Protein AF-0000000084497937 (afdb_homodimer)

Solvent-accessible surface area (backbone atoms only — not comparable to full-atom values): 34304 Å² total; per-residue (Å²): 120,46,64,29,40,31,30,29,33,15,42,38,13,58,65,36,39,62,52,33,52,50,54,46,38,74,75,40,75,49,58,41,79,43,79,46,84,44,24,50,67,40,26,76,75,69,70,42,59,66,52,71,64,55,51,57,55,55,62,71,26,53,37,31,44,39,30,16,67,53,49,91,91,50,68,76,26,49,61,47,42,55,35,56,49,39,49,28,50,76,52,45,19,42,31,33,39,35,54,34,51,37,39,60,92,55,22,84,42,84,70,44,54,32,32,36,42,16,38,46,51,44,31,61,57,50,80,45,62,50,45,44,90,49,74,42,76,48,76,47,79,58,97,84,51,42,37,38,41,33,43,36,51,50,56,84,51,64,38,32,26,36,36,20,38,50,40,51,71,62,53,45,52,44,48,49,52,49,56,68,70,46,82,66,43,69,36,40,36,41,43,51,35,41,63,30,64,47,39,50,56,53,50,51,48,49,56,60,52,28,66,78,65,70,44,48,74,42,80,42,43,46,34,58,44,47,21,40,46,71,73,46,47,78,80,46,46,41,36,40,26,47,27,65,58,27,51,31,51,49,41,31,51,18,34,53,26,52,35,47,47,61,21,22,26,36,28,36,32,94,72,25,33,38,18,23,27,69,40,68,11,56,64,91,49,36,92,67,51,45,53,56,47,52,5,45,40,49,9,48,24,50,47,32,38,72,75,66,39,46,68,59,16,49,48,50,54,50,51,52,48,50,40,26,65,69,64,58,30,39,38,86,76,73,36,79,31,28,29,64,60,66,72,102,119,46,64,28,39,30,30,29,33,16,43,37,12,56,64,38,39,61,51,35,51,49,55,46,37,75,73,40,77,49,58,41,81,44,81,47,85,46,24,50,66,41,26,74,76,70,70,43,61,66,52,72,65,54,52,57,55,56,62,72,26,53,37,32,43,39,29,16,70,52,50,91,92,48,68,77,26,50,59,49,42,54,35,54,49,38,50,29,50,76,54,44,19,43,31,33,39,36,53,35,51,38,39,60,94,55,22,84,41,85,71,43,55,32,32,38,42,16,36,47,51,44,30,58,58,52,79,45,62,51,45,45,90,46,74,42,74,47,77,47,78,57,97,86,48,43,36,37,43,35,42,34,50,48,55,84,54,63,37,33,28,36,37,22,37,50,41,49,70,62,54,45,53,46,47,49,51,48,56,68,69,46,83,66,44,69,33,40,36,41,42,50,33,42,64,32,66,47,39,50,56,53,51,51,48,47,54,62,53,27,65,80,67,70,43,49,74,43,80,43,43,46,32,59,44,47,21,41,46,71,75,45,47,78,80,47,46,40,37,38,24,48,27,64,58,27,51,31,50,49,42,31,52,18,35,52,27,50,35,48,47,62,20,21,25,37,29,36,33,95,71,28,32,39,19,22,27,69,42,68,11,55,64,90,49,37,90,67,52,43,54,57,48,53,5,44,41,47,9,48,24,52,47,32,36,73,76,65,38,48,68,60,18,49,49,49,54,50,50,52,50,50,39,25,65,70,66,59,31,38,38,87,74,74,36,80,28,27,31,63,61,66,72,100

Secondary structure (DSSP, 8-state):
-EEEEEEEESTHHHHHHHHHHHHHHHH-TTEEEEE---SHHHHHHHS-S--HHHHHHHTT-SEEEEEE---TTS-TTHHIIIIIIHHHHHTT--EEEEEEE--TTT-SSSS-EEEEEEE-SSEEEEEEEEETTS-EEEEEE-SS-EEEEEEEEEESS-EEEEEEEEEHHHHHHHHHHHHHH--SSEEEEEE-TTT-THHHHHHHHHHHHHGGGT-EEEEEEHHHHHHHHHH-GGG-SEEEE-HHHHHHHHHHHHHHHS-GGG-EEEEE-SS-EEEEESS---GGGTTTT----HHHHHHHHHHHHHTT-HHHHHHHHHHHHHHHHTT--BGGGTS-B-HHHHH-/-EEEEEEEESTHHHHHHHHHHHHHHHH-TTEEEEE---SHHHHHHHS-S--HHHHHHHTT-SEEEEEE---TTS-TTHHIIIIIIHHHHHTT--EEEEEEE--TTT-SSSS-EEEEEEE-SSEEEEEEEEETTS-EEEEEE-SS-EEEEEEEEEESS-EEEEEEEEEHHHHHHHHHHHHHH--SSEEEEEE-TTT-THHHHHHHHHHHHHGGGT-EEEEEEHHHHHHHHHH-GGG-SEEEE-HHHHHHHHHHHHHHHS-GGG-EEEEE-SS-EEEEESS---GGGTTTT----HHHHHHHHHHHHHTT-HHHHHHHHHHHHHHHHTT--BGGGTS-B-HHHHH-

Organism: NCBI:txid312540

pLDDT: mean 97.0, std 2.28, range [83.06, 98.94]

Radius of gyration: 25.51 Å; Cα contacts (8 Å, |Δi|>4): 1614; chains: 2; bounding box: 60×77×58 Å

InterPro domains:
  IPR024084 Isopropylmalate dehydrogenase-like domain [PF00180] (4-341)
  IPR024084 Isopropylmalate dehydrogenase-like domain [SM01329] (3-343)
  IPR050501 Isocitrate and isopropylmalate dehydrogenases [PTHR43275] (3-342)

Sequence (688 aa):
MVDVAVIPGDGIGKEIIPEVCRVINNINDEINFIYYDISSERYLNKGITVTDNEISELKSYRAILFGAIGDFRIKPGIMEQEVILRLRKDLDLYMNIRPVMSMPNVSKYNNLNITIYRENKEDFYSLINGTLDNDMEFRHSDALNNYDIKISGTSNDKLNYNLGILTEKNITRFFRKAYELIEDDNIVITDKANAISMYLFWREIAKNESSKFNKNIKFEYADSLAYNIILHPEKYKHIIAPNLYGDILSDMTSALAGSLGYAASGNIGDKNAMFEPVHGSAPDIAGKGIANPIAGVLSGSMLLDYLGYKKDAQRIKNIINQMLQNKIIPVESGGNAGTHDIIKMVDVAVIPGDGIGKEIIPEVCRVINNINDEINFIYYDISSERYLNKGITVTDNEISELKSYRAILFGAIGDFRIKPGIMEQEVILRLRKDLDLYMNIRPVMSMPNVSKYNNLNITIYRENKEDFYSLINGTLDNDMEFRHSDALNNYDIKISGTSNDKLNYNLGILTEKNITRFFRKAYELIEDDNIVITDKANAISMYLFWREIAKNESSKFNKNIKFEYADSLAYNIILHPEKYKHIIAPNLYGDILSDMTSALAGSLGYAASGNIGDKNAMFEPVHGSAPDIAGKGIANPIAGVLSGSMLLDYLGYKKDAQRIKNIINQMLQNKIIPVESGGNAGTHDIIK

Nearest PDB structures (foldseek):
  4y1p-assembly1_A-2  TM=8.523E-01  e=5.237E-30  Sulfolobus acidocaldarius DSM 639
  4wuo-assembly1_B  TM=8.817E-01  e=3.934E-28  Thermus thermophilus HB8
  5hn3-assembly1_A  TM=8.756E-01  e=1.243E-28  Thermococcus kodakarensis KOD1
  1dr0-assembly1_B  TM=8.299E-01  e=3.312E-27  Thermus thermophilus HB8
  1osj-assembly1_B  TM=8.250E-01  e=6.611E-27  Thermus thermophilus HB8

Foldseek 3Di:
DAEEEEEQEFAQSVVQQVLLVVLLCVLPVPYDYDYDDAYPVCCVVPVDHADPVNLVVNLVHQEYEYEFYDDPVDDPPCNCLVHVLCSCASNVLQWKKKWAAAAPPFFPDHGFTAIEIEGRHFFQSPPPKDWQCDWDKDWDDDPFDTDIDIHHDDDPDTDIDTDTDDDLRSLLVSLLVLLVVDPDQEEEEEEACVVPVRCVVSVVSNVVNSVVSNHDYHYDYLVVCLVCCVVPVVVHNHYYYYNVSSLVSSQSNNVNNHHLLQMKMWRDDPRHIYIYRSDHSPNVCGPVQQRRSNNSSLSVLVVCVSVPNPVSSVVSVVVSNVCVVVVLDGVSSPGDQGSVNSSD/DAEEEEEQEFAQSVVQQVLLVVLLCVLPVPYDYDYDDAYPVCCVVPVDHADPVNLVVNLVHQEYEYEFYDDPVDDPPCNCLVHVLCSCASNVLQWKKKWAAAAPPFFPDHGFTAIEIEGRHFFQSPPPKDWQCDWDKDWDDDPFDTDIDTHHDDDPDTDIDTDTDDDLRSLLVSLLVLLVVDPDQEEEEEEACVVPVRCVVSVVSNVVNSVVSNHDYHYDYLVVCLVCCVVPVVVHNHYYYYNVSSLVSSQSNNVNNHHLLQMKMWRDDPRHIYIYRSDHSPNVCGPVQQRRSNNSSLSVLVRCVSVPNPVSSVVSVVVSNVCVVVVLDGVSSPGDQGSVNSSD

Structure (mmCIF, N/CA/C/O backbone):
data_AF-0000000084497937-model_v1
#
loop_
_entity.id
_entity.type
_entity.pdbx_description
1 polymer '3-isopropylmalate dehydrogenase'
#
loop_
_atom_site.group_PDB
_atom_site.id
_atom_site.type_symbol
_atom_site.label_atom_id
_atom_site.label_alt_id
_atom_site.label_comp_id
_atom_site.label_asym_id
_atom_site.label_entity_id
_atom_site.label_seq_id
_atom_site.pdbx_PDB_ins_code
_atom_site.Cartn_x
_atom_site.Cartn_y
_atom_site.Cartn_z
_atom_site.occupancy
_atom_site.B_iso_or_equiv
_atom_site.auth_seq_id
_atom_site.auth_comp_id
_atom_site.auth_asym_id
_atom_site.auth_atom_id
_atom_site.pdbx_PDB_model_num
ATOM 1 N N . MET A 1 1 ? 1.791 -39.375 -17.031 1 91.5 1 MET A N 1
ATOM 2 C CA . MET A 1 1 ? 1.581 -38.719 -15.742 1 91.5 1 MET A CA 1
ATOM 3 C C . MET A 1 1 ? 2.467 -37.5 -15.586 1 91.5 1 MET A C 1
ATOM 5 O O . MET A 1 1 ? 3.615 -37.5 -16.031 1 91.5 1 MET A O 1
ATOM 9 N N . VAL A 1 2 ? 1.899 -36.469 -15.125 1 96.62 2 VAL A N 1
ATOM 10 C CA . VAL A 1 2 ? 2.631 -35.219 -14.867 1 96.62 2 VAL A CA 1
ATOM 11 C C . VAL A 1 2 ? 2.881 -35.062 -13.367 1 96.62 2 VAL A C 1
ATOM 13 O O . VAL A 1 2 ? 1.945 -35.125 -12.57 1 96.62 2 VAL A O 1
ATOM 16 N N . ASP A 1 3 ? 4.145 -34.969 -12.984 1 98.38 3 ASP A N 1
ATOM 17 C CA . ASP A 1 3 ? 4.504 -34.781 -11.578 1 98.38 3 ASP A CA 1
ATOM 18 C C . ASP A 1 3 ? 4.301 -33.344 -11.148 1 98.38 3 ASP A C 1
ATOM 20 O O . ASP A 1 3 ? 4.73 -32.406 -11.836 1 98.38 3 ASP A O 1
ATOM 24 N N . VAL A 1 4 ? 3.625 -33.156 -10.07 1 98.81 4 VAL A N 1
ATOM 25 C CA . VAL A 1 4 ? 3.418 -31.844 -9.445 1 98.81 4 VAL A CA 1
ATOM 26 C C . VAL A 1 4 ? 3.885 -31.891 -7.992 1 98.81 4 VAL A C 1
ATOM 28 O O . VAL A 1 4 ? 3.484 -32.781 -7.23 1 98.81 4 VAL A O 1
ATOM 31 N N . ALA A 1 5 ? 4.793 -30.984 -7.641 1 98.88 5 ALA A N 1
ATOM 32 C CA . ALA A 1 5 ? 5.195 -30.891 -6.238 1 98.88 5 ALA A CA 1
ATOM 33 C C . ALA A 1 5 ? 4.102 -30.219 -5.398 1 98.88 5 ALA A C 1
ATOM 35 O O . ALA A 1 5 ? 3.404 -29.328 -5.875 1 98.88 5 ALA A O 1
ATOM 36 N N . VAL A 1 6 ? 3.973 -30.703 -4.156 1 98.88 6 VAL A N 1
ATOM 37 C CA . VAL A 1 6 ? 2.957 -30.172 -3.252 1 98.88 6 VAL A CA 1
ATOM 38 C C . VAL A 1 6 ? 3.602 -29.766 -1.926 1 98.88 6 VAL A C 1
ATOM 40 O O . VAL A 1 6 ? 4.328 -30.562 -1.319 1 98.88 6 VAL A O 1
ATOM 43 N N . ILE A 1 7 ? 3.369 -28.547 -1.53 1 98.81 7 ILE A N 1
ATOM 44 C CA . ILE A 1 7 ? 3.789 -28.031 -0.231 1 98.81 7 ILE A CA 1
ATOM 45 C C . ILE A 1 7 ? 2.57 -27.547 0.552 1 98.81 7 ILE A C 1
ATOM 47 O O . ILE A 1 7 ? 2.17 -26.391 0.432 1 98.81 7 ILE A O 1
ATOM 51 N N . PRO A 1 8 ? 2.057 -28.344 1.403 1 98.56 8 PRO A N 1
ATOM 52 C CA . PRO A 1 8 ? 0.855 -27.938 2.139 1 98.56 8 PRO A CA 1
ATOM 53 C C . PRO A 1 8 ? 1.107 -26.766 3.08 1 98.56 8 PRO A C 1
ATOM 55 O O . PRO A 1 8 ? 0.233 -25.906 3.258 1 98.56 8 PRO A O 1
ATOM 58 N N . GLY A 1 9 ? 2.289 -26.734 3.68 1 98.12 9 GLY A N 1
ATOM 59 C CA . GLY A 1 9 ? 2.67 -25.641 4.555 1 98.12 9 GLY A CA 1
ATOM 60 C C . GLY A 1 9 ? 2.066 -25.734 5.941 1 98.12 9 GLY A C 1
ATOM 61 O O . GLY A 1 9 ? 2.184 -26.781 6.598 1 98.12 9 GLY A O 1
ATOM 62 N N . ASP A 1 10 ? 1.394 -24.75 6.395 1 98.25 10 ASP A N 1
ATOM 63 C CA . ASP A 1 10 ? 1.001 -24.609 7.793 1 98.25 10 ASP A CA 1
ATOM 64 C C . ASP A 1 10 ? -0.498 -24.344 7.922 1 98.25 10 ASP A C 1
ATOM 66 O O . ASP A 1 10 ? -1.155 -23.984 6.941 1 98.25 10 ASP A O 1
ATOM 70 N N . GLY A 1 11 ? -1.038 -24.516 9.148 1 97.44 11 GLY A N 1
ATOM 71 C CA . GLY A 1 11 ? -2.408 -24.141 9.461 1 97.44 11 GLY A CA 1
ATOM 72 C C . GLY A 1 11 ? -3.432 -24.859 8.594 1 97.44 11 GLY A C 1
ATOM 73 O O . GLY A 1 11 ? -3.41 -26.094 8.492 1 97.44 11 GLY A O 1
ATOM 74 N N . ILE A 1 12 ? -4.273 -24.062 8 1 98 12 ILE A N 1
ATOM 75 C CA . ILE A 1 12 ? -5.363 -24.641 7.223 1 98 12 ILE A CA 1
ATOM 76 C C . ILE A 1 12 ? -4.805 -25.266 5.949 1 98 12 ILE A C 1
ATOM 78 O O . ILE A 1 12 ? -5.484 -26.062 5.293 1 98 12 ILE A O 1
ATOM 82 N N . GLY A 1 13 ? -3.594 -24.859 5.543 1 97.88 13 GLY A N 1
ATOM 83 C CA . GLY A 1 13 ? -2.969 -25.5 4.391 1 97.88 13 GLY A CA 1
ATOM 84 C C . GLY A 1 13 ? -2.84 -27 4.539 1 97.88 13 GLY A C 1
ATOM 85 O O . GLY A 1 13 ? -3.023 -27.75 3.57 1 97.88 13 GLY A O 1
ATOM 86 N N . LYS A 1 14 ? -2.619 -27.484 5.688 1 96.75 14 LYS A N 1
ATOM 87 C CA . LYS A 1 14 ? -2.422 -28.906 5.973 1 96.75 14 LYS A CA 1
ATOM 88 C C . LYS A 1 14 ? -3.709 -29.688 5.754 1 96.75 14 LYS A C 1
ATOM 90 O O . LYS A 1 14 ? -3.668 -30.875 5.391 1 96.75 14 LYS A O 1
ATOM 95 N N . GLU A 1 15 ? -4.742 -29.094 5.996 1 96.44 15 GLU A N 1
ATOM 96 C CA . GLU A 1 15 ? -6.008 -29.812 5.84 1 96.44 15 GLU A CA 1
ATOM 97 C C . GLU A 1 15 ? -6.605 -29.578 4.457 1 96.44 15 GLU A C 1
ATOM 99 O O . GLU A 1 15 ? -7.238 -30.469 3.889 1 96.44 15 GLU A O 1
ATOM 104 N N . ILE A 1 16 ? -6.379 -28.422 3.812 1 97.69 16 ILE A N 1
ATOM 105 C CA . ILE A 1 16 ? -7.051 -28.031 2.578 1 97.69 16 ILE A CA 1
ATOM 106 C C . ILE A 1 16 ? -6.312 -28.625 1.379 1 97.69 16 ILE A C 1
ATOM 108 O O . ILE A 1 16 ? -6.934 -29.156 0.459 1 97.69 16 ILE A O 1
ATOM 112 N N . ILE A 1 17 ? -5.012 -28.547 1.363 1 98.62 17 ILE A N 1
ATOM 113 C CA . ILE A 1 17 ? -4.227 -28.812 0.163 1 98.62 17 ILE A CA 1
ATOM 114 C C . ILE A 1 17 ? -4.359 -30.297 -0.218 1 98.62 17 ILE A C 1
ATOM 116 O O . ILE A 1 17 ? -4.559 -30.625 -1.389 1 98.62 17 ILE A O 1
ATOM 120 N N . PRO A 1 18 ? -4.312 -31.25 0.723 1 98.25 18 PRO A N 1
ATOM 121 C CA . PRO A 1 18 ? -4.555 -32.625 0.34 1 98.25 18 PRO A CA 1
ATOM 122 C C . PRO A 1 18 ? -5.938 -32.844 -0.279 1 98.25 18 PRO A C 1
ATOM 124 O O . PRO A 1 18 ? -6.082 -33.625 -1.216 1 98.25 18 PRO A O 1
ATOM 127 N N . GLU A 1 19 ? -6.922 -32.188 0.248 1 97.94 19 GLU A N 1
ATOM 128 C CA . GLU A 1 19 ? -8.273 -32.281 -0.308 1 97.94 19 GLU A CA 1
ATOM 129 C C . GLU A 1 19 ? -8.328 -31.688 -1.715 1 97.94 19 GLU A C 1
ATOM 131 O O . GLU A 1 19 ? -9.031 -32.219 -2.582 1 97.94 19 GLU A O 1
ATOM 136 N N . VAL A 1 20 ? -7.625 -30.594 -1.942 1 98.5 20 VAL A N 1
ATOM 137 C CA . VAL A 1 20 ? -7.535 -29.984 -3.268 1 98.5 20 VAL A CA 1
ATOM 138 C C . VAL A 1 20 ? -6.93 -30.984 -4.25 1 98.5 20 VAL A C 1
ATOM 140 O O . VAL A 1 20 ? -7.426 -31.141 -5.371 1 98.5 20 VAL A O 1
ATOM 143 N N . CYS A 1 21 ? -5.867 -31.672 -3.844 1 98.69 21 CYS A N 1
ATOM 144 C CA . CYS A 1 21 ? -5.234 -32.688 -4.684 1 98.69 21 CYS A CA 1
ATOM 145 C C . CYS A 1 21 ? -6.227 -33.781 -5.051 1 98.69 21 CYS A C 1
ATOM 147 O O . CYS A 1 21 ? -6.262 -34.219 -6.195 1 98.69 21 CYS A O 1
ATOM 149 N N . ARG A 1 22 ? -7.031 -34.156 -4.098 1 97.88 22 ARG A N 1
ATOM 150 C CA . ARG A 1 22 ? -8.031 -35.188 -4.348 1 97.88 22 ARG A CA 1
ATOM 151 C C . ARG A 1 22 ? -9.062 -34.719 -5.371 1 97.88 22 ARG A C 1
ATOM 153 O O . ARG A 1 22 ? -9.438 -35.469 -6.273 1 97.88 22 ARG A O 1
ATOM 160 N N . VAL A 1 23 ? -9.531 -33.531 -5.184 1 98.12 23 VAL A N 1
ATOM 161 C CA . VAL A 1 23 ? -10.5 -32.938 -6.113 1 98.12 23 VAL A CA 1
ATOM 162 C C . VAL A 1 23 ? -9.906 -32.938 -7.52 1 98.12 23 VAL A C 1
ATOM 164 O O . VAL A 1 23 ? -10.578 -33.312 -8.484 1 98.12 23 VAL A O 1
ATOM 167 N N . ILE A 1 24 ? -8.656 -32.5 -7.648 1 98.31 24 ILE A N 1
ATOM 168 C CA . ILE A 1 24 ? -7.98 -32.438 -8.938 1 98.31 24 ILE A CA 1
ATOM 169 C C . ILE A 1 24 ? -7.883 -33.844 -9.547 1 98.31 24 ILE A C 1
ATOM 171 O O . ILE A 1 24 ? -8.195 -34.031 -10.727 1 98.31 24 ILE A O 1
ATOM 175 N N . ASN A 1 25 ? -7.504 -34.812 -8.734 1 98.06 25 ASN A N 1
ATOM 176 C CA . ASN A 1 25 ? -7.312 -36.188 -9.227 1 98.06 25 ASN A CA 1
ATOM 177 C C . ASN A 1 25 ? -8.633 -36.812 -9.664 1 98.06 25 ASN A C 1
ATOM 179 O O . ASN A 1 25 ? -8.656 -37.625 -10.578 1 98.06 25 ASN A O 1
ATOM 183 N N . ASN A 1 26 ? -9.695 -36.375 -9.016 1 97.56 26 ASN A N 1
ATOM 184 C CA . ASN A 1 26 ? -11.016 -36.875 -9.414 1 97.56 26 ASN A CA 1
ATOM 185 C C . ASN A 1 26 ? -11.414 -36.344 -10.797 1 97.56 26 ASN A C 1
ATOM 187 O O . ASN A 1 26 ? -12.203 -36.969 -11.492 1 97.56 26 ASN A O 1
ATOM 191 N N . ILE A 1 27 ? -10.906 -35.25 -11.156 1 96.94 27 ILE A N 1
ATOM 192 C CA . ILE A 1 27 ? -11.227 -34.656 -12.438 1 96.94 27 ILE A CA 1
ATOM 193 C C . ILE A 1 27 ? -10.18 -35.031 -13.477 1 96.94 27 ILE A C 1
ATOM 195 O O . ILE A 1 27 ? -10.5 -35.219 -14.648 1 96.94 27 ILE A O 1
ATOM 199 N N . ASN A 1 28 ? -8.945 -35.094 -13.062 1 97.31 28 ASN A N 1
ATOM 200 C CA . ASN A 1 28 ? -7.797 -35.406 -13.898 1 97.31 28 ASN A CA 1
ATOM 201 C C . ASN A 1 28 ? -6.859 -36.406 -13.211 1 97.31 28 ASN A C 1
ATOM 203 O O . ASN A 1 28 ? -6.074 -36.031 -12.344 1 97.31 28 ASN A O 1
ATOM 207 N N . ASP A 1 29 ? -6.828 -37.625 -13.719 1 96.19 29 ASP A N 1
ATOM 208 C CA . ASP A 1 29 ? -6.051 -38.656 -13.039 1 96.19 29 ASP A CA 1
ATOM 209 C C . ASP A 1 29 ? -4.633 -38.719 -13.602 1 96.19 29 ASP A C 1
ATOM 211 O O . ASP A 1 29 ? -3.877 -39.625 -13.266 1 96.19 29 ASP A O 1
ATOM 215 N N . GLU A 1 30 ? -4.258 -37.812 -14.383 1 97.62 30 GLU A N 1
ATOM 216 C CA . GLU A 1 30 ? -2.93 -37.781 -14.992 1 97.62 30 GLU A CA 1
ATOM 217 C C . GLU A 1 30 ? -1.929 -37.031 -14.117 1 97.62 30 GLU A C 1
ATOM 219 O O . GLU A 1 30 ? -0.738 -37 -14.438 1 97.62 30 GLU A O 1
ATOM 224 N N . ILE A 1 31 ? -2.365 -36.469 -13.094 1 98.25 31 ILE A N 1
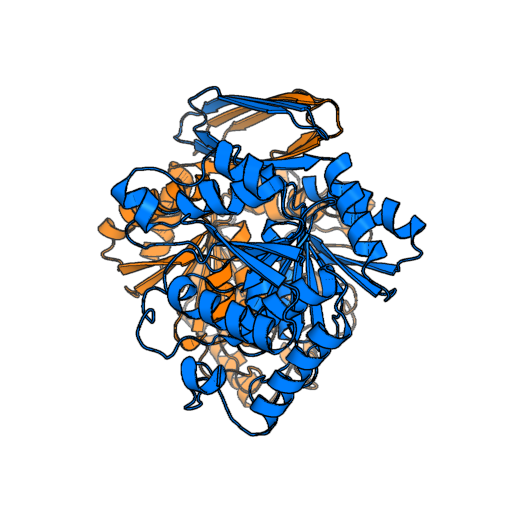ATOM 225 C CA . ILE A 1 31 ? -1.491 -35.688 -12.227 1 98.25 31 ILE A CA 1
ATOM 226 C C . ILE A 1 31 ? -1.01 -36.562 -11.062 1 98.25 31 ILE A C 1
ATOM 228 O O . ILE A 1 31 ? -1.816 -37.188 -10.375 1 98.25 31 ILE A O 1
ATOM 232 N N . ASN A 1 32 ? 0.229 -36.594 -10.891 1 98.44 32 ASN A N 1
ATOM 233 C CA . ASN A 1 32 ? 0.853 -37.25 -9.742 1 98.44 32 ASN A CA 1
ATOM 234 C C . ASN A 1 32 ? 1.428 -36.219 -8.766 1 98.44 32 ASN A C 1
ATOM 236 O O . ASN A 1 32 ? 2.367 -35.5 -9.094 1 98.44 32 ASN A O 1
ATOM 240 N N . PHE A 1 33 ? 0.927 -36.25 -7.543 1 98.69 33 PHE A N 1
ATOM 241 C CA . PHE A 1 33 ? 1.344 -35.25 -6.555 1 98.69 33 PHE A CA 1
ATOM 242 C C . PHE A 1 33 ? 2.467 -35.812 -5.684 1 98.69 33 PHE A C 1
ATOM 244 O O . PHE A 1 33 ? 2.369 -36.906 -5.16 1 98.69 33 PHE A O 1
ATOM 251 N N . ILE A 1 34 ? 3.525 -35.031 -5.551 1 98.69 34 ILE A N 1
ATOM 252 C CA . ILE A 1 34 ? 4.672 -35.375 -4.715 1 98.69 34 ILE A CA 1
ATOM 253 C C . ILE A 1 34 ? 4.797 -34.375 -3.568 1 98.69 34 ILE A C 1
ATOM 255 O O . ILE A 1 34 ? 5.094 -33.188 -3.793 1 98.69 34 ILE A O 1
ATOM 259 N N . TYR A 1 35 ? 4.73 -34.844 -2.336 1 98.62 35 TYR A N 1
ATOM 260 C CA . TYR A 1 35 ? 4.59 -33.969 -1.18 1 98.62 35 TYR A CA 1
ATOM 261 C C . TYR A 1 35 ? 5.953 -33.594 -0.603 1 98.62 35 TYR A C 1
ATOM 263 O O . TYR A 1 35 ? 6.848 -34.438 -0.521 1 98.62 35 TYR A O 1
ATOM 271 N N . TYR A 1 36 ? 6.109 -32.344 -0.214 1 98.56 36 TYR A N 1
ATOM 272 C CA . TYR A 1 36 ? 7.25 -31.828 0.523 1 98.56 36 TYR A CA 1
ATOM 273 C C . TYR A 1 36 ? 6.824 -31.312 1.894 1 98.56 36 TYR A C 1
ATOM 275 O O . TYR A 1 36 ? 5.758 -30.703 2.033 1 98.56 36 TYR A O 1
ATOM 283 N N . ASP A 1 37 ? 7.68 -31.516 2.893 1 96.56 37 ASP A N 1
ATOM 284 C CA . ASP A 1 37 ? 7.352 -31.156 4.266 1 96.56 37 ASP A CA 1
ATOM 285 C C . ASP A 1 37 ? 7.977 -29.812 4.645 1 96.56 37 ASP A C 1
ATOM 287 O O . ASP A 1 37 ? 8.664 -29.703 5.664 1 96.56 37 ASP A O 1
ATOM 291 N N . ILE A 1 38 ? 7.895 -28.844 3.893 1 98.31 38 ILE A N 1
ATOM 292 C CA . ILE A 1 38 ? 8.328 -27.484 4.207 1 98.31 38 ILE A CA 1
ATOM 293 C C . ILE A 1 38 ? 7.254 -26.781 5.031 1 98.31 38 ILE A C 1
ATOM 295 O O . ILE A 1 38 ? 6.148 -26.516 4.539 1 98.31 38 ILE A O 1
ATOM 299 N N . SER A 1 39 ? 7.582 -26.469 6.277 1 98.19 39 SER A N 1
ATOM 300 C CA . SER A 1 39 ? 6.574 -25.938 7.195 1 98.19 39 SER A CA 1
ATOM 301 C C . SER A 1 39 ? 7.215 -25.266 8.398 1 98.19 39 SER A C 1
ATOM 303 O O . SER A 1 39 ? 8.406 -25.438 8.656 1 98.19 39 SER A O 1
ATOM 305 N N . SER A 1 40 ? 6.406 -24.453 9.055 1 97.81 40 SER A N 1
ATOM 306 C CA . SER A 1 40 ? 6.848 -23.828 10.305 1 97.81 40 SER A CA 1
ATOM 307 C C . SER A 1 40 ? 7.168 -24.891 11.352 1 97.81 40 SER A C 1
ATOM 309 O O . SER A 1 40 ? 8.078 -24.703 12.164 1 97.81 40 SER A O 1
ATOM 311 N N . GLU A 1 41 ? 6.422 -25.953 11.375 1 96.56 41 GLU A N 1
ATOM 312 C CA . GLU A 1 41 ? 6.68 -27.031 12.32 1 96.56 41 GLU A CA 1
ATOM 313 C C . GLU A 1 41 ? 8.078 -27.609 12.117 1 96.56 41 GLU A C 1
ATOM 315 O O . GLU A 1 41 ? 8.781 -27.891 13.086 1 96.56 41 GLU A O 1
ATOM 320 N N . ARG A 1 42 ? 8.406 -27.844 10.875 1 97.81 42 ARG A N 1
ATOM 321 C CA . ARG A 1 42 ? 9.742 -28.328 10.57 1 97.81 42 ARG A CA 1
ATOM 322 C C . ARG A 1 42 ? 10.812 -27.359 11.062 1 97.81 42 ARG A C 1
ATOM 324 O O . ARG A 1 42 ? 11.836 -27.766 11.602 1 97.81 42 ARG A O 1
ATOM 331 N N . TYR A 1 43 ? 10.602 -26.062 10.844 1 98.12 43 TYR A N 1
ATOM 332 C CA . TYR A 1 43 ? 11.539 -25.047 11.305 1 98.12 43 TYR A CA 1
ATOM 333 C C . TYR A 1 43 ? 11.664 -25.062 12.82 1 98.12 43 TYR A C 1
ATOM 335 O O . TYR A 1 43 ? 12.766 -24.984 13.367 1 98.12 43 TYR A O 1
ATOM 343 N N . LEU A 1 44 ? 10.531 -25.125 13.492 1 97.88 44 LEU A N 1
ATOM 344 C CA . LEU A 1 44 ? 10.523 -25.109 14.953 1 97.88 44 LEU A CA 1
ATOM 345 C C . LEU A 1 44 ? 11.25 -26.328 15.508 1 97.88 44 LEU A C 1
ATOM 347 O O . LEU A 1 44 ? 11.961 -26.234 16.516 1 97.88 44 LEU A O 1
ATOM 351 N N . ASN A 1 45 ? 11.109 -27.469 14.883 1 97.94 45 ASN A N 1
ATOM 352 C CA . ASN A 1 45 ? 11.648 -28.734 15.383 1 97.94 45 ASN A CA 1
ATOM 353 C C . ASN A 1 45 ? 13.109 -28.922 14.977 1 97.94 45 ASN A C 1
ATOM 355 O O . ASN A 1 45 ? 13.906 -29.469 15.734 1 97.94 45 ASN A O 1
ATOM 359 N N . LYS A 1 46 ? 13.438 -28.5 13.742 1 97.88 46 LYS A N 1
ATOM 360 C CA . LYS A 1 46 ? 14.734 -28.875 13.188 1 97.88 46 LYS A CA 1
ATOM 361 C C . LYS A 1 46 ? 15.555 -27.641 12.812 1 97.88 46 LYS A C 1
ATOM 363 O O . LYS A 1 46 ? 16.719 -27.75 12.445 1 97.88 46 LYS A O 1
ATOM 368 N N . GLY A 1 47 ? 14.906 -26.484 12.758 1 97.06 47 GLY A N 1
ATOM 369 C CA . GLY A 1 47 ? 15.594 -25.266 12.367 1 97.06 47 GLY A CA 1
ATOM 370 C C . GLY A 1 47 ? 15.797 -25.141 10.867 1 97.06 47 GLY A C 1
ATOM 371 O O . GLY A 1 47 ? 16.688 -24.406 10.414 1 97.06 47 GLY A O 1
ATOM 372 N N . ILE A 1 48 ? 14.961 -25.938 10.117 1 97.31 48 ILE A N 1
ATOM 373 C CA . ILE A 1 48 ? 15.141 -25.984 8.672 1 97.31 48 ILE A CA 1
ATOM 374 C C . ILE A 1 48 ? 13.93 -25.359 7.984 1 97.31 48 ILE A C 1
ATOM 376 O O . ILE A 1 48 ? 12.789 -25.766 8.234 1 97.31 48 ILE A O 1
ATOM 380 N N . THR A 1 49 ? 14.141 -24.344 7.184 1 97.38 49 THR A N 1
ATOM 381 C CA . THR A 1 49 ? 13.078 -23.766 6.371 1 97.38 49 THR A CA 1
ATOM 382 C C . THR A 1 49 ? 12.977 -24.484 5.023 1 97.38 49 THR A C 1
ATOM 384 O O . THR A 1 49 ? 12.328 -25.516 4.914 1 97.38 49 THR A O 1
ATOM 387 N N . VAL A 1 50 ? 13.656 -24.109 4.02 1 98 50 VAL A N 1
ATOM 388 C CA . VAL A 1 50 ? 13.812 -24.812 2.744 1 98 50 VAL A CA 1
ATOM 389 C C . VAL A 1 50 ? 15.289 -24.984 2.424 1 98 50 VAL A C 1
ATOM 391 O O . VAL A 1 50 ? 16.094 -24.078 2.641 1 98 50 VAL A O 1
ATOM 394 N N . THR A 1 51 ? 15.695 -26.109 2.016 1 97.75 51 THR A N 1
ATOM 395 C CA . THR A 1 51 ? 17.109 -26.391 1.745 1 97.75 51 THR A CA 1
ATOM 396 C C . THR A 1 51 ? 17.422 -26.156 0.273 1 97.75 51 THR A C 1
ATOM 398 O O . THR A 1 51 ? 16.531 -26.141 -0.571 1 97.75 51 THR A O 1
ATOM 401 N N . ASP A 1 52 ? 18.703 -26.016 -0.006 1 97.38 52 ASP A N 1
ATOM 402 C CA . ASP A 1 52 ? 19.141 -25.875 -1.389 1 97.38 52 ASP A CA 1
ATOM 403 C C . ASP A 1 52 ? 18.781 -27.094 -2.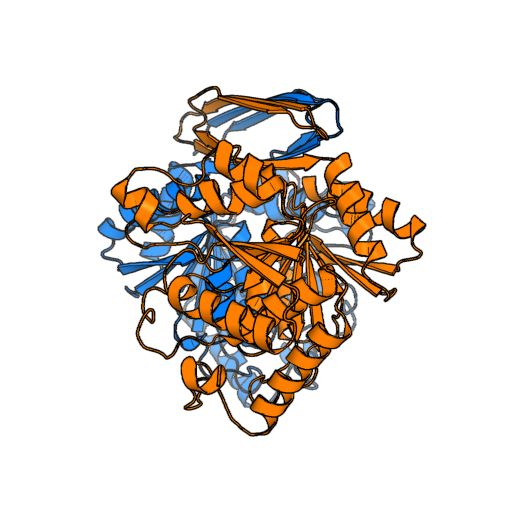217 1 97.38 52 ASP A C 1
ATOM 405 O O . ASP A 1 52 ? 18.453 -26.984 -3.4 1 97.38 52 ASP A O 1
ATOM 409 N N . ASN A 1 53 ? 18.891 -28.234 -1.548 1 97.88 53 ASN A N 1
ATOM 410 C CA . ASN A 1 53 ? 18.516 -29.453 -2.238 1 97.88 53 ASN A CA 1
ATOM 411 C C . ASN A 1 53 ? 17.031 -29.469 -2.609 1 97.88 53 ASN A C 1
ATOM 413 O O . ASN A 1 53 ? 16.672 -29.875 -3.719 1 97.88 53 ASN A O 1
ATOM 417 N N . GLU A 1 54 ? 16.25 -29.125 -1.693 1 98.31 54 GLU A N 1
ATOM 418 C CA . GLU A 1 54 ? 14.812 -29.062 -1.969 1 98.31 54 GLU A CA 1
ATOM 419 C C . GLU A 1 54 ? 14.516 -28.062 -3.086 1 98.31 54 GLU A C 1
ATOM 421 O O . GLU A 1 54 ? 13.672 -28.312 -3.949 1 98.31 54 GLU A O 1
ATOM 426 N N . ILE A 1 55 ? 15.18 -26.891 -3.057 1 98.06 55 ILE A N 1
ATOM 427 C CA . ILE A 1 55 ? 15.008 -25.891 -4.113 1 98.06 55 ILE A CA 1
ATOM 428 C C . ILE A 1 55 ? 15.383 -26.5 -5.461 1 98.06 55 ILE A C 1
ATOM 430 O O . ILE A 1 55 ? 14.672 -26.328 -6.449 1 98.06 55 ILE A O 1
ATOM 434 N N . SER A 1 56 ? 16.5 -27.188 -5.473 1 97.81 56 SER A N 1
ATOM 435 C CA . SER A 1 56 ? 16.953 -27.844 -6.695 1 97.81 56 SER A CA 1
ATOM 436 C C . SER A 1 56 ? 15.922 -28.859 -7.191 1 97.81 56 SER A C 1
ATOM 438 O O . SER A 1 56 ? 15.633 -28.922 -8.391 1 97.81 56 SER A O 1
ATOM 440 N N . GLU A 1 57 ? 15.383 -29.625 -6.297 1 98.31 57 GLU A N 1
ATOM 441 C CA . GLU A 1 57 ? 14.352 -30.578 -6.66 1 98.31 57 GLU A CA 1
ATOM 442 C C . GLU A 1 57 ? 13.102 -29.875 -7.184 1 98.31 57 GLU A C 1
ATOM 444 O O . GLU A 1 57 ? 12.539 -30.281 -8.203 1 98.31 57 GLU A O 1
ATOM 449 N N . LEU A 1 58 ? 12.703 -28.859 -6.473 1 98.62 58 LEU A N 1
ATOM 450 C CA . LEU A 1 58 ? 11.492 -28.141 -6.84 1 98.62 58 LEU A CA 1
ATOM 451 C C . LEU A 1 58 ? 11.633 -27.5 -8.219 1 98.62 58 LEU A C 1
ATOM 453 O O . LEU A 1 58 ? 10.648 -27.391 -8.961 1 98.62 58 LEU A O 1
ATOM 457 N N . LYS A 1 59 ? 12.852 -27.141 -8.633 1 97.94 59 LYS A N 1
ATOM 458 C CA . LYS A 1 59 ? 13.125 -26.562 -9.945 1 97.94 59 LYS A CA 1
ATOM 459 C C . LYS A 1 59 ? 12.812 -27.547 -11.062 1 97.94 59 LYS A C 1
ATOM 461 O O . LYS A 1 59 ? 12.609 -27.156 -12.211 1 97.94 59 LYS A O 1
ATOM 466 N N . SER A 1 60 ? 12.797 -28.781 -10.695 1 97.56 60 SER A N 1
ATOM 467 C CA . SER A 1 60 ? 12.602 -29.812 -11.711 1 97.56 60 SER A CA 1
ATOM 468 C C . SER A 1 60 ? 11.125 -30 -12.039 1 97.56 60 SER A C 1
ATOM 470 O O . SER A 1 60 ? 10.781 -30.641 -13.023 1 97.56 60 SER A O 1
ATOM 472 N N . TYR A 1 61 ? 10.25 -29.438 -11.25 1 98.44 61 TYR A N 1
ATOM 473 C CA . TYR A 1 61 ? 8.82 -29.547 -11.508 1 98.44 61 TYR A CA 1
ATOM 474 C C . TYR A 1 61 ? 8.336 -28.359 -12.344 1 98.44 61 TYR A C 1
ATOM 476 O O . TYR A 1 61 ? 8.781 -27.234 -12.156 1 98.44 61 TYR A O 1
ATOM 484 N N . ARG A 1 62 ? 7.457 -28.656 -13.234 1 98.25 62 ARG A N 1
ATOM 485 C CA . ARG A 1 62 ? 6.836 -27.594 -14.016 1 98.25 62 ARG A CA 1
ATOM 486 C C . ARG A 1 62 ? 5.84 -26.812 -13.164 1 98.25 62 ARG A C 1
ATOM 488 O O . ARG A 1 62 ? 5.648 -25.609 -13.375 1 98.25 62 ARG A O 1
ATOM 495 N N . ALA A 1 63 ? 5.215 -27.5 -12.273 1 98.75 63 ALA A N 1
ATOM 496 C CA . ALA A 1 63 ? 4.195 -26.859 -11.445 1 98.75 63 ALA A CA 1
ATOM 497 C C . ALA A 1 63 ? 4.309 -27.312 -9.992 1 98.75 63 ALA A C 1
ATOM 499 O O . ALA A 1 63 ? 4.66 -28.469 -9.719 1 98.75 63 ALA A O 1
ATOM 500 N N . ILE A 1 64 ? 3.994 -26.406 -9.117 1 98.94 64 ILE A N 1
ATOM 501 C CA . ILE A 1 64 ? 3.98 -26.641 -7.68 1 98.94 64 ILE A CA 1
ATOM 502 C C . ILE A 1 64 ? 2.662 -26.141 -7.09 1 98.94 64 ILE A C 1
ATOM 504 O O . ILE A 1 64 ? 2.174 -25.078 -7.461 1 98.94 64 ILE A O 1
ATOM 508 N N . LEU A 1 65 ? 2.045 -26.938 -6.266 1 98.94 65 LEU A N 1
ATOM 509 C CA . LEU A 1 65 ? 0.892 -26.516 -5.477 1 98.94 65 LEU A CA 1
ATOM 510 C C . LEU A 1 65 ? 1.303 -26.188 -4.043 1 98.94 65 LEU A C 1
ATOM 512 O O . LEU A 1 65 ? 1.881 -27.031 -3.355 1 98.94 65 LEU A O 1
ATOM 516 N N . PHE A 1 66 ? 1.044 -24.969 -3.666 1 98.81 66 PHE A N 1
ATOM 517 C CA . PHE A 1 66 ? 1.503 -24.438 -2.389 1 98.81 66 PHE A CA 1
ATOM 518 C C . PHE A 1 66 ? 0.321 -24.031 -1.518 1 98.81 66 PHE A C 1
ATOM 520 O O . PHE A 1 66 ? -0.635 -23.422 -2.004 1 98.81 66 PHE A O 1
ATOM 527 N N . GLY A 1 67 ? 0.273 -24.422 -0.23 1 98.06 67 GLY A N 1
ATOM 528 C CA . GLY A 1 67 ? -0.793 -24.078 0.697 1 98.06 67 GLY A CA 1
ATOM 529 C C . GLY A 1 67 ? -0.601 -22.734 1.35 1 98.06 67 GLY A C 1
ATOM 530 O O . GLY A 1 67 ? -0.941 -21.703 0.764 1 98.06 67 GLY A O 1
ATOM 531 N N . ALA A 1 68 ? -0.076 -22.688 2.498 1 96.44 68 ALA A N 1
ATOM 532 C CA . ALA A 1 68 ? 0.215 -21.469 3.25 1 96.44 68 ALA A CA 1
ATOM 533 C C . ALA A 1 68 ? 1.361 -21.688 4.23 1 96.44 68 ALA A C 1
ATOM 535 O O . ALA A 1 68 ? 1.574 -22.812 4.703 1 96.44 68 ALA A O 1
ATOM 536 N N . ILE A 1 69 ? 2.059 -20.656 4.473 1 96.12 69 ILE A N 1
ATOM 537 C CA . ILE A 1 69 ? 3.15 -20.719 5.438 1 96.12 69 ILE A CA 1
ATOM 538 C C . ILE A 1 69 ? 2.992 -19.625 6.477 1 96.12 69 ILE A C 1
ATOM 540 O O . ILE A 1 69 ? 2.75 -18.453 6.129 1 96.12 69 ILE A O 1
ATOM 544 N N . GLY A 1 70 ? 3.164 -19.938 7.723 1 94.12 70 GLY A N 1
ATOM 545 C CA . GLY A 1 70 ? 3.131 -18.969 8.812 1 94.12 70 GLY A CA 1
ATOM 546 C C . GLY A 1 70 ? 2.729 -19.578 10.141 1 94.12 70 GLY A C 1
ATOM 547 O O . GLY A 1 70 ? 1.861 -20.469 10.188 1 94.12 70 GLY A O 1
ATOM 548 N N . ASP A 1 71 ? 3.324 -19.203 11.164 1 94.38 71 ASP A N 1
ATOM 549 C CA . ASP A 1 71 ? 3.068 -19.656 12.531 1 94.38 71 ASP A CA 1
ATOM 550 C C . ASP A 1 71 ? 3.416 -18.578 13.547 1 94.38 71 ASP A C 1
ATOM 552 O O . ASP A 1 71 ? 4.516 -18.016 13.508 1 94.38 71 ASP A O 1
ATOM 556 N N . PHE A 1 72 ? 2.465 -18.281 14.414 1 90.19 72 PHE A N 1
ATOM 557 C CA . PHE A 1 72 ? 2.615 -17.188 15.359 1 90.19 72 PHE A CA 1
ATOM 558 C C . PHE A 1 72 ? 3.775 -17.453 16.312 1 90.19 72 PHE A C 1
ATOM 560 O O . PHE A 1 72 ? 4.281 -16.531 16.953 1 90.19 72 PHE A O 1
ATOM 567 N N . ARG A 1 73 ? 4.262 -18.766 16.453 1 93.81 73 ARG A N 1
ATOM 568 C CA . ARG A 1 73 ? 5.367 -19.109 17.344 1 93.81 73 ARG A CA 1
ATOM 569 C C . ARG A 1 73 ? 6.703 -18.656 16.766 1 93.81 73 ARG A C 1
ATOM 571 O O . ARG A 1 73 ? 7.715 -18.625 17.469 1 93.81 73 ARG A O 1
ATOM 578 N N . ILE A 1 74 ? 6.719 -18.188 15.539 1 95.75 74 ILE A N 1
ATOM 579 C CA . ILE A 1 74 ? 7.957 -17.828 14.859 1 95.75 74 ILE A CA 1
ATOM 580 C C . ILE A 1 74 ? 8.008 -16.328 14.641 1 95.75 74 ILE A C 1
ATOM 582 O O . ILE A 1 74 ? 7 -15.711 14.266 1 95.75 74 ILE A O 1
ATOM 586 N N . LYS A 1 75 ? 9.203 -15.773 14.844 1 92.81 75 LYS A N 1
ATOM 587 C CA . LYS A 1 75 ? 9.398 -14.352 14.617 1 92.81 75 LYS A CA 1
ATOM 588 C C . LYS A 1 75 ? 8.969 -13.953 13.203 1 92.81 75 LYS A C 1
ATOM 590 O O . LYS A 1 75 ? 9.258 -14.664 12.242 1 92.81 75 LYS A O 1
ATOM 595 N N . PRO A 1 76 ? 8.273 -12.781 13.125 1 91.44 76 PRO A N 1
ATOM 596 C CA . PRO A 1 76 ? 7.836 -12.336 11.797 1 91.44 76 PRO A CA 1
ATOM 597 C C . PRO A 1 76 ? 8.992 -12.227 10.805 1 91.44 76 PRO A C 1
ATOM 599 O O . PRO A 1 76 ? 10.07 -11.742 11.156 1 91.44 76 PRO A O 1
ATOM 602 N N . GLY A 1 77 ? 8.664 -12.727 9.602 1 93.31 77 GLY A N 1
ATOM 603 C CA . GLY A 1 77 ? 9.625 -12.523 8.531 1 93.31 77 GLY A CA 1
ATOM 604 C C . GLY A 1 77 ? 10.453 -13.75 8.227 1 93.31 77 GLY A C 1
ATOM 605 O O . GLY A 1 77 ? 10.922 -13.93 7.098 1 93.31 77 GLY A O 1
ATOM 606 N N . ILE A 1 78 ? 10.625 -14.594 9.242 1 95.56 78 ILE A N 1
ATOM 607 C CA . ILE A 1 78 ? 11.508 -15.734 9.039 1 95.56 78 ILE A CA 1
ATOM 608 C C . ILE A 1 78 ? 10.922 -16.656 7.965 1 95.56 78 ILE A C 1
ATOM 610 O O . ILE A 1 78 ? 11.539 -16.859 6.914 1 95.56 78 ILE A O 1
ATOM 614 N N . MET A 1 79 ? 9.727 -17.141 8.188 1 96.25 79 MET A N 1
ATOM 615 C CA . MET A 1 79 ? 9.148 -18.094 7.238 1 96.25 79 MET A CA 1
ATOM 616 C C . MET A 1 79 ? 8.773 -17.406 5.93 1 96.25 79 MET A C 1
ATOM 618 O O . MET A 1 79 ? 8.914 -17.984 4.852 1 96.25 79 MET A O 1
ATOM 622 N N . GLU A 1 80 ? 8.289 -16.141 5.98 1 94.94 80 GLU A N 1
ATOM 623 C CA . GLU A 1 80 ? 7.91 -15.398 4.785 1 94.94 80 GLU A CA 1
ATOM 624 C C . GLU A 1 80 ? 9.117 -15.148 3.887 1 94.94 80 GLU A C 1
ATOM 626 O O . GLU A 1 80 ? 9.039 -15.344 2.672 1 94.94 80 GLU A O 1
ATOM 631 N N . GLN A 1 81 ? 10.211 -14.797 4.469 1 95.12 81 GLN A N 1
ATOM 632 C CA . GLN A 1 81 ? 11.383 -14.422 3.68 1 95.12 81 GLN A CA 1
ATOM 633 C C . GLN A 1 81 ? 12.211 -15.648 3.314 1 95.12 81 GLN A C 1
ATOM 635 O O . GLN A 1 81 ? 12.703 -15.766 2.191 1 95.12 81 GLN A O 1
ATOM 640 N N . GLU A 1 82 ? 12.305 -16.609 4.234 1 96.31 82 GLU A N 1
ATOM 641 C CA . GLU A 1 82 ? 13.219 -17.719 4.035 1 96.31 82 GLU A CA 1
ATOM 642 C C . GLU A 1 82 ? 12.531 -18.875 3.305 1 96.31 82 GLU A C 1
ATOM 644 O O . GLU A 1 82 ? 13.18 -19.828 2.879 1 96.31 82 GLU A O 1
ATOM 649 N N . VAL A 1 83 ? 11.219 -18.797 3.186 1 97.5 83 VAL A N 1
ATOM 650 C CA . VAL A 1 83 ? 10.531 -19.828 2.42 1 97.5 83 VAL A CA 1
ATOM 651 C C . VAL A 1 83 ? 9.828 -19.188 1.22 1 97.5 83 VAL A C 1
ATOM 653 O O . VAL A 1 83 ? 10.242 -19.391 0.076 1 97.5 83 VAL A O 1
ATOM 656 N N . ILE A 1 84 ? 8.844 -18.328 1.451 1 97.19 84 ILE A N 1
ATOM 657 C CA . ILE A 1 84 ? 7.977 -17.812 0.392 1 97.19 84 ILE A CA 1
ATOM 658 C C . ILE A 1 84 ? 8.797 -16.969 -0.587 1 97.19 84 ILE A C 1
ATOM 660 O O . ILE A 1 84 ? 8.852 -17.281 -1.781 1 97.19 84 ILE A O 1
ATOM 664 N N . LEU A 1 85 ? 9.469 -15.938 -0.069 1 96.56 85 LEU A N 1
ATOM 665 C CA . LEU A 1 85 ? 10.242 -15.07 -0.949 1 96.56 85 LEU A CA 1
ATOM 666 C C . LEU A 1 85 ? 11.398 -15.836 -1.586 1 96.56 85 LEU A C 1
ATOM 668 O O . LEU A 1 85 ? 11.727 -15.609 -2.752 1 96.56 85 LEU A O 1
ATOM 672 N N . ARG A 1 86 ? 11.992 -16.703 -0.813 1 96.31 86 ARG A N 1
ATOM 673 C CA . ARG A 1 86 ? 13.094 -17.5 -1.342 1 96.31 86 ARG A CA 1
ATOM 674 C C . ARG A 1 86 ? 12.625 -18.391 -2.494 1 96.31 86 ARG A C 1
ATOM 676 O O . ARG A 1 86 ? 13.297 -18.469 -3.527 1 96.31 86 ARG A O 1
ATOM 683 N N . LEU A 1 87 ? 11.492 -19.062 -2.318 1 97.81 87 LEU A N 1
ATOM 684 C CA . LEU A 1 87 ? 10.953 -19.906 -3.389 1 97.81 87 LEU A CA 1
ATOM 685 C C . LEU A 1 87 ? 10.695 -19.078 -4.641 1 97.81 87 LEU A C 1
ATOM 687 O O . LEU A 1 87 ? 11.055 -19.484 -5.75 1 97.81 87 LEU A O 1
ATOM 691 N N . ARG A 1 88 ? 10.07 -17.922 -4.492 1 97.75 88 ARG A N 1
ATOM 692 C CA . ARG A 1 88 ? 9.75 -17.062 -5.625 1 97.75 88 ARG A CA 1
ATOM 693 C C . ARG A 1 88 ? 11.016 -16.625 -6.348 1 97.75 88 ARG A C 1
ATOM 695 O O . ARG A 1 88 ? 11.07 -16.609 -7.578 1 97.75 88 ARG A O 1
ATOM 702 N N . LYS A 1 89 ? 12.023 -16.25 -5.562 1 95.94 89 LYS A N 1
ATOM 703 C CA . LYS A 1 89 ? 13.281 -15.781 -6.129 1 95.94 89 LYS A CA 1
ATOM 704 C C . LYS A 1 89 ? 14.047 -16.922 -6.797 1 95.94 89 LYS A C 1
ATOM 706 O O . LYS A 1 89 ? 14.445 -16.812 -7.957 1 95.94 89 LYS A O 1
ATOM 711 N N . ASP A 1 90 ? 14.227 -18.016 -6.086 1 96.19 90 ASP A N 1
ATOM 712 C CA . ASP A 1 90 ? 15.094 -19.094 -6.551 1 96.19 90 ASP A CA 1
ATOM 713 C C . ASP A 1 90 ? 14.438 -19.875 -7.695 1 96.19 90 ASP A C 1
ATOM 715 O O . ASP A 1 90 ? 15.133 -20.391 -8.57 1 96.19 90 ASP A O 1
ATOM 719 N N . LEU A 1 91 ? 13.117 -19.969 -7.707 1 97.88 91 LEU A N 1
ATOM 720 C CA . LEU A 1 91 ? 12.414 -20.609 -8.812 1 97.88 91 LEU A CA 1
ATOM 721 C C . LEU A 1 91 ? 12.18 -19.625 -9.953 1 97.88 91 LEU A C 1
ATOM 723 O O . LEU A 1 91 ? 11.648 -19.984 -11 1 97.88 91 LEU A O 1
ATOM 727 N N . ASP A 1 92 ? 12.555 -18.406 -9.734 1 97.69 92 ASP A N 1
ATOM 728 C CA . ASP A 1 92 ? 12.453 -17.312 -10.695 1 97.69 92 ASP A CA 1
ATOM 729 C C . ASP A 1 92 ? 11.008 -17.094 -11.133 1 97.69 92 ASP A C 1
ATOM 731 O O . ASP A 1 92 ? 10.711 -17.062 -12.328 1 97.69 92 ASP A O 1
ATOM 735 N N . LEU A 1 93 ? 10.141 -17.062 -10.164 1 98.62 93 LEU A N 1
ATOM 736 C CA . LEU A 1 93 ? 8.719 -16.797 -10.383 1 98.62 93 LEU A CA 1
ATOM 737 C C . LEU A 1 93 ? 8.438 -15.297 -10.328 1 98.62 93 LEU A C 1
ATOM 739 O O . LEU A 1 93 ? 7.957 -14.789 -9.312 1 98.62 93 LEU A O 1
ATOM 743 N N . TYR A 1 94 ? 8.578 -14.594 -11.438 1 98.56 94 TYR A N 1
ATOM 744 C CA . TYR A 1 94 ? 8.695 -13.141 -11.422 1 98.56 94 TYR A CA 1
ATOM 745 C C . TYR A 1 94 ? 7.332 -12.477 -11.57 1 98.56 94 TYR A C 1
ATOM 747 O O . TYR A 1 94 ? 7.215 -11.25 -11.492 1 98.56 94 TYR A O 1
ATOM 755 N N . MET A 1 95 ? 6.273 -13.25 -11.742 1 98.88 95 MET A N 1
ATOM 756 C CA . MET A 1 95 ? 4.934 -12.68 -11.859 1 98.88 95 MET A CA 1
ATOM 757 C C . MET A 1 95 ? 3.939 -13.445 -10.992 1 98.88 95 MET A C 1
ATOM 759 O O . MET A 1 95 ? 3.898 -14.68 -11.023 1 98.88 95 MET A O 1
ATOM 763 N N . ASN A 1 96 ? 3.24 -12.773 -10.219 1 98.88 96 ASN A N 1
ATOM 764 C CA . ASN A 1 96 ? 2.111 -13.32 -9.477 1 98.88 96 ASN A CA 1
ATOM 765 C C . ASN A 1 96 ? 0.779 -12.867 -10.062 1 98.88 96 ASN A C 1
ATOM 767 O O . ASN A 1 96 ? 0.489 -11.672 -10.109 1 98.88 96 ASN A O 1
ATOM 771 N N . ILE A 1 97 ? 0.014 -13.773 -10.625 1 98.94 97 ILE A N 1
ATOM 772 C CA . ILE A 1 97 ? -1.293 -13.492 -11.203 1 98.94 97 ILE A CA 1
ATOM 773 C C . ILE A 1 97 ? -2.385 -13.742 -10.164 1 98.94 97 ILE A C 1
ATOM 775 O O . ILE A 1 97 ? -2.529 -14.852 -9.664 1 98.94 97 ILE A O 1
ATOM 779 N N . ARG A 1 98 ? -3.154 -12.703 -9.883 1 98.81 98 ARG A N 1
ATOM 780 C CA . ARG A 1 98 ? -4.195 -12.789 -8.859 1 98.81 98 ARG A CA 1
ATOM 781 C C . ARG A 1 98 ? -5.547 -12.344 -9.414 1 98.81 98 ARG A C 1
ATOM 783 O O . ARG A 1 98 ? -5.906 -11.172 -9.328 1 98.81 98 ARG A O 1
ATOM 790 N N . PRO A 1 99 ? -6.324 -13.273 -9.922 1 98.31 99 PRO A N 1
ATOM 791 C CA . PRO A 1 99 ? -7.676 -12.93 -10.375 1 98.31 99 PRO A CA 1
ATOM 792 C C . PRO A 1 99 ? -8.648 -12.703 -9.219 1 98.31 99 PRO A C 1
ATOM 794 O O . PRO A 1 99 ? -8.586 -13.406 -8.211 1 98.31 99 PRO A O 1
ATOM 797 N N . VAL A 1 100 ? -9.43 -11.727 -9.32 1 97.06 100 VAL A N 1
ATOM 798 C CA . VAL A 1 100 ? -10.508 -11.422 -8.383 1 97.06 100 VAL A CA 1
ATOM 799 C C . VAL A 1 100 ? -11.836 -11.352 -9.133 1 97.06 100 VAL A C 1
ATOM 801 O O . VAL A 1 100 ? -12.062 -10.445 -9.938 1 97.06 100 VAL A O 1
ATOM 804 N N . MET A 1 101 ? -12.68 -12.266 -8.852 1 95.12 101 MET A N 1
ATOM 805 C CA . MET A 1 101 ? -13.953 -12.344 -9.555 1 95.12 101 MET A CA 1
ATOM 806 C C . MET A 1 101 ? -15.117 -12.438 -8.578 1 95.12 101 MET A C 1
ATOM 808 O O . MET A 1 101 ? -14.977 -13.016 -7.496 1 95.12 101 MET A O 1
ATOM 812 N N . SER A 1 102 ? -16.219 -11.891 -8.969 1 94.5 102 SER A N 1
ATOM 813 C CA . SER A 1 102 ? -17.438 -12.039 -8.188 1 94.5 102 SER A CA 1
ATOM 814 C C . SER A 1 102 ? -17.891 -13.492 -8.125 1 94.5 102 SER A C 1
ATOM 816 O O . SER A 1 102 ? -17.781 -14.219 -9.117 1 94.5 102 SER A O 1
ATOM 818 N N . MET A 1 103 ? -18.344 -13.867 -7.004 1 93.62 103 MET A N 1
ATOM 819 C CA . MET A 1 103 ? -18.891 -15.188 -6.762 1 93.62 103 MET A CA 1
ATOM 820 C C . MET A 1 103 ? -20.391 -15.102 -6.461 1 93.62 103 MET A C 1
ATOM 822 O O . MET A 1 103 ? -20.828 -14.242 -5.695 1 93.62 103 MET A O 1
ATOM 826 N N . PRO A 1 104 ? -21.125 -15.969 -7.129 1 94 104 PRO A N 1
ATOM 827 C CA . PRO A 1 104 ? -22.578 -15.93 -6.895 1 94 104 PRO A CA 1
ATOM 828 C C . PRO A 1 104 ? -22.938 -16.109 -5.422 1 94 104 PRO A C 1
ATOM 830 O O . PRO A 1 104 ? -22.359 -16.953 -4.738 1 94 104 PRO A O 1
ATOM 833 N N . ASN A 1 105 ? -23.859 -15.281 -4.934 1 93.69 105 ASN A N 1
ATOM 834 C CA . ASN A 1 105 ? -24.453 -15.367 -3.602 1 93.69 105 ASN A CA 1
ATOM 835 C C . ASN A 1 105 ? -23.438 -15.008 -2.518 1 93.69 105 ASN A C 1
ATOM 837 O O . ASN A 1 105 ? -23.734 -15.141 -1.326 1 93.69 105 ASN A O 1
ATOM 841 N N . VAL A 1 106 ? -22.25 -14.625 -2.922 1 93 106 VAL A N 1
ATOM 842 C CA . VAL A 1 106 ? -21.219 -14.336 -1.938 1 93 106 VAL A CA 1
ATOM 843 C C . VAL A 1 106 ? -20.75 -12.891 -2.084 1 93 106 VAL A C 1
ATOM 845 O O . VAL A 1 106 ? -20.641 -12.164 -1.095 1 93 106 VAL A O 1
ATOM 848 N N . SER A 1 107 ? -20.484 -12.445 -3.266 1 91.19 107 SER A N 1
ATOM 849 C CA . SER A 1 107 ? -19.906 -11.133 -3.531 1 91.19 107 SER A CA 1
ATOM 850 C C . SER A 1 107 ? -20.984 -10.039 -3.467 1 91.19 107 SER A C 1
ATOM 852 O O . SER A 1 107 ? -22.109 -10.234 -3.922 1 91.19 107 SER A O 1
ATOM 854 N N . LYS A 1 108 ? -20.562 -8.938 -2.871 1 83.06 108 LYS A N 1
ATOM 855 C CA . LYS A 1 108 ? -21.438 -7.773 -2.838 1 83.06 108 LYS A CA 1
ATOM 856 C C . LYS A 1 108 ? -21.609 -7.172 -4.23 1 83.06 108 LYS A C 1
ATOM 858 O O . LYS A 1 108 ? -22.703 -6.707 -4.578 1 83.06 108 LYS A O 1
ATOM 863 N N . TYR A 1 109 ? -20.5 -7.258 -4.98 1 86.69 109 TYR A N 1
ATOM 864 C CA . TYR A 1 109 ? -20.531 -6.742 -6.344 1 86.69 109 TYR A CA 1
ATOM 865 C C . TYR A 1 109 ? -20.781 -7.863 -7.344 1 86.69 109 TYR A C 1
ATOM 867 O O . TYR A 1 109 ? -20.188 -8.938 -7.242 1 86.69 109 TYR A O 1
ATOM 875 N N . ASN A 1 110 ? -21.641 -7.711 -8.305 1 85.25 110 ASN A N 1
ATOM 876 C CA . ASN A 1 110 ? -22.062 -8.789 -9.188 1 85.25 110 ASN A CA 1
ATOM 877 C C . ASN A 1 110 ? -21.156 -8.875 -10.422 1 85.25 110 ASN A C 1
ATOM 879 O O . ASN A 1 110 ? -21.109 -9.914 -11.086 1 85.25 110 ASN A O 1
ATOM 883 N N . ASN A 1 111 ? -20.344 -7.957 -10.758 1 88.56 111 ASN A N 1
ATOM 884 C CA . ASN A 1 111 ? -19.625 -8.039 -12.031 1 88.56 111 ASN A CA 1
ATOM 885 C C . ASN A 1 111 ? -18.156 -7.664 -11.867 1 88.56 111 ASN A C 1
ATOM 887 O O . ASN A 1 111 ? -17.578 -7.008 -12.734 1 88.56 111 ASN A O 1
ATOM 891 N N . LEU A 1 112 ? -17.672 -8.148 -10.766 1 94.56 112 LEU A N 1
ATOM 892 C CA . LEU A 1 112 ? -16.234 -7.91 -10.586 1 94.56 112 LEU A CA 1
ATOM 893 C C . LEU A 1 112 ? -15.422 -8.898 -11.414 1 94.56 112 LEU A C 1
ATOM 895 O O . LEU A 1 112 ? -15.688 -10.102 -11.391 1 94.56 112 LEU A O 1
ATOM 899 N N . ASN A 1 113 ? -14.547 -8.539 -12.234 1 95.94 113 ASN A N 1
ATOM 900 C CA . ASN A 1 113 ? -13.57 -9.32 -12.992 1 95.94 113 ASN A CA 1
ATOM 901 C C . ASN A 1 113 ? -12.258 -8.555 -13.164 1 95.94 113 ASN A C 1
ATOM 903 O O . ASN A 1 113 ? -11.984 -8.023 -14.234 1 95.94 113 ASN A O 1
ATOM 907 N N . ILE A 1 114 ? -11.492 -8.539 -12.109 1 98.06 114 ILE A N 1
ATOM 908 C CA . ILE A 1 114 ? -10.242 -7.801 -12.078 1 98.06 114 ILE A CA 1
ATOM 909 C C . ILE A 1 114 ? -9.07 -8.773 -11.898 1 98.06 114 ILE A C 1
ATOM 911 O O . ILE A 1 114 ? -9.102 -9.633 -11.023 1 98.06 114 ILE A O 1
ATOM 915 N N . THR A 1 115 ? -8.102 -8.75 -12.695 1 98.69 115 THR A N 1
ATOM 916 C CA . THR A 1 115 ? -6.875 -9.516 -12.5 1 98.69 115 THR A CA 1
ATOM 917 C C . THR A 1 115 ? -5.691 -8.594 -12.234 1 98.69 115 THR A C 1
ATOM 919 O O . THR A 1 115 ? -5.445 -7.652 -13 1 98.69 115 THR A O 1
ATOM 922 N N . ILE A 1 116 ? -5.027 -8.828 -11.211 1 98.88 116 ILE A N 1
ATOM 923 C CA . ILE A 1 116 ? -3.824 -8.078 -10.867 1 98.88 116 ILE A CA 1
ATOM 924 C C . ILE A 1 116 ? -2.584 -8.906 -11.203 1 98.88 116 ILE A C 1
ATOM 926 O O . ILE A 1 116 ? -2.459 -10.047 -10.766 1 98.88 116 ILE A O 1
ATOM 930 N N . TYR A 1 117 ? -1.76 -8.367 -12.055 1 98.94 117 TYR A N 1
ATOM 931 C CA . TYR A 1 117 ? -0.457 -8.922 -12.406 1 98.94 117 TYR A CA 1
ATOM 932 C C . TYR A 1 117 ? 0.655 -8.234 -11.617 1 98.94 117 TYR A C 1
ATOM 934 O O . TYR A 1 117 ? 1.064 -7.117 -11.953 1 98.94 117 TYR A O 1
ATOM 942 N N . ARG A 1 118 ? 1.146 -8.906 -10.641 1 98.94 118 ARG A N 1
ATOM 943 C CA . ARG A 1 118 ? 2.074 -8.375 -9.648 1 98.94 118 ARG A CA 1
ATOM 944 C C . ARG A 1 118 ? 3.502 -8.82 -9.945 1 98.94 118 ARG A C 1
ATOM 946 O O . ARG A 1 118 ? 3.771 -10.016 -10.094 1 98.94 118 ARG A O 1
ATOM 953 N N . GLU A 1 119 ? 4.434 -7.836 -10.07 1 98.88 119 GLU A N 1
ATOM 954 C CA . GLU A 1 119 ? 5.848 -8.203 -10.055 1 98.88 119 GLU A CA 1
ATOM 955 C C . GLU A 1 119 ? 6.227 -8.898 -8.75 1 98.88 119 GLU A C 1
ATOM 957 O O . GLU A 1 119 ? 5.734 -8.531 -7.68 1 98.88 119 GLU A O 1
ATOM 962 N N . ASN A 1 120 ? 7.121 -9.859 -8.773 1 98.25 120 ASN A N 1
ATOM 963 C CA . ASN A 1 120 ? 7.125 -10.805 -7.66 1 98.25 120 ASN A CA 1
ATOM 964 C C . ASN A 1 120 ? 8.539 -11.055 -7.148 1 98.25 120 ASN A C 1
ATOM 966 O O . ASN A 1 120 ? 8.742 -11.883 -6.258 1 98.25 120 ASN A O 1
ATOM 970 N N . LYS A 1 121 ? 9.531 -10.336 -7.645 1 97.31 121 LYS A N 1
ATOM 971 C CA . LYS A 1 121 ? 10.898 -10.695 -7.297 1 97.31 121 LYS A CA 1
ATOM 972 C C . LYS A 1 121 ? 11.672 -9.492 -6.766 1 97.31 121 LYS A C 1
ATOM 974 O O . LYS A 1 121 ? 12.617 -9.641 -5.992 1 97.31 121 LYS A O 1
ATOM 979 N N . GLU A 1 122 ? 11.359 -8.359 -7.238 1 98.19 122 GLU A N 1
ATOM 980 C CA . GLU A 1 122 ? 12.125 -7.156 -6.922 1 98.19 122 GLU A CA 1
ATOM 981 C C . GLU A 1 122 ? 11.273 -6.145 -6.156 1 98.19 122 GLU A C 1
ATOM 983 O O . GLU A 1 122 ? 10.477 -6.523 -5.301 1 98.19 122 GLU A O 1
ATOM 988 N N . ASP A 1 123 ? 11.562 -4.84 -6.32 1 98.5 123 ASP A N 1
ATOM 989 C CA . ASP A 1 123 ? 10.906 -3.773 -5.574 1 98.5 123 ASP A CA 1
ATOM 990 C C . ASP A 1 123 ? 11.398 -3.732 -4.129 1 98.5 123 ASP A C 1
ATOM 992 O O . ASP A 1 123 ? 12.594 -3.918 -3.865 1 98.5 123 ASP A O 1
ATOM 996 N N . PHE A 1 124 ? 10.609 -3.488 -3.18 1 98.44 124 PHE A N 1
ATOM 997 C CA . PHE A 1 124 ? 11.047 -3.297 -1.803 1 98.44 124 PHE A CA 1
ATOM 998 C C . PHE A 1 124 ? 11.156 -4.633 -1.077 1 98.44 124 PHE A C 1
ATOM 1000 O O . PHE A 1 124 ? 11.562 -4.684 0.086 1 98.44 124 PHE A O 1
ATOM 1007 N N . TYR A 1 125 ? 10.82 -5.742 -1.734 1 97.19 125 TYR A N 1
ATOM 1008 C CA . TYR A 1 125 ? 10.977 -7.082 -1.183 1 97.19 125 TYR A CA 1
ATOM 1009 C C . TYR A 1 125 ? 12.328 -7.672 -1.565 1 97.19 125 TYR A C 1
ATOM 1011 O O . TYR A 1 125 ? 12.43 -8.859 -1.871 1 97.19 125 TYR A O 1
ATOM 1019 N N . SER A 1 126 ? 13.383 -6.867 -1.634 1 94.38 126 SER A N 1
ATOM 1020 C CA . SER A 1 126 ? 14.711 -7.207 -2.146 1 94.38 126 SER A CA 1
ATOM 1021 C C . SER A 1 126 ? 15.562 -7.883 -1.075 1 94.38 126 SER A C 1
ATOM 1023 O O . SER A 1 126 ? 16.594 -8.484 -1.382 1 94.38 126 SER A O 1
ATOM 1025 N N . LEU A 1 127 ? 15.234 -7.785 0.181 1 93.19 127 LEU A N 1
ATOM 1026 C CA . LEU A 1 127 ? 15.969 -8.305 1.327 1 93.19 127 LEU A CA 1
ATOM 1027 C C . LEU A 1 127 ? 17.266 -7.535 1.537 1 93.19 127 LEU A C 1
ATOM 1029 O O . LEU A 1 127 ? 18.156 -7.992 2.262 1 93.19 127 LEU A O 1
ATOM 1033 N N . ILE A 1 128 ? 17.453 -6.414 0.853 1 96.94 128 ILE A N 1
ATOM 1034 C CA . ILE A 1 128 ? 18.609 -5.531 1.054 1 96.94 128 ILE A CA 1
ATOM 1035 C C . ILE A 1 128 ? 18.281 -4.52 2.152 1 96.94 128 ILE A C 1
ATOM 1037 O O . ILE A 1 128 ? 17.625 -3.506 1.9 1 96.94 128 ILE A O 1
ATOM 1041 N N . ASN A 1 129 ? 18.766 -4.836 3.326 1 97.31 129 ASN A N 1
ATOM 1042 C CA . ASN A 1 12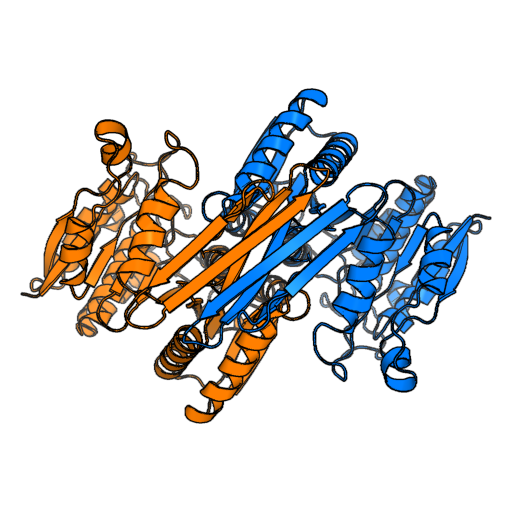9 ? 18.422 -4.02 4.488 1 97.31 129 ASN A CA 1
ATOM 1043 C C . ASN A 1 129 ? 19.5 -4.113 5.57 1 97.31 129 ASN A C 1
ATOM 1045 O O . ASN A 1 129 ? 20.375 -4.969 5.508 1 97.31 129 ASN A O 1
ATOM 1049 N N . GLY A 1 130 ? 19.453 -3.232 6.539 1 97.12 130 GLY A N 1
ATOM 1050 C CA . GLY A 1 130 ? 20.391 -3.244 7.645 1 97.12 130 GLY A CA 1
ATOM 1051 C C . GLY A 1 130 ? 20.328 -1.991 8.5 1 97.12 130 GLY A C 1
ATOM 1052 O O . GLY A 1 130 ? 19.328 -1.265 8.469 1 97.12 130 GLY A O 1
ATOM 1053 N N . THR A 1 131 ? 21.297 -1.888 9.344 1 97.12 131 THR A N 1
ATOM 1054 C CA . THR A 1 131 ? 21.531 -0.684 10.133 1 97.12 131 THR A CA 1
ATOM 1055 C C . THR A 1 131 ? 22.719 0.104 9.578 1 97.12 131 THR A C 1
ATOM 1057 O O . THR A 1 131 ? 23.719 -0.481 9.164 1 97.12 131 THR A O 1
ATOM 1060 N N . LEU A 1 132 ? 22.688 1.42 9.523 1 95.56 132 LEU A N 1
ATOM 1061 C CA . LEU A 1 132 ? 23.703 2.24 8.883 1 95.56 132 LEU A CA 1
ATOM 1062 C C . LEU A 1 132 ? 25.031 2.164 9.656 1 95.56 132 LEU A C 1
ATOM 1064 O O . LEU A 1 132 ? 26.094 2.43 9.094 1 95.56 132 LEU A O 1
ATOM 1068 N N . ASP A 1 133 ? 25.172 1.724 10.844 1 88.69 133 ASP A N 1
ATOM 1069 C CA . ASP A 1 133 ? 26.422 1.617 11.586 1 88.69 133 ASP A CA 1
ATOM 1070 C C . ASP A 1 133 ? 27.234 0.408 11.117 1 88.69 133 ASP A C 1
ATOM 1072 O O . ASP A 1 133 ? 28.375 0.226 11.531 1 88.69 133 ASP A O 1
ATOM 1076 N N . ASN A 1 134 ? 26.719 -0.377 10.273 1 88.5 134 ASN A N 1
ATOM 1077 C CA . ASN A 1 134 ? 27.375 -1.539 9.688 1 88.5 134 ASN A CA 1
ATOM 1078 C C . ASN A 1 134 ? 27.5 -1.408 8.172 1 88.5 134 ASN A C 1
ATOM 1080 O O . ASN A 1 134 ? 26.484 -1.447 7.457 1 88.5 134 ASN A O 1
ATOM 1084 N N . ASP A 1 135 ? 28.75 -1.202 7.746 1 92.88 135 ASP A N 1
ATOM 1085 C CA . ASP A 1 135 ? 28.922 -1.234 6.297 1 92.88 135 ASP A CA 1
ATOM 1086 C C . ASP A 1 135 ? 28.547 -2.604 5.73 1 92.88 135 ASP A C 1
ATOM 1088 O O . ASP A 1 135 ? 29.062 -3.629 6.18 1 92.88 135 ASP A O 1
ATOM 1092 N N . MET A 1 136 ? 27.625 -2.555 4.828 1 96.56 136 MET A N 1
ATOM 1093 C CA . MET A 1 136 ? 27.125 -3.83 4.32 1 96.56 136 MET A CA 1
ATOM 1094 C C . MET A 1 136 ? 27.297 -3.918 2.809 1 96.56 136 MET A C 1
ATOM 1096 O O . MET A 1 136 ? 27.203 -2.91 2.109 1 96.56 136 MET A O 1
ATOM 1100 N N . GLU A 1 137 ? 27.594 -5.07 2.41 1 97.19 137 GLU A N 1
ATOM 1101 C CA . GLU A 1 137 ? 27.656 -5.418 0.994 1 97.19 137 GLU A CA 1
ATOM 1102 C C . GLU A 1 137 ? 26.672 -6.539 0.656 1 97.19 137 GLU A C 1
ATOM 1104 O O . GLU A 1 137 ? 26.609 -7.543 1.366 1 97.19 137 GLU A O 1
ATOM 1109 N N . PHE A 1 138 ? 25.906 -6.309 -0.378 1 97.5 138 PHE A N 1
ATOM 1110 C CA . PHE A 1 138 ? 24.938 -7.285 -0.856 1 97.5 138 PHE A CA 1
ATOM 1111 C C . PHE A 1 138 ? 25.281 -7.75 -2.264 1 97.5 138 PHE A C 1
ATOM 1113 O O . PHE A 1 138 ? 25.375 -6.941 -3.188 1 97.5 138 PHE A O 1
ATOM 1120 N N . ARG A 1 139 ? 25.484 -9.023 -2.377 1 96.75 139 ARG A N 1
ATOM 1121 C CA . ARG A 1 139 ? 25.844 -9.594 -3.67 1 96.75 139 ARG A CA 1
ATOM 1122 C C . ARG A 1 139 ? 24.719 -10.484 -4.207 1 96.75 139 ARG A C 1
ATOM 1124 O O . ARG A 1 139 ? 24.062 -11.195 -3.443 1 96.75 139 ARG A O 1
ATOM 1131 N N . HIS A 1 140 ? 24.406 -10.336 -5.434 1 96.31 140 HIS A N 1
ATOM 1132 C CA . HIS A 1 140 ? 23.453 -11.164 -6.145 1 96.31 140 HIS A CA 1
ATOM 1133 C C . HIS A 1 140 ? 24.016 -11.656 -7.473 1 96.31 140 HIS A C 1
ATOM 1135 O O . HIS A 1 140 ? 24.672 -10.891 -8.195 1 96.31 140 HIS A O 1
ATOM 1141 N N . SER A 1 141 ? 23.859 -12.977 -7.707 1 95.31 141 SER A N 1
ATOM 1142 C CA . SER A 1 141 ? 24.281 -13.555 -8.984 1 95.31 141 SER A CA 1
ATOM 1143 C C . SER A 1 141 ? 23.312 -14.656 -9.422 1 95.31 141 SER A C 1
ATOM 1145 O O . SER A 1 141 ? 23.109 -15.633 -8.695 1 95.31 141 SER A O 1
ATOM 1147 N N . ASP A 1 142 ? 22.672 -14.469 -10.5 1 92.06 142 ASP A N 1
ATOM 1148 C CA . ASP A 1 142 ? 21.891 -15.508 -11.156 1 92.06 142 ASP A CA 1
ATOM 1149 C C . ASP A 1 142 ? 22 -15.406 -12.672 1 92.06 142 ASP A C 1
ATOM 1151 O O . ASP A 1 142 ? 22.891 -14.734 -13.188 1 92.06 142 ASP A O 1
ATOM 1155 N N . ALA A 1 143 ? 21.266 -16.188 -13.398 1 90 143 ALA A N 1
ATOM 1156 C CA . ALA A 1 143 ? 21.375 -16.25 -14.852 1 90 143 ALA A CA 1
ATOM 1157 C C . ALA A 1 143 ? 21.031 -14.906 -15.492 1 90 143 ALA A C 1
ATOM 1159 O O . ALA A 1 143 ? 21.531 -14.57 -16.562 1 90 143 ALA A O 1
ATOM 1160 N N . LEU A 1 144 ? 20.297 -14.125 -14.812 1 94.19 144 LEU A N 1
ATOM 1161 C CA . LEU A 1 144 ? 19.75 -12.898 -15.391 1 94.19 144 LEU A CA 1
ATOM 1162 C C . LEU A 1 144 ? 20.578 -11.688 -14.961 1 94.19 144 LEU A C 1
ATOM 1164 O O . LEU A 1 144 ? 20.875 -10.82 -15.781 1 94.19 144 LEU A O 1
ATOM 1168 N N . ASN A 1 145 ? 20.859 -11.656 -13.727 1 94.94 145 ASN A N 1
ATOM 1169 C CA . ASN A 1 145 ? 21.469 -10.453 -13.172 1 94.94 145 ASN A CA 1
ATOM 1170 C C . ASN A 1 145 ? 22.656 -10.789 -12.266 1 94.94 145 ASN A C 1
ATOM 1172 O O . ASN A 1 145 ? 22.625 -11.797 -11.555 1 94.94 145 ASN A O 1
ATOM 1176 N N . ASN A 1 146 ? 23.641 -9.977 -12.273 1 96.94 146 ASN A N 1
ATOM 1177 C CA . ASN A 1 146 ? 24.766 -9.938 -11.352 1 96.94 146 ASN A CA 1
ATOM 1178 C C . ASN A 1 146 ? 25.031 -8.523 -10.844 1 96.94 146 ASN A C 1
ATOM 1180 O O . ASN A 1 146 ? 25.266 -7.605 -11.633 1 96.94 146 ASN A O 1
ATOM 1184 N N . TYR A 1 147 ? 24.953 -8.336 -9.539 1 97.38 147 TYR A N 1
ATOM 1185 C CA . TYR A 1 147 ? 25.234 -7.016 -9 1 97.38 147 TYR A CA 1
ATOM 1186 C C . TYR A 1 147 ? 25.797 -7.109 -7.582 1 97.38 147 TYR A C 1
ATOM 1188 O O . TYR A 1 147 ? 25.578 -8.117 -6.898 1 97.38 147 TYR A O 1
ATOM 1196 N N . ASP A 1 148 ? 26.516 -6.184 -7.238 1 97.25 148 ASP A N 1
ATOM 1197 C CA . ASP A 1 148 ? 26.969 -5.906 -5.879 1 97.25 148 ASP A CA 1
ATOM 1198 C C . ASP A 1 148 ? 26.562 -4.5 -5.445 1 97.25 148 ASP A C 1
ATOM 1200 O O . ASP A 1 148 ? 26.734 -3.539 -6.199 1 97.25 148 ASP A O 1
ATOM 1204 N N . ILE A 1 149 ? 26 -4.34 -4.312 1 98.19 149 ILE A N 1
ATOM 1205 C CA . ILE A 1 149 ? 25.578 -3.055 -3.762 1 98.19 149 ILE A CA 1
ATOM 1206 C C . ILE A 1 149 ? 26.203 -2.855 -2.385 1 98.19 149 ILE A C 1
ATOM 1208 O O . ILE A 1 149 ? 26.109 -3.725 -1.517 1 98.19 149 ILE A O 1
ATOM 1212 N N . LYS A 1 150 ? 26.859 -1.843 -2.209 1 98 150 LYS A N 1
ATOM 1213 C CA . LYS A 1 150 ? 27.453 -1.474 -0.931 1 98 150 LYS A CA 1
ATOM 1214 C C . LYS A 1 150 ? 26.75 -0.269 -0.316 1 98 150 LYS A C 1
ATOM 1216 O O . LYS A 1 150 ? 26.5 0.727 -1 1 98 150 LYS A O 1
ATOM 1221 N N . ILE A 1 151 ? 26.359 -0.347 0.883 1 98.25 151 ILE A N 1
ATOM 1222 C CA . ILE A 1 151 ? 25.75 0.742 1.641 1 98.25 151 ILE A CA 1
ATOM 1223 C C . ILE A 1 151 ? 26.594 1.032 2.887 1 98.25 151 ILE A C 1
ATOM 1225 O O . ILE A 1 151 ? 26.859 0.132 3.686 1 98.25 151 ILE A O 1
ATOM 1229 N N . SER A 1 152 ? 27.016 2.152 2.973 1 97.31 152 SER A N 1
ATOM 1230 C CA . SER A 1 152 ? 27.828 2.596 4.094 1 97.31 152 SER A CA 1
ATOM 1231 C C . SER A 1 152 ? 27.484 4.02 4.508 1 97.31 152 SER A C 1
ATOM 1233 O O . SER A 1 152 ? 26.688 4.688 3.846 1 97.31 152 SER A O 1
ATOM 1235 N N . GLY A 1 153 ? 28 4.414 5.633 1 96.56 153 GLY A N 1
ATOM 1236 C CA . GLY A 1 153 ? 27.75 5.773 6.078 1 96.56 153 GLY A CA 1
ATOM 1237 C C . GLY A 1 153 ? 27.828 5.934 7.586 1 96.56 153 GLY A C 1
ATOM 1238 O O . GLY A 1 153 ? 28.359 5.059 8.273 1 96.56 153 GLY A O 1
ATOM 1239 N N . THR A 1 154 ? 27.484 7.113 8.055 1 96 154 THR A N 1
ATOM 1240 C CA . THR A 1 154 ? 27.484 7.438 9.477 1 96 154 THR A CA 1
ATOM 1241 C C . THR A 1 154 ? 26.172 8.133 9.859 1 96 154 THR A C 1
ATOM 1243 O O . THR A 1 154 ? 25.516 8.734 9.016 1 96 154 THR A O 1
ATOM 1246 N N . SER A 1 155 ? 25.812 7.934 11.016 1 97.25 155 SER A N 1
ATOM 1247 C CA . SER A 1 155 ? 24.625 8.586 11.578 1 97.25 155 SER A CA 1
ATOM 1248 C C . SER A 1 155 ? 24.812 8.883 13.062 1 97.25 155 SER A C 1
ATOM 1250 O O . SER A 1 155 ? 25.422 8.086 13.789 1 97.25 155 SER A O 1
ATOM 1252 N N . ASN A 1 156 ? 24.344 10.023 13.516 1 96.94 156 ASN A N 1
ATOM 1253 C CA . ASN A 1 156 ? 24.375 10.336 14.938 1 96.94 156 ASN A CA 1
ATOM 1254 C C . ASN A 1 156 ? 23.188 9.719 15.672 1 96.94 156 ASN A C 1
ATOM 1256 O O . ASN A 1 156 ? 22.953 10.008 16.844 1 96.94 156 ASN A O 1
ATOM 1260 N N . ASP A 1 157 ? 22.391 8.938 14.945 1 97.44 157 ASP A N 1
ATOM 1261 C CA . ASP A 1 157 ? 21.203 8.25 15.422 1 97.44 157 ASP A CA 1
ATOM 1262 C C . ASP A 1 157 ? 21.156 6.816 14.898 1 97.44 157 ASP A C 1
ATOM 1264 O O . ASP A 1 157 ? 21.828 6.48 13.922 1 97.44 157 ASP A O 1
ATOM 1268 N N . LYS A 1 158 ? 20.5 5.926 15.68 1 97.88 158 LYS A N 1
ATOM 1269 C CA . LYS A 1 158 ? 20.219 4.617 15.094 1 97.88 158 LYS A CA 1
ATOM 1270 C C . LYS A 1 158 ? 19.359 4.75 13.844 1 97.88 158 LYS A C 1
ATOM 1272 O O . LYS A 1 158 ? 18.328 5.43 13.867 1 97.88 158 LYS A O 1
ATOM 1277 N N . LEU A 1 159 ? 19.781 4.258 12.773 1 98.19 159 LEU A N 1
ATOM 1278 C CA . LEU A 1 159 ? 19.109 4.359 11.484 1 98.19 159 LEU A CA 1
ATOM 1279 C C . LEU A 1 159 ? 19.031 2.998 10.805 1 98.19 159 LEU A C 1
ATOM 1281 O O . LEU A 1 159 ? 20.047 2.336 10.617 1 98.19 159 LEU A O 1
ATOM 1285 N N . ASN A 1 160 ? 17.844 2.48 10.578 1 98.38 160 ASN A N 1
ATOM 1286 C CA . ASN A 1 160 ? 17.609 1.271 9.797 1 98.38 160 ASN A CA 1
ATOM 1287 C C . ASN A 1 160 ? 17.141 1.6 8.375 1 98.38 160 ASN A C 1
ATOM 1289 O O . ASN A 1 160 ? 16.484 2.619 8.156 1 98.38 160 ASN A O 1
ATOM 1293 N N . TYR A 1 161 ? 17.562 0.771 7.445 1 98.56 161 TYR A N 1
ATOM 1294 C CA . TYR A 1 161 ? 17.219 1.049 6.051 1 98.56 161 TYR A CA 1
ATOM 1295 C C . TYR A 1 161 ? 16.766 -0.217 5.336 1 98.56 161 TYR A C 1
ATOM 1297 O O . TYR A 1 161 ? 17.016 -1.328 5.809 1 98.56 161 TYR A O 1
ATOM 1305 N N . ASN A 1 162 ? 16.031 -0.09 4.309 1 98.62 162 ASN A N 1
ATOM 1306 C CA . ASN A 1 162 ? 15.648 -1.102 3.328 1 98.62 162 ASN A CA 1
ATOM 1307 C C . ASN A 1 162 ? 15.742 -0.562 1.904 1 98.62 162 ASN A C 1
ATOM 1309 O O . ASN A 1 162 ? 15.195 0.503 1.604 1 98.62 162 ASN A O 1
ATOM 1313 N N . LEU A 1 163 ? 16.453 -1.222 1.068 1 98.62 163 LEU A N 1
ATOM 1314 C CA . LEU A 1 163 ? 16.672 -0.777 -0.306 1 98.62 163 LEU A CA 1
ATOM 1315 C C . LEU A 1 163 ? 15.75 -1.535 -1.265 1 98.62 163 LEU A C 1
ATOM 1317 O O . LEU A 1 163 ? 15.727 -2.768 -1.263 1 98.62 163 LEU A O 1
ATOM 1321 N N . GLY A 1 164 ? 14.922 -0.789 -1.99 1 98.56 164 GLY A N 1
ATOM 1322 C CA . GLY A 1 164 ? 14.234 -1.364 -3.133 1 98.56 164 GLY A CA 1
ATOM 1323 C C . GLY A 1 164 ? 15.016 -1.256 -4.426 1 98.56 164 GLY A C 1
ATOM 1324 O O . GLY A 1 164 ? 15.727 -0.271 -4.645 1 98.56 164 GLY A O 1
ATOM 1325 N N . ILE A 1 165 ? 14.852 -2.213 -5.309 1 98.69 165 ILE A N 1
ATOM 1326 C CA . ILE A 1 165 ? 15.555 -2.164 -6.586 1 98.69 165 ILE A CA 1
ATOM 1327 C C . ILE A 1 165 ? 14.609 -2.576 -7.711 1 98.69 165 ILE A C 1
ATOM 1329 O O . ILE A 1 165 ? 13.648 -3.316 -7.488 1 98.69 165 ILE A O 1
ATOM 1333 N N . LEU A 1 166 ? 14.844 -2.096 -8.883 1 98.75 166 LEU A N 1
ATOM 1334 C CA . LEU A 1 166 ? 14.289 -2.533 -10.156 1 98.75 166 LEU A CA 1
ATOM 1335 C C . LEU A 1 166 ? 15.391 -2.725 -11.195 1 98.75 166 LEU A C 1
ATOM 1337 O O . LEU A 1 166 ? 16.234 -1.842 -11.383 1 98.75 166 LEU A O 1
ATOM 1341 N N . THR A 1 167 ? 15.414 -3.836 -11.836 1 98.56 167 THR A N 1
ATOM 1342 C CA . THR A 1 167 ? 16.406 -4.09 -12.875 1 98.56 167 THR A CA 1
ATOM 1343 C C . THR A 1 167 ? 15.742 -4.145 -14.25 1 98.56 167 THR A C 1
ATOM 1345 O O . THR A 1 167 ? 14.617 -4.641 -14.383 1 98.56 167 THR A O 1
ATOM 1348 N N . GLU A 1 168 ? 16.391 -3.668 -15.195 1 98.56 168 GLU A N 1
ATOM 1349 C CA . GLU A 1 168 ? 15.82 -3.547 -16.531 1 98.56 168 GLU A CA 1
ATOM 1350 C C . GLU A 1 168 ? 15.438 -4.914 -17.094 1 98.56 168 GLU A C 1
ATOM 1352 O O . GLU A 1 168 ? 14.328 -5.086 -17.609 1 98.56 168 GLU A O 1
ATOM 1357 N N . LYS A 1 169 ? 16.344 -5.883 -17 1 98.62 169 LYS A N 1
ATOM 1358 C CA . LYS A 1 169 ? 16.078 -7.195 -17.594 1 98.62 169 LYS A CA 1
ATOM 1359 C C . LYS A 1 169 ? 14.852 -7.852 -16.969 1 98.62 169 LYS A C 1
ATOM 1361 O O . LYS A 1 169 ? 14 -8.383 -17.672 1 98.62 169 LYS A O 1
ATOM 1366 N N . ASN A 1 170 ? 14.75 -7.809 -15.633 1 98.56 170 ASN A N 1
ATOM 1367 C CA . ASN A 1 170 ? 13.617 -8.438 -14.961 1 98.56 170 ASN A CA 1
ATOM 1368 C C . ASN A 1 170 ? 12.312 -7.715 -15.266 1 98.56 170 ASN A C 1
ATOM 1370 O O . ASN A 1 170 ? 11.297 -8.352 -15.57 1 98.56 170 ASN A O 1
ATOM 1374 N N . ILE A 1 171 ? 12.281 -6.379 -15.195 1 98.88 171 ILE A N 1
ATOM 1375 C CA . ILE A 1 171 ? 11.062 -5.609 -15.406 1 98.88 171 ILE A CA 1
ATOM 1376 C C . ILE A 1 171 ? 10.633 -5.711 -16.875 1 98.88 171 ILE A C 1
ATOM 1378 O O . ILE A 1 171 ? 9.438 -5.758 -17.172 1 98.88 171 ILE A O 1
ATOM 1382 N N . THR A 1 172 ? 11.586 -5.754 -17.75 1 98.75 172 THR A N 1
ATOM 1383 C CA . THR A 1 172 ? 11.266 -5.906 -19.172 1 98.75 172 THR A CA 1
ATOM 1384 C C . THR A 1 172 ? 10.555 -7.23 -19.422 1 98.75 172 THR A C 1
ATOM 1386 O O . THR A 1 172 ? 9.484 -7.258 -20.047 1 98.75 172 THR A O 1
ATOM 1389 N N . ARG A 1 173 ? 11.117 -8.336 -19 1 98.44 173 ARG A N 1
ATOM 1390 C CA . ARG A 1 173 ? 10.477 -9.625 -19.25 1 98.44 173 ARG A CA 1
ATOM 1391 C C . ARG A 1 173 ? 9.125 -9.711 -18.547 1 98.44 173 ARG A C 1
ATOM 1393 O O . ARG A 1 173 ? 8.188 -10.312 -19.078 1 98.44 173 ARG A O 1
ATOM 1400 N N . PHE A 1 174 ? 9.062 -9.141 -17.375 1 98.81 174 PHE A N 1
ATOM 1401 C CA . PHE A 1 174 ? 7.805 -9.094 -16.641 1 98.81 174 PHE A CA 1
ATOM 1402 C C . PHE A 1 174 ? 6.711 -8.43 -17.469 1 98.81 174 PHE A C 1
ATOM 1404 O O . PHE A 1 174 ? 5.625 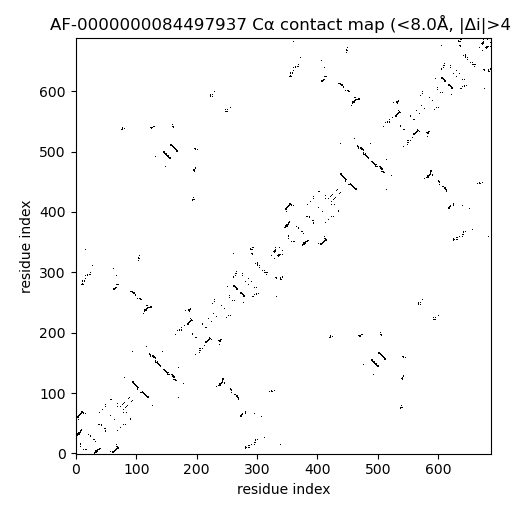-8.992 -17.625 1 98.81 174 PHE A O 1
ATOM 1411 N N . PHE A 1 175 ? 6.969 -7.227 -17.953 1 98.88 175 PHE A N 1
ATOM 1412 C CA . PHE A 1 175 ? 5.977 -6.504 -18.734 1 98.88 175 PHE A CA 1
ATOM 1413 C C . PHE A 1 175 ? 5.668 -7.246 -20.031 1 98.88 175 PHE A C 1
ATOM 1415 O O . PHE A 1 175 ? 4.516 -7.312 -20.453 1 98.88 175 PHE A O 1
ATOM 1422 N N . ARG A 1 176 ? 6.664 -7.82 -20.672 1 98.44 176 ARG A N 1
ATOM 1423 C CA . ARG A 1 176 ? 6.422 -8.594 -21.891 1 98.44 176 ARG A CA 1
ATOM 1424 C C . ARG A 1 176 ? 5.465 -9.75 -21.609 1 98.44 176 ARG A C 1
ATOM 1426 O O . ARG A 1 176 ? 4.508 -9.953 -22.375 1 98.44 176 ARG A O 1
ATOM 1433 N N . LYS A 1 177 ? 5.785 -10.445 -20.562 1 98.19 177 LYS A N 1
ATOM 1434 C CA . LYS A 1 177 ? 4.914 -11.555 -20.188 1 98.19 177 LYS A CA 1
ATOM 1435 C C . LYS A 1 177 ? 3.49 -11.078 -19.922 1 98.19 177 LYS A C 1
ATOM 1437 O O . LYS A 1 177 ? 2.525 -11.703 -20.359 1 98.19 177 LYS A O 1
ATOM 1442 N N . ALA A 1 178 ? 3.336 -10 -19.172 1 98.62 178 ALA A N 1
ATOM 1443 C CA . ALA A 1 178 ? 2.014 -9.453 -18.875 1 98.62 178 ALA A CA 1
ATOM 1444 C C . ALA A 1 178 ? 1.264 -9.094 -20.156 1 98.62 178 ALA A C 1
ATOM 1446 O O . ALA A 1 178 ? 0.095 -9.453 -20.312 1 98.62 178 ALA A O 1
ATOM 1447 N N . TYR A 1 179 ? 1.941 -8.414 -21.062 1 98.31 179 TYR A N 1
ATOM 1448 C CA . TYR A 1 179 ? 1.306 -7.969 -22.297 1 98.31 179 TYR A CA 1
ATOM 1449 C C . TYR A 1 179 ? 0.965 -9.148 -23.188 1 98.31 179 TYR A C 1
ATOM 1451 O O . TYR A 1 179 ? 0.017 -9.094 -23.984 1 98.31 179 TYR A O 1
ATOM 1459 N N . GLU A 1 180 ? 1.747 -10.195 -23.109 1 96.88 180 GLU A N 1
ATOM 1460 C CA . GLU A 1 180 ? 1.431 -11.414 -23.828 1 96.88 180 GLU A CA 1
ATOM 1461 C C . GLU A 1 180 ? 0.17 -12.078 -23.281 1 96.88 180 GLU A C 1
ATOM 1463 O O . GLU A 1 180 ? -0.661 -12.578 -24.047 1 96.88 180 GLU A O 1
ATOM 1468 N N . LEU A 1 181 ? 0.049 -12.094 -22 1 96.69 181 LEU A N 1
ATOM 1469 C CA . LEU A 1 181 ? -1.037 -12.797 -21.328 1 96.69 181 LEU A CA 1
ATOM 1470 C C . LEU A 1 181 ? -2.346 -12.023 -21.453 1 96.69 181 LEU A C 1
ATOM 1472 O O . LEU A 1 181 ? -3.422 -12.625 -21.516 1 96.69 181 LEU A O 1
ATOM 1476 N N . ILE A 1 182 ? -2.27 -10.703 -21.453 1 97.62 182 ILE A N 1
ATOM 1477 C CA . ILE A 1 182 ? -3.461 -9.859 -21.422 1 97.62 182 ILE A CA 1
ATOM 1478 C C . ILE A 1 182 ? -3.949 -9.633 -22.859 1 97.62 182 ILE A C 1
ATOM 1480 O O . ILE A 1 182 ? -3.268 -8.984 -23.656 1 97.62 182 ILE A O 1
ATOM 1484 N N . GLU A 1 183 ? -5.113 -10.109 -23.172 1 93.62 183 GLU A N 1
ATOM 1485 C CA . GLU A 1 183 ? -5.672 -9.969 -24.516 1 93.62 183 GLU A CA 1
ATOM 1486 C C . GLU A 1 183 ? -6.273 -8.586 -24.719 1 93.62 183 GLU A C 1
ATOM 1488 O O . GLU A 1 183 ? -6.242 -8.047 -25.828 1 93.62 183 GLU A O 1
ATOM 1493 N N . ASP A 1 184 ? -6.789 -8.031 -23.719 1 91.62 184 ASP A N 1
ATOM 1494 C CA . ASP A 1 184 ? -7.41 -6.715 -23.797 1 91.62 184 ASP A CA 1
ATOM 1495 C C . ASP A 1 184 ? -6.371 -5.633 -24.078 1 91.62 184 ASP A C 1
ATOM 1497 O O . ASP A 1 184 ? -5.199 -5.781 -23.719 1 91.62 184 ASP A O 1
ATOM 1501 N N . ASP A 1 185 ? -6.871 -4.578 -24.578 1 89.06 185 ASP A N 1
ATOM 1502 C CA . ASP A 1 185 ? -5.949 -3.504 -24.938 1 89.06 185 ASP A CA 1
ATOM 1503 C C . ASP A 1 185 ? -5.832 -2.486 -23.797 1 89.06 185 ASP A C 1
ATOM 1505 O O . ASP A 1 185 ? -4.852 -1.745 -23.719 1 89.06 185 ASP A O 1
ATOM 1509 N N . ASN A 1 186 ? -6.816 -2.42 -22.984 1 93.56 186 ASN A N 1
ATOM 1510 C CA . ASN A 1 186 ? -6.812 -1.413 -21.922 1 93.56 186 ASN A CA 1
ATOM 1511 C C . ASN A 1 186 ? -6.266 -1.978 -20.625 1 93.56 186 ASN A C 1
ATOM 1513 O O . ASN A 1 186 ? -6.855 -2.893 -20.047 1 93.56 186 ASN A O 1
ATOM 1517 N N . ILE A 1 187 ? -5.113 -1.462 -20.203 1 98.31 187 ILE A N 1
ATOM 1518 C CA . ILE A 1 187 ? -4.418 -1.945 -19.016 1 98.31 187 ILE A CA 1
ATOM 1519 C C . ILE A 1 187 ? -4.078 -0.769 -18.094 1 98.31 187 ILE A C 1
ATOM 1521 O O . ILE A 1 187 ? -3.621 0.276 -18.562 1 98.31 187 ILE A O 1
ATOM 1525 N N . VAL A 1 188 ? -4.387 -0.894 -16.891 1 98.81 188 VAL A N 1
ATOM 1526 C CA . VAL A 1 188 ? -3.965 0.095 -15.898 1 98.81 188 VAL A CA 1
ATOM 1527 C C . VAL A 1 188 ? -2.672 -0.362 -15.227 1 98.81 188 VAL A C 1
ATOM 1529 O O . VAL A 1 188 ? -2.564 -1.509 -14.789 1 98.81 188 VAL A O 1
ATOM 1532 N N . ILE A 1 189 ? -1.675 0.468 -15.211 1 98.88 189 ILE A N 1
ATOM 1533 C CA . ILE A 1 189 ? -0.402 0.214 -14.547 1 98.88 189 ILE A CA 1
ATOM 1534 C C . ILE A 1 189 ? -0.256 1.142 -13.344 1 98.88 189 ILE A C 1
ATOM 1536 O O . ILE A 1 189 ? -0.464 2.352 -13.461 1 98.88 189 ILE A O 1
ATOM 1540 N N . THR A 1 190 ? 0.105 0.581 -12.211 1 98.88 190 THR A N 1
ATOM 1541 C CA . THR A 1 190 ? 0.143 1.394 -11 1 98.88 190 THR A CA 1
ATOM 1542 C C . THR A 1 190 ? 1.571 1.52 -10.477 1 98.88 190 THR A C 1
ATOM 1544 O O . THR A 1 190 ? 2.455 0.765 -10.883 1 98.88 190 THR A O 1
ATOM 1547 N N . ASP A 1 191 ? 1.779 2.498 -9.617 1 98.62 191 ASP A N 1
ATOM 1548 C CA . ASP A 1 191 ? 3.045 2.834 -8.969 1 98.62 191 ASP A CA 1
ATOM 1549 C C . ASP A 1 191 ? 2.887 4.035 -8.039 1 98.62 191 ASP A C 1
ATOM 1551 O O . ASP A 1 191 ? 1.767 4.41 -7.691 1 98.62 191 ASP A O 1
ATOM 1555 N N . LYS A 1 192 ? 3.961 4.527 -7.562 1 98.38 192 LYS A N 1
ATOM 1556 C CA . LYS A 1 192 ? 3.998 5.797 -6.84 1 98.38 192 LYS A CA 1
ATOM 1557 C C . LYS A 1 192 ? 5.152 6.672 -7.324 1 98.38 192 LYS A C 1
ATOM 1559 O O . LYS A 1 192 ? 5.941 7.168 -6.52 1 98.38 192 LYS A O 1
ATOM 1564 N N . ALA A 1 193 ? 5.219 6.902 -8.594 1 97.31 193 ALA A N 1
ATOM 1565 C CA . ALA A 1 193 ? 6.344 7.605 -9.203 1 97.31 193 ALA A CA 1
ATOM 1566 C C . ALA A 1 193 ? 6.359 9.078 -8.789 1 97.31 193 ALA A C 1
ATOM 1568 O O . ALA A 1 193 ? 7.387 9.742 -8.898 1 97.31 193 ALA A O 1
ATOM 1569 N N . ASN A 1 194 ? 5.258 9.578 -8.312 1 95.56 194 ASN A N 1
ATOM 1570 C CA . ASN A 1 194 ? 5.211 10.969 -7.875 1 95.56 194 ASN A CA 1
ATOM 1571 C C . ASN A 1 194 ? 5.973 11.172 -6.566 1 95.56 194 ASN A C 1
ATOM 1573 O O . ASN A 1 194 ? 6.422 12.281 -6.27 1 95.56 194 ASN A O 1
ATOM 1577 N N . ALA A 1 195 ? 6.16 10.125 -5.793 1 96.25 195 ALA A N 1
ATOM 1578 C CA . ALA A 1 195 ? 6.832 10.242 -4.5 1 96.25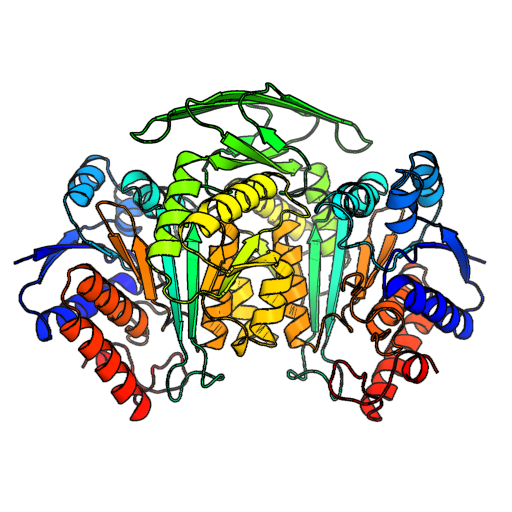 195 ALA A CA 1
ATOM 1579 C C . ALA A 1 195 ? 8.125 9.43 -4.48 1 96.25 195 ALA A C 1
ATOM 1581 O O . ALA A 1 195 ? 9.039 9.727 -3.711 1 96.25 195 ALA A O 1
ATOM 1582 N N . ILE A 1 196 ? 8.18 8.383 -5.297 1 97.75 196 ILE A N 1
ATOM 1583 C CA . ILE A 1 196 ? 9.305 7.453 -5.305 1 97.75 196 ILE A CA 1
ATOM 1584 C C . ILE A 1 196 ? 9.883 7.355 -6.711 1 97.75 196 ILE A C 1
ATOM 1586 O O . ILE A 1 196 ? 9.297 6.723 -7.59 1 97.75 196 ILE A O 1
ATOM 1590 N N . SER A 1 197 ? 11.016 7.785 -6.902 1 96 197 SER A N 1
ATOM 1591 C CA . SER A 1 197 ? 11.578 8.094 -8.219 1 96 197 SER A CA 1
ATOM 1592 C C . SER A 1 197 ? 11.906 6.82 -8.984 1 96 197 SER A C 1
ATOM 1594 O O . SER A 1 197 ? 11.906 6.816 -10.219 1 96 197 SER A O 1
ATOM 1596 N N . MET A 1 198 ? 12.195 5.742 -8.273 1 97.06 198 MET A N 1
ATOM 1597 C CA . MET A 1 198 ? 12.586 4.527 -8.992 1 97.06 198 MET A CA 1
ATOM 1598 C C . MET A 1 198 ? 11.453 4.039 -9.883 1 97.06 198 MET A C 1
ATOM 1600 O O . MET A 1 198 ? 11.695 3.338 -10.867 1 97.06 198 MET A O 1
ATOM 1604 N N . TYR A 1 199 ? 10.258 4.438 -9.594 1 98.44 199 TYR A N 1
ATOM 1605 C CA . TYR A 1 199 ? 9.109 3.98 -10.375 1 98.44 199 TYR A CA 1
ATOM 1606 C C . TYR A 1 199 ? 9.008 4.738 -11.695 1 98.44 199 TYR A C 1
ATOM 1608 O O . TYR A 1 199 ? 8.227 4.367 -12.57 1 98.44 199 TYR A O 1
ATOM 1616 N N . LEU A 1 200 ? 9.734 5.883 -11.82 1 97.88 200 LEU A N 1
ATOM 1617 C CA . LEU A 1 200 ? 9.844 6.465 -13.148 1 97.88 200 LEU A CA 1
ATOM 1618 C C . LEU A 1 200 ? 10.477 5.473 -14.125 1 97.88 200 LEU A C 1
ATOM 1620 O O . LEU A 1 200 ? 10.102 5.422 -15.297 1 97.88 200 LEU A O 1
ATOM 1624 N N . PHE A 1 201 ? 11.453 4.727 -13.625 1 98.31 201 PHE A N 1
ATOM 1625 C CA . PHE A 1 201 ? 12.094 3.662 -14.391 1 98.31 201 PHE A CA 1
ATOM 1626 C C . PHE A 1 201 ? 11.086 2.578 -14.75 1 98.31 201 PHE A C 1
ATOM 1628 O O . PHE A 1 201 ? 11.055 2.1 -15.891 1 98.31 201 PHE A O 1
ATOM 1635 N N . TRP A 1 202 ? 10.258 2.182 -13.836 1 98.81 202 TRP A N 1
ATOM 1636 C CA . TRP A 1 202 ? 9.148 1.258 -14.031 1 98.81 202 TRP A CA 1
ATOM 1637 C C . TRP A 1 202 ? 8.25 1.725 -15.172 1 98.81 202 TRP A C 1
ATOM 1639 O O . TRP A 1 202 ? 7.922 0.947 -16.078 1 98.81 202 TRP A O 1
ATOM 1649 N N . ARG A 1 203 ? 7.863 2.965 -15.188 1 98.56 203 ARG A N 1
ATOM 1650 C CA . ARG A 1 203 ? 6.969 3.531 -16.188 1 98.56 203 ARG A CA 1
ATOM 1651 C C . ARG A 1 203 ? 7.637 3.553 -17.562 1 98.56 203 ARG A C 1
ATOM 1653 O O . ARG A 1 203 ? 6.988 3.297 -18.578 1 98.56 203 ARG A O 1
ATOM 1660 N N . GLU A 1 204 ? 8.891 3.906 -17.547 1 98.12 204 GLU A N 1
ATOM 1661 C CA . GLU A 1 204 ? 9.633 3.943 -18.797 1 98.12 204 GLU A CA 1
ATOM 1662 C C . GLU A 1 204 ? 9.625 2.58 -19.484 1 98.12 204 GLU A C 1
ATOM 1664 O O . GLU A 1 204 ? 9.336 2.484 -20.688 1 98.12 204 GLU A O 1
ATOM 1669 N N . ILE A 1 205 ? 9.953 1.558 -18.766 1 98.62 205 ILE A N 1
ATOM 1670 C CA . ILE A 1 205 ? 10.008 0.208 -19.312 1 98.62 205 ILE A CA 1
ATOM 1671 C C . ILE A 1 205 ? 8.602 -0.231 -19.734 1 98.62 205 ILE A C 1
ATOM 1673 O O . ILE A 1 205 ? 8.43 -0.838 -20.797 1 98.62 205 ILE A O 1
ATOM 1677 N N . ALA A 1 206 ? 7.598 0.035 -18.891 1 98.81 206 ALA A N 1
ATOM 1678 C CA . ALA A 1 206 ? 6.211 -0.289 -19.219 1 98.81 206 ALA A CA 1
ATOM 1679 C C . ALA A 1 206 ? 5.824 0.292 -20.578 1 98.81 206 ALA A C 1
ATOM 1681 O O . ALA A 1 206 ? 5.246 -0.404 -21.422 1 98.81 206 ALA A O 1
ATOM 1682 N N . LYS A 1 207 ? 6.109 1.578 -20.812 1 97.94 207 LYS A N 1
ATOM 1683 C CA . LYS A 1 207 ? 5.773 2.27 -22.047 1 97.94 207 LYS A CA 1
ATOM 1684 C C . LYS A 1 207 ? 6.52 1.662 -23.234 1 97.94 207 LYS A C 1
ATOM 1686 O O . LYS A 1 207 ? 5.93 1.429 -24.297 1 97.94 207 LYS A O 1
ATOM 1691 N N . ASN A 1 208 ? 7.793 1.456 -23.047 1 97.75 208 ASN A N 1
ATOM 1692 C CA . ASN A 1 208 ? 8.609 0.9 -24.125 1 97.75 208 ASN A CA 1
ATOM 1693 C C . ASN A 1 208 ? 8.086 -0.455 -24.578 1 97.75 208 ASN A C 1
ATOM 1695 O O . ASN A 1 208 ? 8.023 -0.726 -25.781 1 97.75 208 ASN A O 1
ATOM 1699 N N . GLU A 1 209 ? 7.754 -1.309 -23.672 1 97.75 209 GLU A N 1
ATOM 1700 C CA . GLU A 1 209 ? 7.309 -2.658 -24 1 97.75 209 GLU A CA 1
ATOM 1701 C C . GLU A 1 209 ? 5.891 -2.648 -24.562 1 97.75 209 GLU A C 1
ATOM 1703 O O . GLU A 1 209 ? 5.527 -3.51 -25.359 1 97.75 209 GLU A O 1
ATOM 1708 N N . SER A 1 210 ? 5.027 -1.674 -24.078 1 97 210 SER A N 1
ATOM 1709 C CA . SER A 1 210 ? 3.631 -1.652 -24.5 1 97 210 SER A CA 1
ATOM 1710 C C . SER A 1 210 ? 3.516 -1.444 -26.016 1 97 210 SER A C 1
ATOM 1712 O O . SER A 1 210 ? 2.594 -1.96 -26.641 1 97 210 SER A O 1
ATOM 1714 N N . SER A 1 211 ? 4.402 -0.68 -26.594 1 93.38 211 SER A N 1
ATOM 1715 C CA . SER A 1 211 ? 4.379 -0.367 -28.031 1 93.38 211 SER A CA 1
ATOM 1716 C C . SER A 1 211 ? 4.562 -1.623 -28.875 1 93.38 211 SER A C 1
ATOM 1718 O O . SER A 1 211 ? 4.035 -1.714 -29.984 1 93.38 211 SER A O 1
ATOM 1720 N N . LYS A 1 212 ? 5.25 -2.594 -28.375 1 94.94 212 LYS A N 1
ATOM 1721 C CA . LYS A 1 212 ? 5.531 -3.832 -29.094 1 94.94 212 LYS A CA 1
ATOM 1722 C C . LYS A 1 212 ? 4.301 -4.734 -29.141 1 94.94 212 LYS A C 1
ATOM 1724 O O . LYS A 1 212 ? 4.207 -5.625 -29.984 1 94.94 212 LYS A O 1
ATOM 1729 N N . PHE A 1 213 ? 3.4 -4.551 -28.281 1 95.94 213 PHE A N 1
ATOM 1730 C CA . PHE A 1 213 ? 2.227 -5.41 -28.188 1 95.94 213 PHE A CA 1
ATOM 1731 C C . PHE A 1 213 ? 0.958 -4.637 -28.516 1 95.94 213 PHE A C 1
ATOM 1733 O O . PHE A 1 213 ? -0.151 -5.148 -28.359 1 95.94 213 PHE A O 1
ATOM 1740 N N . ASN A 1 214 ? 1.002 -3.367 -28.938 1 93.88 214 ASN A N 1
ATOM 1741 C CA . ASN A 1 214 ? -0.123 -2.504 -29.281 1 93.88 214 ASN A CA 1
ATOM 1742 C C . ASN A 1 214 ? -1.117 -2.396 -28.125 1 93.88 214 ASN A C 1
ATOM 1744 O O . ASN A 1 214 ? -2.322 -2.568 -28.328 1 93.88 214 ASN A O 1
ATOM 1748 N N . LYS A 1 215 ? -0.573 -2.291 -26.891 1 95.88 215 LYS A N 1
ATOM 1749 C CA . LYS A 1 215 ? -1.4 -2.121 -25.703 1 95.88 215 LYS A CA 1
ATOM 1750 C C . LYS A 1 215 ? -1.604 -0.643 -25.375 1 95.88 215 LYS A C 1
ATOM 1752 O O . LYS A 1 215 ? -0.679 0.161 -25.516 1 95.88 215 LYS A O 1
ATOM 1757 N N . ASN A 1 216 ? -2.818 -0.3 -25.094 1 96.38 216 ASN A N 1
ATOM 1758 C CA . ASN A 1 216 ? -3.119 1.004 -24.5 1 96.38 216 ASN A CA 1
ATOM 1759 C C . ASN A 1 216 ? -3.008 0.98 -22.984 1 96.38 216 ASN A C 1
ATOM 1761 O O . ASN A 1 216 ? -3.805 0.326 -22.312 1 96.38 216 ASN A O 1
ATOM 1765 N N . ILE A 1 217 ? -1.997 1.71 -22.484 1 97.62 217 ILE A N 1
ATOM 1766 C CA . ILE A 1 217 ? -1.743 1.641 -21.062 1 97.62 217 ILE A CA 1
ATOM 1767 C C . ILE A 1 217 ? -2.076 2.982 -20.406 1 97.62 217 ILE A C 1
ATOM 1769 O O . ILE A 1 217 ? -1.928 4.035 -21.031 1 97.62 217 ILE A O 1
ATOM 1773 N N . LYS A 1 218 ? -2.611 2.982 -19.234 1 97.75 218 LYS A N 1
ATOM 1774 C CA . LYS A 1 218 ? -2.852 4.129 -18.375 1 97.75 218 LYS A CA 1
ATOM 1775 C C . LYS A 1 218 ? -2.162 3.951 -17.016 1 97.75 218 LYS A C 1
ATOM 1777 O O . LYS A 1 218 ? -2.242 2.881 -16.406 1 97.75 218 LYS A O 1
ATOM 1782 N N . PHE A 1 219 ? -1.451 4.996 -16.656 1 97.94 219 PHE A N 1
ATOM 1783 C CA . PHE A 1 219 ? -0.833 4.973 -15.328 1 97.94 219 PHE A CA 1
ATOM 1784 C C . PHE A 1 219 ? -1.769 5.562 -14.281 1 97.94 219 PHE A C 1
ATOM 1786 O O . PHE A 1 219 ? -2.447 6.559 -14.539 1 97.94 219 PHE A O 1
ATOM 1793 N N . GLU A 1 220 ? -1.852 4.965 -13.203 1 98.19 220 GLU A N 1
ATOM 1794 C CA . GLU A 1 220 ? -2.578 5.469 -12.039 1 98.19 220 GLU A CA 1
ATOM 1795 C C . GLU A 1 220 ? -1.811 5.207 -10.75 1 98.19 220 GLU A C 1
ATOM 1797 O O . GLU A 1 220 ? -1.276 4.113 -10.547 1 98.19 220 GLU A O 1
ATOM 1802 N N . TYR A 1 221 ? -1.725 6.188 -9.906 1 98 221 TYR A N 1
ATOM 1803 C CA . TYR A 1 221 ? -0.98 6.035 -8.664 1 98 221 TYR A CA 1
ATOM 1804 C C . TYR A 1 221 ? -1.683 5.062 -7.727 1 98 221 TYR A C 1
ATOM 1806 O O . TYR A 1 221 ? -2.914 5.004 -7.688 1 98 221 TYR A O 1
ATOM 1814 N N . ALA A 1 222 ? -0.908 4.387 -6.934 1 98.69 222 ALA A N 1
ATOM 1815 C CA . ALA A 1 222 ? -1.384 3.275 -6.117 1 98.69 222 ALA A CA 1
ATOM 1816 C C . ALA A 1 222 ? -2.443 3.736 -5.121 1 98.69 222 ALA A C 1
ATOM 1818 O O . ALA A 1 222 ? -3.432 3.039 -4.887 1 98.69 222 ALA A O 1
ATOM 1819 N N . ASP A 1 223 ? -2.205 4.895 -4.473 1 98 223 ASP A N 1
ATOM 1820 C CA . ASP A 1 223 ? -3.182 5.41 -3.52 1 98 223 ASP A CA 1
ATOM 1821 C C . ASP A 1 223 ? -4.5 5.754 -4.211 1 98 223 ASP A C 1
ATOM 1823 O O . ASP A 1 223 ? -5.574 5.41 -3.717 1 98 223 ASP A O 1
ATOM 1827 N N . SER A 1 224 ? -4.438 6.395 -5.375 1 97.56 224 SER A N 1
ATOM 1828 C CA . SER A 1 224 ? -5.617 6.715 -6.168 1 97.56 224 SER A CA 1
ATOM 1829 C C . SER A 1 224 ? -6.32 5.453 -6.652 1 97.56 224 SER A C 1
ATOM 1831 O O . SER A 1 224 ? -7.551 5.391 -6.68 1 97.56 224 SER A O 1
ATOM 1833 N N . LEU A 1 225 ? -5.531 4.523 -7.078 1 98.62 225 LEU A N 1
ATOM 1834 C CA . LEU A 1 225 ? -6.09 3.264 -7.559 1 98.62 225 LEU A CA 1
ATOM 1835 C C . LEU A 1 225 ? -6.824 2.533 -6.441 1 98.62 225 LEU A C 1
ATOM 1837 O O . LEU A 1 225 ? -7.918 2.008 -6.648 1 98.62 225 LEU A O 1
ATOM 1841 N N . ALA A 1 226 ? -6.199 2.447 -5.25 1 98.56 226 ALA A N 1
ATOM 1842 C CA . ALA A 1 226 ? -6.848 1.823 -4.102 1 98.56 226 ALA A CA 1
ATOM 1843 C C . ALA A 1 226 ? -8.195 2.479 -3.809 1 98.56 226 ALA A C 1
ATOM 1845 O O . ALA A 1 226 ? -9.18 1.788 -3.547 1 98.56 226 ALA A O 1
ATOM 1846 N N . TYR A 1 227 ? -8.203 3.775 -3.863 1 98.12 227 TYR A N 1
ATOM 1847 C CA . TYR A 1 227 ? -9.406 4.582 -3.672 1 98.12 227 TYR A CA 1
ATOM 1848 C C . TYR A 1 227 ? -10.445 4.273 -4.742 1 98.12 227 TYR A C 1
ATOM 1850 O O . TYR A 1 227 ? -11.602 3.969 -4.426 1 98.12 227 TYR A O 1
ATOM 1858 N N . ASN A 1 228 ? -10.086 4.215 -5.984 1 97.75 228 ASN A N 1
ATOM 1859 C CA . ASN A 1 228 ? -11 4.109 -7.117 1 97.75 228 ASN A CA 1
ATOM 1860 C C . ASN A 1 228 ? -11.531 2.686 -7.273 1 97.75 228 ASN A C 1
ATOM 1862 O O . ASN A 1 228 ? -12.664 2.488 -7.711 1 97.75 228 ASN A O 1
ATOM 1866 N N . ILE A 1 229 ? -10.711 1.689 -6.93 1 97.25 229 ILE A N 1
ATOM 1867 C CA . ILE A 1 229 ? -11.164 0.307 -7.008 1 97.25 229 ILE A CA 1
ATOM 1868 C C . ILE A 1 229 ? -12.367 0.107 -6.086 1 97.25 229 ILE A C 1
ATOM 1870 O O . ILE A 1 229 ? -13.297 -0.635 -6.414 1 97.25 229 ILE A O 1
ATOM 1874 N N . ILE A 1 230 ? -12.359 0.765 -4.918 1 95.19 230 ILE A N 1
ATOM 1875 C CA . ILE A 1 230 ? -13.445 0.617 -3.955 1 95.19 230 ILE A CA 1
ATOM 1876 C C . ILE A 1 230 ? -14.703 1.292 -4.488 1 95.19 230 ILE A C 1
ATOM 1878 O O . ILE A 1 230 ? -15.797 0.727 -4.414 1 95.19 230 ILE A O 1
ATOM 1882 N N . LEU A 1 231 ? -14.57 2.428 -5.105 1 93.94 231 LEU A N 1
ATOM 1883 C CA . LEU A 1 231 ? -15.719 3.227 -5.52 1 93.94 231 LEU A CA 1
ATOM 1884 C C . LEU A 1 231 ? -16.266 2.746 -6.863 1 93.94 231 LEU A C 1
ATOM 1886 O O . LEU A 1 231 ? -17.469 2.74 -7.082 1 93.94 231 LEU A O 1
ATOM 1890 N N . HIS A 1 232 ? -15.25 2.391 -7.762 1 94 232 HIS A N 1
ATOM 1891 C CA . HIS A 1 232 ? -15.625 2.092 -9.141 1 94 232 HIS A CA 1
ATOM 1892 C C . HIS A 1 232 ? -14.883 0.861 -9.656 1 94 232 HIS A C 1
ATOM 1894 O O . HIS A 1 232 ? -14.172 0.934 -10.664 1 94 232 HIS A O 1
ATOM 1900 N N . PRO A 1 233 ? -15.117 -0.266 -9.016 1 95.19 233 PRO A N 1
ATOM 1901 C CA . PRO A 1 233 ? -14.375 -1.46 -9.422 1 95.19 233 PRO A CA 1
ATOM 1902 C C . PRO A 1 233 ? -14.641 -1.859 -10.875 1 95.19 233 PRO A C 1
ATOM 1904 O O . PRO A 1 233 ? -13.797 -2.494 -11.508 1 95.19 233 PRO A O 1
ATOM 1907 N N . GLU A 1 234 ? -15.789 -1.474 -11.461 1 93.88 234 GLU A N 1
ATOM 1908 C CA . GLU A 1 234 ? -16.188 -1.847 -12.812 1 93.88 234 GLU A CA 1
ATOM 1909 C C . GLU A 1 234 ? -15.266 -1.203 -13.852 1 93.88 234 GLU A C 1
ATOM 1911 O O . GLU A 1 234 ? -15.234 -1.631 -15.008 1 93.88 234 GLU A O 1
ATOM 1916 N N . LYS A 1 235 ? -14.5 -0.208 -13.438 1 95.38 235 LYS A N 1
ATOM 1917 C CA . LYS A 1 235 ? -13.625 0.514 -14.367 1 95.38 235 LYS A CA 1
ATOM 1918 C C . LYS A 1 235 ? -12.344 -0.263 -14.633 1 95.38 235 LYS A C 1
ATOM 1920 O O . LYS A 1 235 ? -11.586 0.072 -15.547 1 95.38 235 LYS A O 1
ATOM 1925 N N . TYR A 1 236 ? -12.172 -1.309 -13.914 1 97 236 TYR A N 1
ATOM 1926 C CA . TYR A 1 236 ? -10.883 -1.992 -13.984 1 97 236 TYR A CA 1
ATOM 1927 C C . TYR A 1 236 ? -11.062 -3.455 -14.375 1 97 236 TYR A C 1
ATOM 1929 O O . TYR A 1 236 ? -12.016 -4.105 -13.945 1 97 236 TYR A O 1
ATOM 1937 N N . LYS A 1 237 ? -10.188 -3.902 -15.188 1 97.75 237 LYS A N 1
ATOM 1938 C CA . LYS A 1 237 ? -10.188 -5.312 -15.562 1 97.75 237 LYS A CA 1
ATOM 1939 C C . LYS A 1 237 ? -8.805 -5.93 -15.406 1 97.75 237 LYS A C 1
ATOM 1941 O O . LYS A 1 237 ? -8.664 -7.031 -14.875 1 97.75 237 LYS A O 1
ATOM 1946 N N . HIS A 1 238 ? -7.789 -5.309 -15.93 1 98.69 238 HIS A N 1
ATOM 1947 C CA . HIS A 1 238 ? -6.402 -5.746 -15.859 1 98.69 238 HIS A CA 1
ATOM 1948 C C . HIS A 1 238 ? -5.516 -4.676 -15.227 1 98.69 238 HIS A C 1
ATOM 1950 O O . HIS A 1 238 ? -5.398 -3.57 -15.758 1 98.69 238 HIS A O 1
ATOM 1956 N N . ILE A 1 239 ? -4.855 -4.984 -14.141 1 98.88 239 ILE A N 1
ATOM 1957 C CA . ILE A 1 239 ? -3.982 -4.07 -13.414 1 98.88 239 ILE A CA 1
ATOM 1958 C C . ILE A 1 239 ? -2.586 -4.676 -13.297 1 98.88 239 ILE A C 1
ATOM 1960 O O . ILE A 1 239 ? -2.434 -5.828 -12.891 1 98.88 239 ILE A O 1
ATOM 1964 N N . ILE A 1 240 ? -1.573 -3.99 -13.75 1 98.94 240 ILE A N 1
ATOM 1965 C CA . ILE A 1 240 ? -0.18 -4.383 -13.562 1 98.94 240 ILE A CA 1
ATOM 1966 C C . ILE A 1 240 ? 0.441 -3.566 -12.43 1 98.94 240 ILE A C 1
ATOM 1968 O O . ILE A 1 240 ? 0.301 -2.342 -12.391 1 98.94 240 ILE A O 1
ATOM 1972 N N . ALA A 1 241 ? 1.119 -4.242 -11.5 1 98.94 241 ALA A N 1
ATOM 1973 C CA . ALA A 1 241 ? 1.585 -3.549 -10.297 1 98.94 241 ALA A CA 1
ATOM 1974 C C . ALA A 1 241 ? 2.982 -4.016 -9.906 1 98.94 241 ALA A C 1
ATOM 1976 O O . ALA A 1 241 ? 3.328 -5.184 -10.086 1 98.94 241 ALA A O 1
ATOM 1977 N N . PRO A 1 242 ? 3.801 -3.098 -9.305 1 98.88 242 PRO A N 1
ATOM 1978 C CA . PRO A 1 242 ? 5.008 -3.539 -8.602 1 98.88 242 PRO A CA 1
ATOM 1979 C C . PRO A 1 242 ? 4.703 -4.441 -7.406 1 98.88 242 PRO A C 1
ATOM 1981 O O . PRO A 1 242 ? 3.557 -4.508 -6.957 1 98.88 242 PRO A O 1
ATOM 1984 N N . ASN A 1 243 ? 5.707 -5.094 -6.922 1 98.81 243 ASN A N 1
ATOM 1985 C CA . ASN A 1 243 ? 5.602 -6.125 -5.895 1 98.81 243 ASN A CA 1
ATOM 1986 C C . ASN A 1 243 ? 4.836 -5.625 -4.672 1 98.81 243 ASN A C 1
ATOM 1988 O O . ASN A 1 243 ? 3.799 -6.184 -4.316 1 98.81 243 ASN A O 1
ATOM 1992 N N . LEU A 1 244 ? 5.285 -4.539 -4.109 1 98.69 244 LEU A N 1
ATOM 1993 C CA . LEU A 1 244 ? 4.707 -4.023 -2.875 1 98.69 244 LEU A CA 1
ATOM 1994 C C . LEU A 1 244 ? 3.248 -3.625 -3.084 1 98.69 244 LEU A C 1
ATOM 1996 O O . LEU A 1 244 ? 2.379 -3.996 -2.291 1 98.69 244 LEU A O 1
ATOM 2000 N N . TYR A 1 245 ? 3.002 -2.889 -4.094 1 98.81 245 TYR A N 1
ATOM 2001 C CA . TYR A 1 245 ? 1.662 -2.363 -4.324 1 98.81 245 TYR A CA 1
ATOM 2002 C C . TYR A 1 245 ? 0.704 -3.473 -4.738 1 98.81 245 TYR A C 1
ATOM 2004 O O . TYR A 1 245 ? -0.456 -3.49 -4.316 1 98.81 245 TYR A O 1
ATOM 2012 N N . GLY A 1 246 ? 1.213 -4.395 -5.562 1 98.75 246 GLY A N 1
ATOM 2013 C CA . GLY A 1 246 ? 0.385 -5.535 -5.922 1 98.75 246 GLY A CA 1
ATOM 2014 C C . GLY A 1 246 ? -0.052 -6.359 -4.723 1 98.75 246 GLY A C 1
ATOM 2015 O O . GLY A 1 246 ? -1.158 -6.902 -4.707 1 98.75 246 GLY A O 1
ATOM 2016 N N . ASP A 1 247 ? 0.82 -6.449 -3.746 1 98.31 247 ASP A N 1
ATOM 2017 C CA . ASP A 1 247 ? 0.543 -7.172 -2.51 1 98.31 247 ASP A CA 1
ATOM 2018 C C . ASP A 1 247 ? -0.656 -6.574 -1.779 1 98.31 247 ASP A C 1
ATOM 2020 O O . ASP A 1 247 ? -1.592 -7.293 -1.419 1 98.31 247 ASP A O 1
ATOM 2024 N N . ILE A 1 248 ? -0.707 -5.332 -1.662 1 98.62 248 ILE A N 1
ATOM 2025 C CA . ILE A 1 248 ? -1.742 -4.633 -0.907 1 98.62 248 ILE A CA 1
ATOM 2026 C C . ILE A 1 248 ? -3.027 -4.574 -1.729 1 98.62 248 ILE A C 1
ATOM 2028 O O . ILE A 1 248 ? -4.105 -4.91 -1.232 1 98.62 248 ILE A O 1
ATOM 2032 N N . LEU A 1 249 ? -2.945 -4.215 -3.01 1 98.69 249 LEU A N 1
ATOM 2033 C CA . LEU A 1 249 ? -4.105 -3.975 -3.861 1 98.69 249 LEU A CA 1
ATOM 2034 C C . LEU A 1 249 ? -4.859 -5.273 -4.133 1 98.69 249 LEU A C 1
ATOM 2036 O O . LEU A 1 249 ? -6.09 -5.277 -4.223 1 98.69 249 LEU A O 1
ATOM 2040 N N . SER A 1 250 ? -4.098 -6.352 -4.301 1 98.44 250 SER A N 1
ATOM 2041 C CA . SER A 1 250 ? -4.777 -7.609 -4.594 1 98.44 250 SER A CA 1
ATOM 2042 C C . SER A 1 250 ? -5.578 -8.102 -3.389 1 98.44 250 SER A C 1
ATOM 2044 O O . SER A 1 250 ? -6.695 -8.594 -3.541 1 98.44 250 SER A O 1
ATOM 2046 N N . ASP A 1 251 ? -5.039 -8 -2.166 1 98.19 251 ASP A N 1
ATOM 2047 C CA . ASP A 1 251 ? -5.781 -8.391 -0.969 1 98.19 251 ASP A CA 1
ATOM 2048 C C . ASP A 1 251 ? -7.02 -7.516 -0.783 1 98.19 251 ASP A C 1
ATOM 2050 O O . ASP A 1 251 ? -8.109 -8.023 -0.508 1 98.19 251 ASP A O 1
ATOM 2054 N N . MET A 1 252 ? -6.793 -6.215 -0.901 1 97.31 252 MET A N 1
ATOM 2055 C CA . MET A 1 252 ? -7.93 -5.316 -0.721 1 97.31 252 MET A CA 1
ATOM 2056 C C . MET A 1 252 ? -9.016 -5.59 -1.758 1 97.31 252 MET A C 1
ATOM 2058 O O . MET A 1 252 ? -10.203 -5.559 -1.442 1 97.31 252 MET A O 1
ATOM 2062 N N . THR A 1 253 ? -8.664 -5.855 -3.045 1 97.25 253 THR A N 1
ATOM 2063 C CA . THR A 1 253 ? -9.633 -6.121 -4.105 1 97.25 253 THR A CA 1
ATOM 2064 C C . THR A 1 253 ? -10.406 -7.402 -3.822 1 97.25 253 THR A C 1
ATOM 2066 O O . THR A 1 253 ? -11.602 -7.492 -4.117 1 97.25 253 THR A O 1
ATOM 2069 N N . SER A 1 254 ? -9.742 -8.383 -3.244 1 97 254 SER A N 1
ATOM 2070 C CA . SER A 1 254 ? -10.391 -9.648 -2.916 1 97 254 SER A CA 1
ATOM 2071 C C . SER A 1 254 ? -11.508 -9.445 -1.898 1 97 254 SER A C 1
ATOM 2073 O O . SER A 1 254 ? -12.469 -10.219 -1.863 1 97 254 SER A O 1
ATOM 2075 N N . ALA A 1 255 ? -11.367 -8.422 -1.028 1 95.81 255 ALA A N 1
ATOM 2076 C CA . ALA A 1 255 ? -12.43 -8.117 -0.069 1 95.81 255 ALA A CA 1
ATOM 2077 C C . ALA A 1 255 ? -13.727 -7.762 -0.783 1 95.81 255 ALA A C 1
ATOM 2079 O O . ALA A 1 255 ? -14.812 -8.086 -0.305 1 95.81 255 ALA A O 1
ATOM 2080 N N . LEU A 1 256 ? -13.641 -7.117 -1.95 1 93.94 256 LEU A N 1
ATOM 2081 C CA . LEU A 1 256 ? -14.82 -6.723 -2.721 1 93.94 256 LEU A CA 1
ATOM 2082 C C . LEU A 1 256 ? -15.508 -7.941 -3.322 1 93.94 256 LEU A C 1
ATOM 2084 O O . LEU A 1 256 ? -16.719 -7.906 -3.59 1 93.94 256 LEU A O 1
ATOM 2088 N N . ALA A 1 257 ? -14.734 -9 -3.561 1 92.75 257 ALA A N 1
ATOM 2089 C CA . ALA A 1 257 ? -15.273 -10.203 -4.184 1 92.75 257 ALA A CA 1
ATOM 2090 C C . ALA A 1 257 ? -15.875 -11.141 -3.137 1 92.75 257 ALA A C 1
ATOM 2092 O O . ALA A 1 257 ? -16.578 -12.094 -3.479 1 92.75 257 ALA A O 1
ATOM 2093 N N . GLY A 1 258 ? -15.625 -10.891 -1.929 1 91 258 GLY A N 1
ATOM 2094 C CA . GLY A 1 258 ? -16.141 -11.727 -0.854 1 91 258 GLY A CA 1
ATOM 2095 C C . GLY A 1 258 ? -15.148 -11.914 0.281 1 91 258 GLY A C 1
ATOM 2096 O O . GLY A 1 258 ? -15.414 -11.508 1.415 1 91 258 GLY A O 1
ATOM 2097 N N . SER A 1 259 ? -14.109 -12.578 -0.057 1 94 259 SER A N 1
ATOM 2098 C CA . SER A 1 259 ? -13.055 -12.797 0.93 1 94 259 SER A CA 1
ATOM 2099 C C . SER A 1 259 ? -11.805 -13.375 0.282 1 94 259 SER A C 1
ATOM 2101 O O . SER A 1 259 ? -11.82 -13.734 -0.897 1 94 259 SER A O 1
ATOM 2103 N N . LEU A 1 260 ? -10.766 -13.43 1.071 1 95.94 260 LEU A N 1
ATOM 2104 C CA . LEU A 1 260 ? -9.531 -14.078 0.633 1 95.94 260 LEU A CA 1
ATOM 2105 C C . LEU A 1 260 ? -9.742 -15.57 0.44 1 95.94 260 LEU A C 1
ATOM 2107 O O . LEU A 1 260 ? -8.93 -16.25 -0.2 1 95.94 260 LEU A O 1
ATOM 2111 N N . GLY A 1 261 ? -10.82 -16.078 0.954 1 96.44 261 GLY A N 1
ATOM 2112 C CA . GLY A 1 261 ? -11.133 -17.484 0.823 1 96.44 261 GLY A CA 1
ATOM 2113 C C . GLY A 1 261 ? -11.469 -17.891 -0.597 1 96.44 261 GLY A C 1
ATOM 2114 O O . GLY A 1 261 ? -11.523 -19.094 -0.912 1 96.44 261 GLY A O 1
ATOM 2115 N N . TYR A 1 262 ? -11.617 -16.969 -1.466 1 96.94 262 TYR A N 1
ATOM 2116 C CA . TYR A 1 262 ? -11.938 -17.234 -2.863 1 96.94 262 TYR A CA 1
ATOM 2117 C C . TYR A 1 262 ? -10.797 -16.812 -3.775 1 96.94 262 TYR A C 1
ATOM 2119 O O . TYR A 1 262 ? -10.891 -16.938 -5 1 96.94 262 TYR A O 1
ATOM 2127 N N . ALA A 1 263 ? -9.773 -16.234 -3.215 1 97.94 263 ALA A N 1
ATOM 2128 C CA . ALA A 1 263 ? -8.695 -15.609 -3.98 1 97.94 263 ALA A CA 1
ATOM 2129 C C . ALA A 1 263 ? -7.594 -16.625 -4.305 1 97.94 263 ALA A C 1
ATOM 2131 O O . ALA A 1 263 ? -6.82 -17 -3.424 1 97.94 263 ALA A O 1
ATOM 2132 N N . ALA A 1 264 ? -7.523 -17.016 -5.562 1 98.5 264 ALA A N 1
ATOM 2133 C CA . ALA A 1 264 ? -6.465 -17.891 -6.062 1 98.5 264 ALA A CA 1
ATOM 2134 C C . ALA A 1 264 ? -5.324 -17.078 -6.664 1 98.5 264 ALA A C 1
ATOM 2136 O O . ALA A 1 264 ? -5.492 -15.906 -6.977 1 98.5 264 ALA A O 1
ATOM 2137 N N . SER A 1 265 ? -4.207 -17.703 -6.809 1 98.81 265 SER A N 1
ATOM 2138 C CA . SER A 1 265 ? -3.088 -17.016 -7.453 1 98.81 265 SER A CA 1
ATOM 2139 C C . SER A 1 265 ? -2.152 -18.016 -8.133 1 98.81 265 SER A C 1
ATOM 2141 O O . SER A 1 265 ? -2.189 -19.203 -7.832 1 98.81 265 SER A O 1
ATOM 2143 N N . GLY A 1 266 ? -1.419 -17.594 -9.031 1 98.88 266 GLY A N 1
ATOM 2144 C CA . GLY A 1 266 ? -0.347 -18.312 -9.703 1 98.88 266 GLY A CA 1
ATOM 2145 C C . GLY A 1 266 ? 0.926 -17.5 -9.836 1 98.88 266 GLY A C 1
ATOM 2146 O O . GLY A 1 266 ? 0.922 -16.422 -10.445 1 98.88 266 GLY A O 1
ATOM 2147 N N . ASN A 1 267 ? 1.959 -17.953 -9.18 1 98.88 267 ASN A N 1
ATOM 2148 C CA . ASN A 1 267 ? 3.295 -17.406 -9.391 1 98.88 267 ASN A CA 1
ATOM 2149 C C . ASN A 1 267 ? 3.969 -18.047 -10.609 1 98.88 267 ASN A C 1
ATOM 2151 O O . ASN A 1 267 ? 4.23 -19.25 -10.625 1 98.88 267 ASN A O 1
ATOM 2155 N N . ILE A 1 268 ? 4.293 -17.203 -11.562 1 98.44 268 ILE A N 1
ATOM 2156 C CA . ILE A 1 268 ? 4.672 -17.719 -12.867 1 98.44 268 ILE A CA 1
ATOM 2157 C C . ILE A 1 268 ? 6.098 -17.297 -13.203 1 98.44 268 ILE A C 1
ATOM 2159 O O . ILE A 1 268 ? 6.465 -16.125 -13 1 98.44 268 ILE A O 1
ATOM 2163 N N . GLY A 1 269 ? 6.926 -18.219 -13.617 1 98.06 269 GLY A N 1
ATOM 2164 C CA . GLY A 1 269 ? 8.211 -17.984 -14.266 1 98.06 269 GLY A CA 1
ATOM 2165 C C . GLY A 1 269 ? 8.266 -18.531 -15.68 1 98.06 269 GLY A C 1
ATOM 2166 O O . GLY A 1 269 ? 7.234 -18.812 -16.281 1 98.06 269 GLY A O 1
ATOM 2167 N N . ASP A 1 270 ? 9.414 -18.531 -16.25 1 97 270 ASP A N 1
ATOM 2168 C CA . ASP A 1 270 ? 9.562 -19.047 -17.609 1 97 270 ASP A CA 1
ATOM 2169 C C . ASP A 1 270 ? 9.547 -20.578 -17.625 1 97 270 ASP A C 1
ATOM 2171 O O . ASP A 1 270 ? 9.117 -21.188 -18.609 1 97 270 ASP A O 1
ATOM 2175 N N . LYS A 1 271 ? 9.961 -21.203 -16.484 1 96.12 271 LYS A N 1
ATOM 2176 C CA . LYS A 1 271 ? 10.148 -22.656 -16.484 1 96.12 271 LYS A CA 1
ATOM 2177 C C . LYS A 1 271 ? 9.203 -23.328 -15.492 1 96.12 271 LYS A C 1
ATOM 2179 O O . LYS A 1 271 ? 8.867 -24.5 -15.648 1 96.12 271 LYS A O 1
ATOM 2184 N N . ASN A 1 272 ? 8.93 -22.641 -14.469 1 97.25 272 ASN A N 1
ATOM 2185 C CA . ASN A 1 272 ? 8.141 -23.172 -13.367 1 97.25 272 ASN A CA 1
ATOM 2186 C C . ASN A 1 272 ? 6.984 -22.25 -13 1 97.25 272 ASN A C 1
ATOM 2188 O O . ASN A 1 272 ? 6.984 -21.078 -13.375 1 97.25 272 ASN A O 1
ATOM 2192 N N . ALA A 1 273 ? 6.043 -22.812 -12.312 1 98.81 273 ALA A N 1
ATOM 2193 C CA . ALA A 1 273 ? 4.969 -22.016 -11.719 1 98.81 273 ALA A CA 1
ATOM 2194 C C . ALA A 1 273 ? 4.543 -22.609 -10.375 1 98.81 273 ALA A C 1
ATOM 2196 O O . ALA A 1 273 ? 4.707 -23.797 -10.125 1 98.81 273 ALA A O 1
ATOM 2197 N N . MET A 1 274 ? 4.121 -21.797 -9.531 1 98.94 274 MET A N 1
ATOM 2198 C CA . MET A 1 274 ? 3.611 -22.188 -8.219 1 98.94 274 MET A CA 1
ATOM 2199 C C . MET A 1 274 ? 2.234 -21.578 -7.973 1 98.94 274 MET A C 1
ATOM 2201 O O . MET A 1 274 ? 2.049 -20.359 -8.117 1 98.94 274 MET A O 1
ATOM 2205 N N . PHE A 1 275 ? 1.295 -22.406 -7.707 1 98.94 275 PHE A N 1
ATOM 2206 C CA . PHE A 1 275 ? -0.088 -21.984 -7.5 1 98.94 275 PHE A CA 1
ATOM 2207 C C . PHE A 1 275 ? -0.471 -22.094 -6.027 1 98.94 275 PHE A C 1
ATOM 2209 O O . PHE A 1 275 ? -0.129 -23.062 -5.359 1 98.94 275 PHE A O 1
ATOM 2216 N N . GLU A 1 276 ? -1.11 -21.078 -5.559 1 98.75 276 GLU A N 1
ATOM 2217 C CA . GLU A 1 276 ? -1.432 -21.031 -4.137 1 98.75 276 GLU A CA 1
ATOM 2218 C C . GLU A 1 276 ? -2.633 -20.141 -3.867 1 98.75 276 GLU A C 1
ATOM 2220 O O . GLU A 1 276 ? -2.838 -19.141 -4.562 1 98.75 276 GLU A O 1
ATOM 2225 N N . PRO A 1 277 ? -3.479 -20.484 -2.84 1 98.44 277 PRO A N 1
ATOM 2226 C CA . PRO A 1 277 ? -4.422 -19.469 -2.354 1 98.44 277 PRO A CA 1
ATOM 2227 C C . PRO A 1 277 ? -3.73 -18.234 -1.807 1 98.44 277 PRO A C 1
ATOM 2229 O O . PRO A 1 277 ? -2.6 -18.312 -1.318 1 98.44 277 PRO A O 1
ATOM 2232 N N . VAL A 1 278 ? -4.379 -17.078 -1.853 1 97.69 278 VAL A N 1
ATOM 2233 C CA . VAL A 1 278 ? -3.795 -15.82 -1.423 1 97.69 278 VAL A CA 1
ATOM 2234 C C . VAL A 1 278 ? -3.812 -15.727 0.101 1 97.69 278 VAL A C 1
ATOM 2236 O O . VAL A 1 278 ? -2.961 -15.07 0.702 1 97.69 278 VAL A O 1
ATOM 2239 N N . HIS A 1 279 ? -4.812 -16.453 0.759 1 95.81 279 HIS A N 1
ATOM 2240 C CA . HIS A 1 279 ? -4.965 -16.344 2.205 1 95.81 279 HIS A CA 1
ATOM 2241 C C . HIS A 1 279 ? -3.805 -17.016 2.934 1 95.81 279 HIS A C 1
ATOM 2243 O O . HIS A 1 279 ? -3.062 -17.797 2.34 1 95.81 279 HIS A O 1
ATOM 2249 N N . GLY A 1 280 ? -3.65 -16.688 4.195 1 94.44 280 GLY A N 1
ATOM 2250 C CA . GLY A 1 280 ? -2.582 -17.25 5.012 1 94.44 280 GLY A CA 1
ATOM 2251 C C . GLY A 1 280 ? -2.953 -18.562 5.664 1 94.44 280 GLY A C 1
ATOM 2252 O O . GLY A 1 280 ? -3.883 -19.234 5.219 1 94.44 280 GLY A O 1
ATOM 2253 N N . SER A 1 281 ? -2.16 -18.875 6.691 1 96.56 281 SER A N 1
ATOM 2254 C CA . SER A 1 281 ? -2.268 -20.188 7.312 1 96.56 281 SER A CA 1
ATOM 2255 C C . SER A 1 281 ? -3.467 -20.266 8.258 1 96.56 281 SER A C 1
ATOM 2257 O O . SER A 1 281 ? -3.875 -21.344 8.672 1 96.56 281 SER A O 1
ATOM 2259 N N . ALA A 1 282 ? -3.953 -19.094 8.688 1 94.75 282 ALA A N 1
ATOM 2260 C CA . ALA A 1 282 ? -5.145 -19 9.531 1 94.75 282 ALA A CA 1
ATOM 2261 C C . ALA A 1 282 ? -5.109 -20.031 10.648 1 94.75 282 ALA A C 1
ATOM 2263 O O . ALA A 1 282 ? -6.031 -20.844 10.789 1 94.75 282 ALA A O 1
ATOM 2264 N N . PRO A 1 283 ? -4.125 -19.922 11.508 1 93.12 283 PRO A N 1
ATOM 2265 C CA . PRO A 1 283 ? -3.971 -20.938 12.547 1 93.12 283 PRO A CA 1
ATOM 2266 C C . PRO A 1 283 ? -5.164 -21 13.5 1 93.12 283 PRO A C 1
ATOM 2268 O O . PRO A 1 283 ? -5.457 -22.047 14.062 1 93.12 283 PRO A O 1
ATOM 2271 N N . ASP A 1 284 ? -5.902 -19.938 13.617 1 92.12 284 ASP A N 1
ATOM 2272 C CA . ASP A 1 284 ? -6.996 -19.828 14.578 1 92.12 284 ASP A CA 1
ATOM 2273 C C . ASP A 1 284 ? -8.164 -20.719 14.18 1 92.12 284 ASP A C 1
ATOM 2275 O O . ASP A 1 284 ? -8.961 -21.109 15.031 1 92.12 284 ASP A O 1
ATOM 2279 N N . ILE A 1 285 ? -8.273 -21.062 12.945 1 95.25 285 ILE A N 1
ATOM 2280 C CA . ILE A 1 285 ? -9.406 -21.891 12.531 1 95.25 285 ILE A CA 1
ATOM 2281 C C . ILE A 1 285 ? -8.906 -23.234 12.008 1 95.25 285 ILE A C 1
ATOM 2283 O O . ILE A 1 285 ? -9.695 -24.062 11.547 1 95.25 285 ILE A O 1
ATOM 2287 N N . ALA A 1 286 ? -7.605 -23.453 12.07 1 95.38 286 ALA A N 1
ATOM 2288 C CA . ALA A 1 286 ? -7.035 -24.719 11.617 1 95.38 286 ALA A CA 1
ATOM 2289 C C . ALA A 1 286 ? -7.605 -25.891 12.414 1 95.38 286 ALA A C 1
ATOM 2291 O O . ALA A 1 286 ? -7.703 -25.828 13.641 1 95.38 286 ALA A O 1
ATOM 2292 N N . GLY A 1 287 ? -8.031 -26.922 11.703 1 95.38 287 GLY A N 1
ATOM 2293 C CA . GLY A 1 287 ? -8.5 -28.141 12.352 1 95.38 287 GLY A CA 1
ATOM 2294 C C . GLY A 1 287 ? -9.961 -28.062 12.75 1 95.38 287 GLY A C 1
ATOM 2295 O O . GLY A 1 287 ? -10.531 -29.047 13.227 1 95.38 287 GLY A O 1
ATOM 2296 N N . LYS A 1 288 ? -10.625 -27 12.492 1 96.69 288 LYS A N 1
ATOM 2297 C CA . LYS A 1 288 ? -11.992 -26.828 12.953 1 96.69 288 LYS A CA 1
ATOM 2298 C C . LYS A 1 288 ? -12.992 -27.203 11.867 1 96.69 288 LYS A C 1
ATOM 2300 O O . LYS A 1 288 ? -14.203 -27.219 12.102 1 96.69 288 LYS A O 1
ATOM 2305 N N . GLY A 1 289 ? -12.516 -27.422 10.695 1 96.19 289 GLY A N 1
ATOM 2306 C CA . GLY A 1 289 ? -13.375 -27.875 9.617 1 96.19 289 GLY A CA 1
ATOM 2307 C C . GLY A 1 289 ? -14.203 -26.766 9.008 1 96.19 289 GLY A C 1
ATOM 2308 O O . GLY A 1 289 ? -15.234 -27.031 8.375 1 96.19 289 GLY A O 1
ATOM 2309 N N . ILE A 1 290 ? -13.758 -25.531 9.234 1 97.12 290 ILE A N 1
ATOM 2310 C CA . ILE A 1 290 ? -14.578 -24.438 8.75 1 97.12 290 ILE A CA 1
ATOM 2311 C C . ILE A 1 290 ? -13.797 -23.625 7.727 1 97.12 290 ILE A C 1
ATOM 2313 O O . ILE A 1 290 ? -14.305 -22.625 7.195 1 97.12 290 ILE A O 1
ATOM 2317 N N . ALA A 1 291 ? -12.516 -24 7.406 1 97.38 291 ALA A N 1
ATOM 2318 C CA . ALA A 1 291 ? -11.711 -23.266 6.426 1 97.38 291 ALA A CA 1
ATOM 2319 C C . ALA A 1 291 ? -12.312 -23.391 5.027 1 97.38 291 ALA A C 1
ATOM 2321 O O . ALA A 1 291 ? -12.781 -24.453 4.633 1 97.38 291 ALA A O 1
ATOM 2322 N N . ASN A 1 292 ? -12.438 -22.312 4.289 1 97.62 292 ASN A N 1
ATOM 2323 C CA . ASN A 1 292 ? -12.914 -22.266 2.914 1 97.62 292 ASN A CA 1
ATOM 2324 C C . ASN A 1 292 ? -11.875 -22.812 1.94 1 97.62 292 ASN A C 1
ATOM 2326 O O . ASN A 1 292 ? -10.836 -22.188 1.716 1 97.62 292 ASN A O 1
ATOM 2330 N N . PRO A 1 293 ? -12.109 -23.969 1.329 1 98.19 293 PRO A N 1
ATOM 2331 C CA . PRO A 1 293 ? -11.094 -24.562 0.457 1 98.19 293 PRO A CA 1
ATOM 2332 C C . PRO A 1 293 ? -11.156 -24.031 -0.971 1 98.19 293 PRO A C 1
ATOM 2334 O O . PRO A 1 293 ? -10.336 -24.406 -1.812 1 98.19 293 PRO A O 1
ATOM 2337 N N . ILE A 1 294 ? -12.031 -23.141 -1.293 1 98.25 294 ILE A N 1
ATOM 2338 C CA . ILE A 1 294 ? -12.352 -22.75 -2.662 1 98.25 294 ILE A CA 1
ATOM 2339 C C . ILE A 1 294 ? -11.141 -22.062 -3.305 1 98.25 294 ILE A C 1
ATOM 2341 O O . ILE A 1 294 ? -10.812 -22.344 -4.461 1 98.25 294 ILE A O 1
ATOM 2345 N N . ALA A 1 295 ? -10.461 -21.172 -2.564 1 98.5 295 ALA A N 1
ATOM 2346 C CA . ALA A 1 295 ? -9.273 -20.531 -3.117 1 98.5 295 ALA A CA 1
ATOM 2347 C C . ALA A 1 295 ? -8.234 -21.562 -3.533 1 98.5 295 ALA A C 1
ATOM 2349 O O . ALA A 1 295 ? -7.582 -21.422 -4.57 1 98.5 295 ALA A O 1
ATOM 2350 N N . GLY A 1 296 ? -8.047 -22.578 -2.693 1 98.62 296 GLY A N 1
ATOM 2351 C CA . GLY A 1 296 ? -7.137 -23.656 -3.037 1 98.62 296 GLY A CA 1
ATOM 2352 C C . GLY A 1 296 ? -7.555 -24.406 -4.285 1 98.62 296 GLY A C 1
ATOM 2353 O O . GLY A 1 296 ? -6.723 -24.688 -5.156 1 98.62 296 GLY A O 1
ATOM 2354 N N . VAL A 1 297 ? -8.844 -24.75 -4.375 1 98.75 297 VAL A N 1
ATOM 2355 C CA . VAL A 1 297 ? -9.367 -25.484 -5.52 1 98.75 297 VAL A CA 1
ATOM 2356 C C . VAL A 1 297 ? -9.211 -24.641 -6.785 1 98.75 297 VAL A C 1
ATOM 2358 O O . VAL A 1 297 ? -8.82 -25.156 -7.84 1 98.75 297 VAL A O 1
ATOM 2361 N N . LEU A 1 298 ? -9.523 -23.375 -6.648 1 98.69 298 LEU A N 1
ATOM 2362 C CA . LEU A 1 298 ? -9.367 -22.469 -7.785 1 98.69 298 LEU A CA 1
ATOM 2363 C C . LEU A 1 298 ? -7.898 -22.344 -8.18 1 98.69 298 LEU A C 1
ATOM 2365 O O . LEU A 1 298 ? -7.582 -22.203 -9.367 1 98.69 298 LEU A O 1
ATOM 2369 N N . SER A 1 299 ? -6.965 -22.344 -7.199 1 98.88 299 SER A N 1
ATOM 2370 C CA . SER A 1 299 ? -5.539 -22.391 -7.512 1 98.88 299 SER A CA 1
ATOM 2371 C C . SER A 1 299 ? -5.18 -23.656 -8.273 1 98.88 299 SER A C 1
ATOM 2373 O O . SER A 1 299 ? -4.355 -23.625 -9.195 1 98.88 299 SER A O 1
ATOM 2375 N N . GLY A 1 300 ? -5.793 -24.734 -7.863 1 98.81 300 GLY A N 1
ATOM 2376 C CA . GLY A 1 300 ? -5.648 -25.969 -8.617 1 98.81 300 GLY A CA 1
ATOM 2377 C C . GLY A 1 300 ? -6.141 -25.859 -10.047 1 98.81 300 GLY A C 1
ATOM 2378 O O . GLY A 1 300 ? -5.527 -26.422 -10.961 1 98.81 300 GLY A O 1
ATOM 2379 N N . SER A 1 301 ? -7.27 -25.188 -10.227 1 98.81 301 SER A N 1
ATOM 2380 C CA . SER A 1 301 ? -7.777 -24.938 -11.57 1 98.81 301 SER A CA 1
ATOM 2381 C C . SER A 1 301 ? -6.758 -24.188 -12.414 1 98.81 301 SER A C 1
ATOM 2383 O O . SER A 1 301 ? -6.539 -24.516 -13.578 1 98.81 301 SER A O 1
ATOM 2385 N N . MET A 1 302 ? -6.121 -23.188 -11.828 1 98.88 302 MET A N 1
ATOM 2386 C CA . MET A 1 302 ? -5.082 -22.438 -12.523 1 98.88 302 MET A CA 1
ATOM 2387 C C . MET A 1 302 ? -3.91 -23.344 -12.883 1 98.88 302 MET A C 1
ATOM 2389 O O . MET A 1 302 ? -3.338 -23.203 -13.969 1 98.88 302 MET A O 1
ATOM 2393 N N . LEU A 1 303 ? -3.564 -24.203 -11.938 1 98.88 303 LEU A N 1
ATOM 2394 C CA . LEU A 1 303 ? -2.496 -25.172 -12.164 1 98.88 303 LEU A CA 1
ATOM 2395 C C . LEU A 1 303 ? -2.801 -26.047 -13.367 1 98.88 303 LEU A C 1
ATOM 2397 O O . LEU A 1 303 ? -1.956 -26.219 -14.25 1 98.88 303 LEU A O 1
ATOM 2401 N N . LEU A 1 304 ? -4.016 -26.562 -13.484 1 98.75 304 LEU A N 1
ATOM 2402 C CA . LEU A 1 304 ? -4.422 -27.422 -14.602 1 98.75 304 LEU A CA 1
ATOM 2403 C C . LEU A 1 304 ? -4.383 -26.641 -15.914 1 98.75 304 LEU A C 1
ATOM 2405 O O . LEU A 1 304 ? -3.926 -27.156 -16.938 1 98.75 304 LEU A O 1
ATOM 2409 N N . ASP A 1 305 ? -4.883 -25.438 -15.852 1 98.62 305 ASP A N 1
ATOM 2410 C CA . ASP A 1 305 ? -4.852 -24.609 -17.047 1 98.62 305 ASP A CA 1
ATOM 2411 C C . ASP A 1 305 ? -3.42 -24.406 -17.547 1 98.62 305 ASP A C 1
ATOM 2413 O O . ASP A 1 305 ? -3.145 -24.531 -18.734 1 98.62 305 ASP A O 1
ATOM 2417 N N . TYR A 1 306 ? -2.545 -24.141 -16.594 1 98.38 306 TYR A N 1
ATOM 2418 C CA . TYR A 1 306 ? -1.133 -23.922 -16.891 1 98.38 306 TYR A CA 1
ATOM 2419 C C . TYR A 1 306 ? -0.512 -25.156 -17.531 1 98.38 306 TYR A C 1
ATOM 2421 O O . TYR A 1 306 ? 0.318 -25.047 -18.438 1 98.38 306 TYR A O 1
ATOM 2429 N N . LEU A 1 307 ? -0.917 -26.312 -17.078 1 98.25 307 LEU A N 1
ATOM 2430 C CA . LEU A 1 307 ? -0.346 -27.562 -17.562 1 98.25 307 LEU A CA 1
ATOM 2431 C C . LEU A 1 307 ? -1.006 -28 -18.859 1 98.25 307 LEU A C 1
ATOM 2433 O O . LEU A 1 307 ? -0.646 -29.031 -19.422 1 98.25 307 LEU A O 1
ATOM 2437 N N . GLY A 1 308 ? -2.064 -27.25 -19.344 1 97.69 308 GLY A N 1
ATOM 2438 C CA . GLY A 1 308 ? -2.668 -27.516 -20.641 1 97.69 308 GLY A CA 1
ATOM 2439 C C . GLY A 1 308 ? -3.994 -28.234 -20.547 1 97.69 308 GLY A C 1
ATOM 2440 O O . GLY A 1 308 ? -4.594 -28.578 -21.562 1 97.69 308 GLY A O 1
ATOM 2441 N N . TYR A 1 309 ? -4.402 -28.5 -19.359 1 98.31 309 TYR A N 1
ATOM 2442 C CA . TYR A 1 309 ? -5.684 -29.156 -19.156 1 98.31 309 TYR A CA 1
ATOM 2443 C C . TYR A 1 309 ? -6.812 -28.141 -19.031 1 98.31 309 TYR A C 1
ATOM 2445 O O . TYR A 1 309 ? -7.527 -28.125 -18.016 1 98.31 309 TYR A O 1
ATOM 2453 N N . LYS A 1 310 ? -7.086 -27.422 -20 1 98.38 310 LYS A N 1
ATOM 2454 C CA . LYS A 1 310 ? -7.984 -26.266 -20 1 98.38 310 LYS A CA 1
ATOM 2455 C C . LYS A 1 310 ? -9.422 -26.688 -19.703 1 98.38 310 LYS A C 1
ATOM 2457 O O . LYS A 1 310 ? -10.133 -26 -18.969 1 98.38 310 LYS A O 1
ATOM 2462 N N . LYS A 1 311 ? -9.82 -27.734 -20.281 1 98.5 311 LYS A N 1
ATOM 2463 C CA . LYS A 1 311 ? -11.188 -28.203 -20.078 1 98.5 311 LYS A CA 1
ATOM 2464 C C . LYS A 1 311 ? -11.414 -28.594 -18.625 1 98.5 311 LYS A C 1
ATOM 2466 O O . LYS A 1 311 ? -12.461 -28.281 -18.047 1 98.5 311 LYS A O 1
ATOM 2471 N N . ASP A 1 312 ? -10.414 -29.297 -18.078 1 98.62 312 ASP A N 1
ATOM 2472 C CA . ASP A 1 312 ? -10.5 -29.703 -16.688 1 98.62 312 ASP A CA 1
ATOM 2473 C C . ASP A 1 312 ? -10.531 -28.469 -15.766 1 98.62 312 ASP A C 1
ATOM 2475 O O . ASP A 1 312 ? -11.297 -28.422 -14.805 1 98.62 312 ASP A O 1
ATOM 2479 N N . ALA A 1 313 ? -9.672 -27.516 -16.062 1 98.75 313 ALA A N 1
ATOM 2480 C CA . ALA A 1 313 ? -9.641 -26.266 -15.305 1 98.75 313 ALA A CA 1
ATOM 2481 C C . ALA A 1 313 ? -11 -25.578 -15.32 1 98.75 313 ALA A C 1
ATOM 2483 O O . ALA A 1 313 ? -11.508 -25.156 -14.273 1 98.75 313 ALA A O 1
ATOM 2484 N N . GLN A 1 314 ? -11.586 -25.5 -16.484 1 98.44 314 GLN A N 1
ATOM 2485 C CA . GLN A 1 314 ? -12.891 -24.844 -16.641 1 98.44 314 GLN A CA 1
ATOM 2486 C C . GLN A 1 314 ? -13.977 -25.625 -15.898 1 98.44 314 GLN A C 1
ATOM 2488 O O . GLN A 1 314 ? -14.906 -25.016 -15.344 1 98.44 314 GLN A O 1
ATOM 2493 N N . ARG A 1 315 ? -13.891 -26.891 -15.969 1 98.44 315 ARG A N 1
ATOM 2494 C CA . ARG A 1 315 ? -14.852 -27.734 -15.266 1 98.44 315 ARG A CA 1
ATOM 2495 C C . ARG A 1 315 ? -14.867 -27.422 -13.773 1 98.44 315 ARG A C 1
ATOM 2497 O O . ARG A 1 315 ? -15.938 -27.344 -13.164 1 98.44 315 ARG A O 1
ATOM 2504 N N . ILE A 1 316 ? -13.742 -27.266 -13.18 1 98.38 316 ILE A N 1
ATOM 2505 C CA . ILE A 1 316 ? -13.633 -26.938 -11.766 1 98.38 316 ILE A CA 1
ATOM 2506 C C . ILE A 1 316 ? -14.344 -25.625 -11.477 1 98.38 316 ILE A C 1
ATOM 2508 O O . ILE A 1 316 ? -15.148 -25.531 -10.547 1 98.38 316 ILE A O 1
ATOM 2512 N N . LYS A 1 317 ? -14.055 -24.609 -12.242 1 97.81 317 LYS A N 1
ATOM 2513 C CA . LYS A 1 317 ? -14.68 -23.297 -12.062 1 97.81 317 LYS A CA 1
ATOM 2514 C C . LYS A 1 317 ? -16.203 -23.391 -12.164 1 97.81 317 LYS A C 1
ATOM 2516 O O . LYS A 1 317 ? -16.922 -22.766 -11.383 1 97.81 317 LYS A O 1
ATOM 2521 N N . ASN A 1 318 ? -16.641 -24.156 -13.133 1 97.94 318 ASN A N 1
ATOM 2522 C CA . ASN A 1 318 ? -18.078 -24.344 -13.328 1 97.94 318 ASN A CA 1
ATOM 2523 C C . ASN A 1 318 ? -18.719 -25.016 -12.117 1 97.94 318 ASN A C 1
ATOM 2525 O O . ASN A 1 318 ? -19.812 -24.625 -11.703 1 97.94 318 ASN A O 1
ATOM 2529 N N . ILE A 1 319 ? -18.078 -26 -11.633 1 98 319 ILE A N 1
ATOM 2530 C CA . ILE A 1 319 ? -18.594 -26.734 -10.484 1 98 319 ILE A CA 1
ATOM 2531 C C . ILE A 1 319 ? -18.703 -25.797 -9.281 1 98 319 ILE A C 1
ATOM 2533 O O . ILE A 1 319 ? -19.719 -25.797 -8.578 1 98 319 ILE A O 1
ATOM 2537 N N . ILE A 1 320 ? -17.703 -25 -9.016 1 97.62 320 ILE A N 1
ATOM 2538 C CA . ILE A 1 320 ? -17.703 -24.062 -7.898 1 97.62 320 ILE A CA 1
ATOM 2539 C C . ILE A 1 320 ? -18.844 -23.062 -8.07 1 97.62 320 ILE A C 1
ATOM 2541 O O . ILE A 1 320 ? -19.594 -22.797 -7.125 1 97.62 320 ILE A O 1
ATOM 2545 N N . ASN A 1 321 ? -18.969 -22.531 -9.266 1 96.56 321 ASN A N 1
ATOM 2546 C CA . ASN A 1 321 ? -20.031 -21.578 -9.555 1 96.56 321 ASN A CA 1
ATOM 2547 C C . ASN A 1 321 ? -21.406 -22.188 -9.305 1 96.56 321 ASN A C 1
ATOM 2549 O O . ASN A 1 321 ? -22.266 -21.562 -8.695 1 96.56 321 ASN A O 1
ATOM 2553 N N . GLN A 1 322 ? -21.547 -23.359 -9.797 1 97.56 322 GLN A N 1
ATOM 2554 C CA . GLN A 1 322 ? -22.812 -24.047 -9.625 1 97.56 322 GLN A CA 1
ATOM 2555 C C . GLN A 1 322 ? -23.109 -24.312 -8.156 1 97.56 322 GLN A C 1
ATOM 2557 O O . GLN A 1 322 ? -24.25 -24.172 -7.703 1 97.56 322 GLN A O 1
ATOM 2562 N N . MET A 1 323 ? -22.109 -24.719 -7.461 1 97.81 323 MET A N 1
ATOM 2563 C CA . MET A 1 323 ? -22.25 -24.984 -6.031 1 97.81 323 MET A CA 1
ATOM 2564 C C . MET A 1 323 ? -22.719 -23.734 -5.289 1 97.81 323 MET A C 1
ATOM 2566 O O . MET A 1 323 ? -23.641 -23.797 -4.488 1 97.81 323 MET A O 1
ATOM 2570 N N . LEU A 1 324 ? -22.125 -22.641 -5.547 1 97.12 324 LEU A N 1
ATOM 2571 C CA . LEU A 1 324 ? -22.469 -21.391 -4.891 1 97.12 324 LEU A CA 1
ATOM 2572 C C . LEU A 1 324 ? -23.859 -20.922 -5.316 1 97.12 324 LEU A C 1
ATOM 2574 O O . LEU A 1 324 ? -24.609 -20.375 -4.504 1 97.12 324 LEU A O 1
ATOM 2578 N N . GLN A 1 325 ? -24.156 -21.125 -6.59 1 96.81 325 GLN A N 1
ATOM 2579 C CA . GLN A 1 325 ? -25.484 -20.797 -7.074 1 96.81 325 GLN A CA 1
ATOM 2580 C C . GLN A 1 325 ? -26.547 -21.609 -6.344 1 96.81 325 GLN A C 1
ATOM 2582 O O . GLN A 1 325 ? -27.656 -21.109 -6.105 1 96.81 325 GLN A O 1
ATOM 2587 N N . ASN A 1 326 ? -26.188 -22.797 -5.973 1 97.31 326 ASN A N 1
ATOM 2588 C CA . ASN A 1 326 ? -27.094 -23.672 -5.254 1 97.31 326 ASN A CA 1
ATOM 2589 C C . ASN A 1 326 ? -27.078 -23.406 -3.75 1 97.31 326 ASN A C 1
ATOM 2591 O O . ASN A 1 326 ? -27.531 -24.234 -2.959 1 97.31 326 ASN A O 1
ATOM 2595 N N . LYS A 1 327 ? -26.406 -22.422 -3.301 1 96.88 327 LYS A N 1
ATOM 2596 C CA . LYS A 1 327 ? -26.422 -21.875 -1.947 1 96.88 327 LYS A CA 1
ATOM 2597 C C . LYS A 1 327 ? -25.641 -22.766 -0.988 1 96.88 327 LYS A C 1
ATOM 2599 O O . LYS A 1 327 ? -25.969 -22.859 0.197 1 96.88 327 LYS A O 1
ATOM 2604 N N . ILE A 1 328 ? -24.781 -23.562 -1.52 1 97.69 328 ILE A N 1
ATOM 2605 C CA . ILE A 1 328 ? -23.766 -24.172 -0.678 1 97.69 328 ILE A CA 1
ATOM 2606 C C . ILE A 1 328 ? -22.656 -23.156 -0.397 1 97.69 328 ILE A C 1
ATOM 2608 O O . ILE A 1 328 ? -21.672 -23.078 -1.149 1 97.69 328 ILE A O 1
ATOM 2612 N N . ILE A 1 329 ? -22.844 -22.422 0.686 1 97.5 329 ILE A N 1
ATOM 2613 C CA . ILE A 1 329 ? -22.047 -21.234 0.983 1 97.5 329 ILE A CA 1
ATOM 2614 C C . ILE A 1 329 ? -21.109 -21.531 2.154 1 97.5 329 ILE A C 1
ATOM 2616 O O . ILE A 1 329 ? -21.547 -22.031 3.193 1 97.5 329 ILE A O 1
ATOM 2620 N N . PRO A 1 330 ? -19.797 -21.281 1.979 1 97.44 330 PRO A N 1
ATOM 2621 C CA . PRO A 1 330 ? -18.844 -21.484 3.072 1 97.44 330 PRO A CA 1
ATOM 2622 C C . PRO A 1 330 ? -19.219 -20.719 4.34 1 97.44 330 PRO A C 1
ATOM 2624 O O . PRO A 1 330 ? -19.797 -19.625 4.258 1 97.44 330 PRO A O 1
ATOM 2627 N N . VAL A 1 331 ? -18.781 -21.203 5.496 1 96.44 331 VAL A N 1
ATOM 2628 C CA . VAL A 1 331 ? -19.031 -20.609 6.805 1 96.44 331 VAL A CA 1
ATOM 2629 C C . VAL A 1 331 ? -18.516 -19.188 6.84 1 96.44 331 VAL A C 1
ATOM 2631 O O . VAL A 1 331 ? -19.172 -18.281 7.371 1 96.44 331 VAL A O 1
ATOM 2634 N N . GLU A 1 332 ? -17.406 -18.938 6.289 1 93.94 332 GLU A N 1
ATOM 2635 C CA . GLU A 1 332 ? -16.781 -17.625 6.328 1 93.94 332 GLU A CA 1
ATOM 2636 C C . GLU A 1 332 ? -17.641 -16.578 5.637 1 93.94 332 GLU A C 1
ATOM 2638 O O . GLU A 1 332 ? -17.531 -15.383 5.93 1 93.94 332 GLU A O 1
ATOM 2643 N N . SER A 1 333 ? -18.438 -17 4.719 1 94.88 333 SER A N 1
ATOM 2644 C CA . SER A 1 333 ? -19.281 -16.094 3.951 1 94.88 333 SER A CA 1
ATOM 2645 C C . SER A 1 333 ? -20.719 -16.094 4.469 1 94.88 333 SER A C 1
ATOM 2647 O O . SER A 1 333 ? -21.641 -15.695 3.758 1 94.88 333 SER A O 1
ATOM 2649 N N . GLY A 1 334 ? -20.922 -16.672 5.633 1 94.56 334 GLY A N 1
ATOM 2650 C CA . GLY A 1 334 ? -22.219 -16.625 6.281 1 94.56 334 GLY A CA 1
ATOM 2651 C C . GLY A 1 334 ? -23.047 -17.875 6.047 1 94.56 334 GLY A C 1
ATOM 2652 O O . GLY A 1 334 ? -24.203 -17.969 6.492 1 94.56 334 GLY A O 1
ATOM 2653 N N . GLY A 1 335 ? -22.516 -18.844 5.352 1 96.81 335 GLY A N 1
ATOM 2654 C CA . GLY A 1 335 ? -23.219 -20.094 5.129 1 96.81 335 GLY A CA 1
ATOM 2655 C C . GLY A 1 335 ? -22.922 -21.141 6.191 1 96.81 335 GLY A C 1
ATOM 2656 O O . GLY A 1 335 ? -22.484 -20.812 7.289 1 96.81 335 GLY A O 1
ATOM 2657 N N . ASN A 1 336 ? -23.297 -22.344 5.832 1 96.62 336 ASN A N 1
ATOM 2658 C CA . ASN A 1 336 ? -23.141 -23.422 6.801 1 96.62 336 ASN A CA 1
ATOM 2659 C C . ASN A 1 336 ? -22.234 -24.531 6.277 1 96.62 336 ASN A C 1
ATOM 2661 O O . ASN A 1 336 ? -22 -25.516 6.973 1 96.62 336 ASN A O 1
ATOM 2665 N N . ALA A 1 337 ? -21.719 -24.328 5.121 1 97.69 337 ALA A N 1
ATOM 2666 C CA . ALA A 1 337 ? -20.891 -25.391 4.531 1 97.69 337 ALA A CA 1
ATOM 2667 C C . ALA A 1 337 ? -19.469 -25.328 5.07 1 97.69 337 ALA A C 1
ATOM 2669 O O . ALA A 1 337 ? -18.766 -24.344 4.879 1 97.69 337 ALA A O 1
ATOM 2670 N N . GLY A 1 338 ? -19.031 -26.344 5.68 1 97.31 338 GLY A N 1
ATOM 2671 C CA . GLY A 1 338 ? -17.641 -26.469 6.129 1 97.31 338 GLY A CA 1
ATOM 2672 C C . GLY A 1 338 ? -16.703 -26.984 5.051 1 97.31 338 GLY A C 1
ATOM 2673 O O . GLY A 1 338 ? -17.125 -27.188 3.906 1 97.31 338 GLY A O 1
ATOM 2674 N N . THR A 1 339 ? -15.484 -27.156 5.434 1 97.25 339 THR A N 1
ATOM 2675 C CA . THR A 1 339 ? -14.438 -27.562 4.504 1 97.25 339 THR A CA 1
ATOM 2676 C C . THR A 1 339 ? -14.82 -28.844 3.771 1 97.25 339 THR A C 1
ATOM 2678 O O . THR A 1 339 ? -14.766 -28.891 2.541 1 97.25 339 THR A O 1
ATOM 2681 N N . HIS A 1 340 ? -15.227 -29.812 4.48 1 96.06 340 HIS A N 1
ATOM 2682 C CA . HIS A 1 340 ? -15.531 -31.109 3.906 1 96.06 340 HIS A CA 1
ATOM 2683 C C . HIS A 1 340 ? -16.812 -31.062 3.068 1 96.06 340 HIS A C 1
ATOM 2685 O O . HIS A 1 340 ? -16.922 -31.781 2.066 1 96.06 340 HIS A O 1
ATOM 2691 N N . ASP A 1 341 ? -17.781 -30.312 3.533 1 97 341 ASP A N 1
ATOM 2692 C CA . ASP A 1 341 ? -19 -30.141 2.764 1 97 341 ASP A CA 1
ATOM 2693 C C . ASP A 1 341 ? -18.703 -29.578 1.372 1 97 341 ASP A C 1
ATOM 2695 O O . ASP A 1 341 ? -19.25 -30.062 0.378 1 97 341 ASP A O 1
ATOM 2699 N N . ILE A 1 342 ? -17.875 -28.672 1.321 1 97.5 342 ILE A N 1
ATOM 2700 C CA . ILE A 1 342 ? -17.547 -28 0.066 1 97.5 342 ILE A CA 1
ATOM 2701 C C . ILE A 1 342 ? -16.766 -28.953 -0.834 1 97.5 342 ILE A C 1
ATOM 2703 O O . ILE A 1 342 ? -17.047 -29.062 -2.029 1 97.5 342 ILE A O 1
ATOM 2707 N N . ILE A 1 343 ? -15.844 -29.672 -0.255 1 97.12 343 ILE A N 1
ATOM 2708 C CA . ILE A 1 343 ? -15.008 -30.609 -1.016 1 97.12 343 ILE A CA 1
ATOM 2709 C C . ILE A 1 343 ? -15.875 -31.719 -1.594 1 97.12 343 ILE A C 1
ATOM 2711 O O . ILE A 1 343 ? -15.703 -32.125 -2.752 1 97.12 343 ILE A O 1
ATOM 2715 N N . LYS A 1 344 ? -16.781 -32.156 -0.853 1 94.75 344 LYS A N 1
ATOM 2716 C CA . LYS A 1 344 ? -17.672 -33.219 -1.301 1 94.75 344 LYS A CA 1
ATOM 2717 C C . LYS A 1 344 ? -18.547 -32.75 -2.465 1 94.75 344 LYS A C 1
ATOM 2719 O O . LYS A 1 344 ? -18.734 -33.5 -3.434 1 94.75 344 LYS A O 1
ATOM 2724 N N . MET B 1 1 ? -4.902 39.062 16.766 1 91.62 1 MET B N 1
ATOM 2725 C CA . MET B 1 1 ? -5 38.406 15.461 1 91.62 1 MET B CA 1
ATOM 2726 C C . MET B 1 1 ? -3.922 37.344 15.305 1 91.62 1 MET B C 1
ATOM 2728 O O . MET B 1 1 ? -2.789 37.531 15.75 1 91.62 1 MET B O 1
ATOM 2732 N N . VAL B 1 2 ? -4.312 36.25 14.82 1 96.69 2 VAL B N 1
ATOM 2733 C CA . VAL B 1 2 ? -3.383 35.156 14.562 1 96.69 2 VAL B CA 1
ATOM 2734 C C . VAL B 1 2 ? -3.111 35.062 13.062 1 96.69 2 VAL B C 1
ATOM 2736 O O . VAL B 1 2 ? -4.047 34.938 12.266 1 96.69 2 VAL B O 1
ATOM 2739 N N . ASP B 1 3 ? -1.849 35.156 12.672 1 98.38 3 ASP B N 1
ATOM 2740 C CA . ASP B 1 3 ? -1.467 35.031 11.266 1 98.38 3 ASP B CA 1
ATOM 2741 C C . ASP B 1 3 ? -1.422 33.594 10.836 1 98.38 3 ASP B C 1
ATOM 2743 O O . ASP B 1 3 ? -0.838 32.75 11.523 1 98.38 3 ASP B O 1
ATOM 2747 N N . VAL B 1 4 ? -2.064 33.281 9.766 1 98.81 4 VAL B N 1
ATOM 2748 C CA . VAL B 1 4 ? -2.051 31.969 9.141 1 98.81 4 VAL B CA 1
ATOM 2749 C C . VAL B 1 4 ? -1.604 32.094 7.684 1 98.81 4 VAL B C 1
ATOM 2751 O O . VAL B 1 4 ? -2.152 32.906 6.926 1 98.81 4 VAL B O 1
ATOM 2754 N N . ALA B 1 5 ? -0.559 31.344 7.324 1 98.88 5 ALA B N 1
ATOM 2755 C CA . ALA B 1 5 ? -0.149 31.312 5.922 1 98.88 5 ALA B CA 1
ATOM 2756 C C . ALA B 1 5 ? -1.117 30.484 5.086 1 98.88 5 ALA B C 1
ATOM 2758 O O . ALA B 1 5 ? -1.646 29.484 5.559 1 98.88 5 ALA B O 1
ATOM 2759 N N . VAL B 1 6 ? -1.335 30.922 3.85 1 98.88 6 VAL B N 1
ATOM 2760 C CA . VAL B 1 6 ? -2.248 30.234 2.949 1 98.88 6 VAL B CA 1
ATOM 2761 C C . VAL B 1 6 ? -1.552 29.953 1.619 1 98.88 6 VAL B C 1
ATOM 2763 O O . VAL B 1 6 ? -0.975 30.859 1.011 1 98.88 6 VAL B O 1
ATOM 2766 N N . ILE B 1 7 ? -1.576 28.719 1.221 1 98.81 7 ILE B N 1
ATOM 2767 C CA . ILE B 1 7 ? -1.077 28.281 -0.08 1 98.81 7 ILE B CA 1
ATOM 2768 C C . ILE B 1 7 ? -2.197 27.594 -0.861 1 98.81 7 ILE B C 1
ATOM 2770 O O . ILE B 1 7 ? -2.393 26.391 -0.746 1 98.81 7 ILE B O 1
ATOM 2774 N N . PRO B 1 8 ? -2.842 28.281 -1.704 1 98.56 8 PRO B N 1
ATOM 2775 C CA . PRO B 1 8 ? -3.959 27.688 -2.436 1 98.56 8 PRO B CA 1
ATOM 2776 C C . PRO B 1 8 ? -3.514 26.562 -3.381 1 98.56 8 PRO B C 1
ATOM 2778 O O . PRO B 1 8 ? -4.23 25.578 -3.559 1 98.56 8 PRO B O 1
ATOM 2781 N N . GLY B 1 9 ? -2.348 26.75 -3.984 1 98.12 9 GLY B N 1
ATOM 2782 C CA . GLY B 1 9 ? -1.787 25.719 -4.859 1 98.12 9 GLY B CA 1
ATOM 2783 C C . GLY B 1 9 ? -2.4 25.734 -6.246 1 98.12 9 GLY B C 1
ATOM 2784 O O . GLY B 1 9 ? -2.457 26.766 -6.906 1 98.12 9 GLY B O 1
ATOM 2785 N N . ASP B 1 10 ? -2.898 24.641 -6.695 1 98.25 10 ASP B N 1
ATOM 2786 C CA . ASP B 1 10 ? -3.266 24.453 -8.094 1 98.25 10 ASP B CA 1
ATOM 2787 C C . ASP B 1 10 ? -4.695 23.922 -8.219 1 98.25 10 ASP B C 1
ATOM 2789 O O . ASP B 1 10 ? -5.281 23.453 -7.238 1 98.25 10 ASP B O 1
ATOM 2793 N N . GLY B 1 11 ? -5.266 24 -9.438 1 97.44 11 GLY B N 1
ATOM 2794 C CA . GLY B 1 11 ? -6.555 23.406 -9.75 1 97.44 11 GLY B CA 1
ATOM 2795 C C . GLY B 1 11 ? -7.684 23.922 -8.883 1 97.44 11 GLY B C 1
ATOM 2796 O O . GLY B 1 11 ? -7.875 25.141 -8.773 1 97.44 11 GLY B O 1
ATOM 2797 N N . ILE B 1 12 ? -8.375 23 -8.289 1 98 12 ILE B N 1
ATOM 2798 C CA . ILE B 1 12 ? -9.539 23.375 -7.5 1 98 12 ILE B CA 1
ATOM 2799 C C . ILE B 1 12 ? -9.094 24.094 -6.227 1 98 12 ILE B C 1
ATOM 2801 O O . ILE B 1 12 ? -9.898 24.75 -5.566 1 98 12 ILE B O 1
ATOM 2805 N N . GLY B 1 13 ? -7.828 23.906 -5.832 1 97.94 13 GLY B N 1
ATOM 2806 C CA . GLY B 1 13 ? -7.316 24.625 -4.684 1 97.94 13 GLY B CA 1
ATOM 2807 C C . GLY B 1 13 ? -7.449 26.141 -4.828 1 97.94 13 GLY B C 1
ATOM 2808 O O . GLY B 1 13 ? -7.754 26.828 -3.855 1 97.94 13 GLY B O 1
ATOM 2809 N N . LYS B 1 14 ? -7.324 26.656 -5.969 1 96.88 14 LYS B N 1
ATOM 2810 C CA . LYS B 1 14 ? -7.371 28.078 -6.254 1 96.88 14 LYS B CA 1
ATOM 2811 C C . LYS B 1 14 ? -8.773 28.641 -6.031 1 96.88 14 LYS B C 1
ATOM 2813 O O . LYS B 1 14 ? -8.938 29.797 -5.668 1 96.88 14 LYS B O 1
ATOM 2818 N N . GLU B 1 15 ? -9.688 27.859 -6.266 1 96.56 15 GLU B N 1
ATOM 2819 C CA . GLU B 1 15 ? -11.055 28.344 -6.102 1 96.56 15 GLU B CA 1
ATOM 2820 C C . GLU B 1 15 ? -11.602 28.016 -4.719 1 96.56 15 GLU B C 1
ATOM 2822 O O . GLU B 1 15 ? -12.367 28.781 -4.145 1 96.56 15 GLU B O 1
ATOM 2827 N N . ILE B 1 16 ? -11.172 26.922 -4.074 1 97.75 16 ILE B N 1
ATOM 2828 C CA . ILE B 1 16 ? -11.766 26.422 -2.838 1 97.75 16 ILE B CA 1
ATOM 2829 C C . ILE B 1 16 ? -11.133 27.125 -1.641 1 97.75 16 ILE B C 1
ATOM 2831 O O . ILE B 1 16 ? -11.836 27.547 -0.718 1 97.75 16 ILE B O 1
ATOM 2835 N N . ILE B 1 17 ? -9.836 27.266 -1.633 1 98.62 17 ILE B N 1
ATOM 2836 C CA . ILE B 1 17 ? -9.102 27.672 -0.434 1 98.62 17 ILE B CA 1
ATOM 2837 C C . ILE B 1 17 ? -9.484 29.094 -0.051 1 98.62 17 ILE B C 1
ATOM 2839 O O . ILE B 1 17 ? -9.734 29.375 1.122 1 98.62 17 ILE B O 1
ATOM 2843 N N . PRO B 1 18 ? -9.609 30.047 -0.994 1 98.25 18 PRO B N 1
ATOM 2844 C CA . PRO B 1 18 ? -10.086 31.375 -0.607 1 98.25 18 PRO B CA 1
ATOM 2845 C C . PRO B 1 18 ? -11.477 31.359 0.017 1 98.25 18 PRO B C 1
ATOM 2847 O O . PRO B 1 18 ? -11.758 32.094 0.956 1 98.25 18 PRO B O 1
ATOM 2850 N N . GLU B 1 19 ? -12.336 30.531 -0.5 1 97.94 19 GLU B N 1
ATOM 2851 C CA . GLU B 1 19 ? -13.672 30.391 0.06 1 97.94 19 GLU B CA 1
ATOM 2852 C C . GLU B 1 19 ? -13.625 29.797 1.466 1 97.94 19 GLU B C 1
ATOM 2854 O O . GLU B 1 19 ? -14.406 30.188 2.336 1 97.94 19 GLU B O 1
ATOM 2859 N N . VAL B 1 20 ? -12.742 28.828 1.69 1 98.5 20 VAL B N 1
ATOM 2860 C CA . VAL B 1 20 ? -12.547 28.25 3.014 1 98.5 20 VAL B CA 1
ATOM 2861 C C . VAL B 1 20 ? -12.117 29.344 3.998 1 98.5 20 VAL B C 1
ATOM 2863 O O . VAL B 1 20 ? -12.625 29.406 5.121 1 98.5 20 VAL B O 1
ATOM 2866 N N . CYS B 1 21 ? -11.195 30.203 3.582 1 98.69 21 CYS B N 1
ATOM 2867 C CA . CYS B 1 21 ? -10.742 31.297 4.422 1 98.69 21 CYS B CA 1
ATOM 2868 C C . CYS B 1 21 ? -11.906 32.219 4.793 1 98.69 21 CYS B C 1
ATOM 2870 O O . CYS B 1 21 ? -12.016 32.656 5.938 1 98.69 21 CYS B O 1
ATOM 2872 N N . ARG B 1 22 ? -12.766 32.469 3.84 1 97.94 22 ARG B N 1
ATOM 2873 C CA . ARG B 1 22 ? -13.93 33.312 4.094 1 97.94 22 ARG B CA 1
ATOM 2874 C C . ARG B 1 22 ? -14.859 32.656 5.121 1 97.94 22 ARG B C 1
ATOM 2876 O O . ARG B 1 22 ? -15.352 33.344 6.023 1 97.94 22 ARG B O 1
ATOM 2883 N N . VAL B 1 23 ? -15.117 31.391 4.934 1 98.12 23 VAL B N 1
ATOM 2884 C CA . VAL B 1 23 ? -15.961 30.656 5.867 1 98.12 23 VAL B CA 1
ATOM 2885 C C . VAL B 1 23 ? -15.375 30.734 7.273 1 98.12 23 VAL B C 1
ATOM 2887 O O . VAL B 1 23 ? -16.094 31 8.242 1 98.12 23 VAL B O 1
ATOM 2890 N N . ILE B 1 24 ? -14.062 30.547 7.391 1 98.31 24 ILE B N 1
ATOM 2891 C CA . ILE B 1 24 ? -13.383 30.594 8.68 1 98.31 24 ILE B CA 1
ATOM 2892 C C . ILE B 1 24 ? -13.523 31.984 9.289 1 98.31 24 ILE B C 1
ATOM 2894 O O . ILE B 1 24 ? -13.867 32.125 10.469 1 98.31 24 ILE B O 1
ATOM 2898 N N . ASN B 1 25 ? -13.328 33.031 8.477 1 98.06 25 ASN B N 1
ATOM 2899 C CA . ASN B 1 25 ? -13.367 34.375 8.969 1 98.06 25 ASN B CA 1
ATOM 2900 C C . ASN B 1 25 ? -14.773 34.781 9.414 1 98.06 25 ASN B C 1
ATOM 2902 O O . ASN B 1 25 ? -14.938 35.594 10.328 1 98.06 25 ASN B O 1
ATOM 2906 N N . ASN B 1 26 ? -15.758 34.188 8.766 1 97.56 26 ASN B N 1
ATOM 2907 C CA . ASN B 1 26 ? -17.141 34.438 9.172 1 97.56 26 ASN B CA 1
ATOM 2908 C C . ASN B 1 26 ? -17.438 33.844 10.555 1 97.56 26 ASN B C 1
ATOM 2910 O O . ASN B 1 26 ? -18.312 34.344 11.258 1 97.56 26 ASN B O 1
ATOM 2914 N N . ILE B 1 27 ? -16.734 32.875 10.914 1 96.94 27 ILE B N 1
ATOM 2915 C CA . ILE B 1 27 ? -16.938 32.219 12.195 1 96.94 27 ILE B CA 1
ATOM 2916 C C . ILE B 1 27 ? -15.977 32.781 13.227 1 96.94 27 ILE B C 1
ATOM 2918 O O . ILE B 1 27 ? -16.328 32.906 14.406 1 96.94 27 ILE B O 1
ATOM 2922 N N . ASN B 1 28 ? -14.781 33.031 12.805 1 97.31 28 ASN B N 1
ATOM 2923 C CA . ASN B 1 28 ? -13.695 33.562 13.641 1 97.31 28 ASN B CA 1
ATOM 2924 C C . ASN B 1 28 ? -12.945 34.688 12.945 1 97.31 28 ASN B C 1
ATOM 2926 O O . ASN B 1 28 ? -12.125 34.469 12.07 1 97.31 28 ASN B O 1
ATOM 2930 N N . ASP B 1 29 ? -13.117 35.906 13.461 1 96.19 29 ASP B N 1
ATOM 2931 C CA . ASP B 1 29 ? -12.531 37.031 12.781 1 96.19 29 ASP B CA 1
ATOM 2932 C C . ASP B 1 29 ? -11.141 37.375 13.336 1 96.19 29 ASP B C 1
ATOM 2934 O O . ASP B 1 29 ? -10.555 38.406 13.008 1 96.19 29 ASP B O 1
ATOM 2938 N N . GLU B 1 30 ? -10.609 36.5 14.109 1 97.62 30 GLU B N 1
ATOM 2939 C CA . GLU B 1 30 ? -9.297 36.719 14.711 1 97.62 30 GLU B CA 1
ATOM 2940 C C . GLU B 1 30 ? -8.188 36.156 13.836 1 97.62 30 GLU B C 1
ATOM 2942 O O . GLU B 1 30 ? -7.004 36.312 14.148 1 97.62 30 GLU B O 1
ATOM 2947 N N . ILE B 1 31 ? -8.516 35.531 12.805 1 98.25 31 ILE B N 1
ATOM 2948 C CA . ILE B 1 31 ? -7.523 34.906 11.938 1 98.25 31 ILE B CA 1
ATOM 2949 C C . ILE B 1 31 ? -7.203 35.844 10.773 1 98.25 31 ILE B C 1
ATOM 2951 O O . ILE B 1 31 ? -8.109 36.312 10.094 1 98.25 31 ILE B O 1
ATOM 2955 N N . ASN B 1 32 ? -5.988 36.094 10.602 1 98.44 32 ASN B N 1
ATOM 2956 C CA . ASN B 1 32 ? -5.492 36.844 9.461 1 98.44 32 ASN B CA 1
ATOM 2957 C C . ASN B 1 32 ? -4.754 35.938 8.469 1 98.44 32 ASN B C 1
ATOM 2959 O O . ASN B 1 32 ? -3.705 35.375 8.797 1 98.44 32 ASN B O 1
ATOM 2963 N N . PHE B 1 33 ? -5.262 35.875 7.254 1 98.69 33 PHE B N 1
ATOM 2964 C CA . PHE B 1 33 ? -4.688 34.969 6.262 1 98.69 33 PHE B CA 1
ATOM 2965 C C . PHE B 1 33 ? -3.676 35.688 5.387 1 98.69 33 PHE B C 1
ATOM 2967 O O . PHE B 1 33 ? -3.963 36.781 4.867 1 98.69 33 PHE B O 1
ATOM 2974 N N . ILE B 1 34 ? -2.504 35.125 5.25 1 98.69 34 ILE B N 1
ATOM 2975 C CA . ILE B 1 34 ? -1.438 35.656 4.41 1 98.69 34 ILE B CA 1
ATOM 2976 C C . ILE B 1 34 ? -1.147 34.688 3.262 1 98.69 34 ILE B C 1
ATOM 2978 O O . ILE B 1 34 ? -0.657 33.594 3.484 1 98.69 34 ILE B O 1
ATOM 2982 N N . TYR B 1 35 ? -1.299 35.125 2.031 1 98.62 35 TYR B N 1
ATOM 2983 C CA . TYR B 1 35 ? -1.291 34.25 0.873 1 98.62 35 TYR B CA 1
ATOM 2984 C C . TYR B 1 35 ? 0.112 34.125 0.292 1 98.62 35 TYR B C 1
ATOM 2986 O O . TYR B 1 35 ? 0.848 35.125 0.21 1 98.62 35 TYR B O 1
ATOM 2994 N N . TYR B 1 36 ? 0.476 32.938 -0.103 1 98.56 36 TYR B N 1
ATOM 2995 C CA . TYR B 1 36 ? 1.691 32.594 -0.841 1 98.56 36 TYR B CA 1
ATOM 2996 C C . TYR B 1 36 ? 1.357 32.031 -2.211 1 98.56 36 TYR B C 1
ATOM 2998 O O . TYR B 1 36 ? 0.414 31.234 -2.35 1 98.56 36 TYR B O 1
ATOM 3006 N N . ASP B 1 37 ? 2.166 32.375 -3.201 1 96.5 37 ASP B N 1
ATOM 3007 C CA . ASP B 1 37 ? 1.907 31.953 -4.578 1 96.5 37 ASP B CA 1
ATOM 3008 C C . ASP B 1 37 ? 2.764 30.75 -4.953 1 96.5 37 ASP B C 1
ATOM 3010 O O . ASP B 1 37 ? 3.465 30.781 -5.965 1 96.5 37 ASP B O 1
ATOM 3014 N N . ILE B 1 38 ? 2.816 29.766 -4.223 1 98.31 38 ILE B N 1
ATOM 3015 C CA . ILE B 1 38 ? 3.475 28.5 -4.539 1 98.31 38 ILE B CA 1
ATOM 3016 C C . ILE B 1 38 ? 2.535 27.625 -5.363 1 98.31 38 ILE B C 1
ATOM 3018 O O . ILE B 1 38 ? 1.495 27.188 -4.867 1 98.31 38 ILE B O 1
ATOM 3022 N N . SER B 1 39 ? 2.916 27.375 -6.605 1 98.19 39 SER B N 1
ATOM 3023 C CA . SER B 1 39 ? 2.004 26.703 -7.52 1 98.19 39 SER B CA 1
ATOM 3024 C C . SER B 1 39 ? 2.748 26.141 -8.727 1 98.19 39 SER B C 1
ATOM 3026 O O . SER B 1 39 ? 3.889 26.516 -8.992 1 98.19 39 SER B O 1
ATOM 3028 N N . SER B 1 40 ? 2.072 25.203 -9.391 1 97.81 40 SER B N 1
ATOM 3029 C CA . SER B 1 40 ? 2.604 24.672 -10.641 1 97.81 40 SER B CA 1
ATOM 3030 C C . SER B 1 40 ? 2.736 25.781 -11.695 1 97.81 40 SER B C 1
ATOM 3032 O O . SER B 1 40 ? 3.666 25.75 -12.5 1 97.81 40 SER B O 1
ATOM 3034 N N . GLU B 1 41 ? 1.826 26.688 -11.703 1 96.56 41 GLU B N 1
ATOM 3035 C CA . GLU B 1 41 ? 1.896 27.797 -12.648 1 96.56 41 GLU B CA 1
ATOM 3036 C C . GLU B 1 41 ? 3.176 28.609 -12.445 1 96.56 41 GLU B C 1
ATOM 3038 O O . GLU B 1 41 ? 3.82 29 -13.422 1 96.56 41 GLU B O 1
ATOM 3043 N N . ARG B 1 42 ? 3.465 28.891 -11.219 1 97.81 42 ARG B N 1
ATOM 3044 C CA . ARG B 1 42 ? 4.703 29.594 -10.914 1 97.81 42 ARG B CA 1
ATOM 3045 C C . ARG B 1 42 ? 5.918 28.828 -11.406 1 97.81 42 ARG B C 1
ATOM 3047 O O . ARG B 1 42 ? 6.855 29.406 -11.953 1 97.81 42 ARG B O 1
ATOM 3054 N N . TYR B 1 43 ? 5.926 27.5 -11.188 1 98.12 43 TYR B N 1
ATOM 3055 C CA . TYR B 1 43 ? 7.02 26.656 -11.648 1 98.12 43 TYR B CA 1
ATOM 3056 C C . TYR B 1 43 ? 7.133 26.703 -13.172 1 98.12 43 TYR B C 1
ATOM 3058 O O . TYR B 1 43 ? 8.234 26.812 -13.711 1 98.12 43 TYR B O 1
ATOM 3066 N N . LEU B 1 44 ? 6.02 26.562 -13.836 1 97.88 44 LEU B N 1
ATOM 3067 C CA . LEU B 1 44 ? 6.004 26.562 -15.289 1 97.88 44 LEU B CA 1
ATOM 3068 C C . LEU B 1 44 ? 6.516 27.891 -15.852 1 97.88 44 LEU B C 1
ATOM 3070 O O . LEU B 1 44 ? 7.227 27.906 -16.859 1 97.88 44 LEU B O 1
ATOM 3074 N N . ASN B 1 45 ? 6.188 28.984 -15.234 1 97.94 45 ASN B N 1
ATOM 3075 C CA . ASN B 1 45 ? 6.504 30.328 -15.734 1 97.94 45 ASN B CA 1
ATOM 3076 C C . ASN B 1 45 ? 7.914 30.75 -15.328 1 97.94 45 ASN B C 1
ATOM 3078 O O . ASN B 1 45 ? 8.602 31.422 -16.094 1 97.94 45 ASN B O 1
ATOM 3082 N N . LYS B 1 46 ? 8.305 30.391 -14.094 1 97.88 46 LYS B N 1
ATOM 3083 C CA . LYS B 1 46 ? 9.523 30.984 -13.539 1 97.88 46 LYS B CA 1
ATOM 3084 C C . LYS B 1 46 ? 10.539 29.906 -13.164 1 97.88 46 LYS B C 1
ATOM 3086 O O . LYS B 1 46 ? 11.672 30.203 -12.805 1 97.88 46 LYS B O 1
ATOM 3091 N N . GLY B 1 47 ? 10.109 28.641 -13.109 1 97 47 GLY B N 1
ATOM 3092 C CA . GLY B 1 47 ? 10.992 27.562 -12.727 1 97 47 GLY B CA 1
ATOM 3093 C C . GLY B 1 47 ? 11.219 27.469 -11.227 1 97 47 GLY B C 1
ATOM 3094 O O . GLY B 1 47 ? 12.219 26.906 -10.781 1 97 47 GLY B O 1
ATOM 3095 N N . ILE B 1 48 ? 10.266 28.125 -10.477 1 97.31 48 ILE B N 1
ATOM 3096 C CA . ILE B 1 48 ? 10.438 28.203 -9.031 1 97.31 48 ILE B CA 1
ATOM 3097 C C . ILE B 1 48 ? 9.352 27.391 -8.336 1 97.31 48 ILE B C 1
ATOM 3099 O O . ILE B 1 48 ? 8.156 27.594 -8.578 1 97.31 48 ILE B O 1
ATOM 3103 N N . THR B 1 49 ? 9.727 26.406 -7.539 1 97.38 49 THR B N 1
ATOM 3104 C CA . THR B 1 49 ? 8.781 25.656 -6.719 1 97.38 49 THR B CA 1
ATOM 3105 C C . THR B 1 49 ? 8.578 26.344 -5.371 1 97.38 49 THR B C 1
ATOM 3107 O O . THR B 1 49 ? 7.77 27.266 -5.254 1 97.38 49 THR B O 1
ATOM 3110 N N . VAL B 1 50 ? 9.297 26.094 -4.371 1 98 50 VAL B N 1
ATOM 3111 C CA . VAL B 1 50 ? 9.336 26.797 -3.098 1 98 50 VAL B CA 1
ATOM 3112 C C . VAL B 1 50 ? 10.766 27.219 -2.787 1 98 50 VAL B C 1
ATOM 3114 O O . VAL B 1 50 ? 11.711 26.469 -3.012 1 98 50 VAL B O 1
ATOM 3117 N N . THR B 1 51 ? 10.969 28.406 -2.375 1 97.75 51 THR B N 1
ATOM 3118 C CA . THR B 1 51 ? 12.312 28.922 -2.113 1 97.75 51 THR B CA 1
ATOM 3119 C C . THR B 1 51 ? 12.68 28.75 -0.643 1 97.75 51 THR B C 1
ATOM 3121 O O . THR B 1 51 ? 11.797 28.578 0.206 1 97.75 51 THR B O 1
ATOM 3124 N N . ASP B 1 52 ? 13.961 28.828 -0.373 1 97.31 52 ASP B N 1
ATOM 3125 C CA . ASP B 1 52 ? 14.438 28.766 1.007 1 97.31 52 ASP B CA 1
ATOM 3126 C C . ASP B 1 52 ? 13.875 29.922 1.835 1 97.31 52 ASP B C 1
ATOM 3128 O O . ASP B 1 52 ? 13.586 29.75 3.021 1 97.31 52 ASP B O 1
ATOM 3132 N N . ASN B 1 53 ? 13.781 31.047 1.165 1 97.88 53 ASN B N 1
ATOM 3133 C CA . ASN B 1 53 ? 13.211 32.188 1.856 1 97.88 53 ASN B CA 1
ATOM 3134 C C . ASN B 1 53 ? 11.75 31.953 2.238 1 97.88 53 ASN B C 1
ATOM 3136 O O . ASN B 1 53 ? 11.336 32.281 3.35 1 97.88 53 ASN B O 1
ATOM 3140 N N . GLU B 1 54 ? 11.016 31.469 1.332 1 98.31 54 GLU B N 1
ATOM 3141 C CA . GLU B 1 54 ? 9.625 31.156 1.615 1 98.31 54 GLU B CA 1
ATOM 3142 C C . GLU B 1 54 ? 9.508 30.125 2.734 1 98.31 54 GLU B C 1
ATOM 3144 O O . GLU B 1 54 ? 8.641 30.25 3.604 1 98.31 54 GLU B O 1
ATOM 3149 N N . ILE B 1 55 ? 10.359 29.078 2.703 1 98.06 55 ILE B N 1
ATOM 3150 C CA . ILE B 1 55 ? 10.375 28.078 3.76 1 98.06 55 ILE B CA 1
ATOM 3151 C C . ILE B 1 55 ? 10.641 28.75 5.105 1 98.06 55 ILE B C 1
ATOM 3153 O O . ILE B 1 55 ? 9.969 28.453 6.098 1 98.06 55 ILE B O 1
ATOM 3157 N N . SER B 1 56 ? 11.625 29.609 5.117 1 97.75 56 SER B N 1
ATOM 3158 C CA . SER B 1 56 ? 11.961 30.344 6.34 1 97.75 56 SER B CA 1
ATOM 3159 C C . SER B 1 56 ? 10.773 31.156 6.84 1 97.75 56 SER B C 1
ATOM 3161 O O . SER B 1 56 ? 10.484 31.172 8.039 1 97.75 56 SER B O 1
ATOM 3163 N N . GLU B 1 57 ? 10.102 31.828 5.938 1 98.38 57 GLU B N 1
ATOM 3164 C CA . GLU B 1 57 ? 8.922 32.594 6.305 1 98.38 57 GLU B CA 1
ATOM 3165 C C . GLU B 1 57 ? 7.816 31.688 6.836 1 98.38 57 GLU B C 1
ATOM 3167 O O . GLU B 1 57 ? 7.195 31.984 7.859 1 98.38 57 GLU B O 1
ATOM 3172 N N . LEU B 1 58 ? 7.594 30.609 6.133 1 98.62 58 LEU B N 1
ATOM 3173 C CA . LEU B 1 58 ? 6.523 29.688 6.504 1 98.62 58 LEU B CA 1
ATOM 3174 C C . LEU B 1 58 ? 6.781 29.078 7.883 1 98.62 58 LEU B C 1
ATOM 3176 O O . LEU B 1 58 ? 5.836 28.797 8.625 1 98.62 58 LEU B O 1
ATOM 3180 N N . LYS B 1 59 ? 8.047 28.938 8.289 1 97.94 59 LYS B N 1
ATOM 3181 C CA . LYS B 1 59 ? 8.422 28.406 9.602 1 97.94 59 LYS B CA 1
ATOM 3182 C C . LYS B 1 59 ? 7.949 29.344 10.719 1 97.94 59 LYS B C 1
ATOM 3184 O O . LYS B 1 59 ? 7.824 28.906 11.867 1 97.94 59 LYS B O 1
ATOM 3189 N N . SER B 1 60 ? 7.723 30.547 10.352 1 97.56 60 SER B N 1
ATOM 3190 C CA . SER B 1 60 ? 7.355 31.531 11.375 1 97.56 60 SER B CA 1
ATOM 3191 C C . SER B 1 60 ? 5.867 31.453 11.703 1 97.56 60 SER B C 1
ATOM 3193 O O . SER B 1 60 ? 5.414 32.031 12.695 1 97.56 60 SER B O 1
ATOM 3195 N N . TYR B 1 61 ? 5.102 30.766 10.914 1 98.44 61 TYR B N 1
ATOM 3196 C CA . TYR B 1 61 ? 3.672 30.609 11.172 1 98.44 61 TYR B CA 1
ATOM 3197 C C . TYR B 1 61 ? 3.398 29.375 12.016 1 98.44 61 TYR B C 1
ATOM 3199 O O . TYR B 1 61 ? 4.031 28.328 11.82 1 98.44 61 TYR B O 1
ATOM 3207 N N . ARG B 1 62 ? 2.488 29.516 12.906 1 98.25 62 ARG B N 1
ATOM 3208 C CA . ARG B 1 62 ? 2.062 28.359 13.68 1 98.25 62 ARG B CA 1
ATOM 3209 C C . ARG B 1 62 ? 1.216 27.406 12.836 1 98.25 62 ARG B C 1
ATOM 3211 O O . ARG B 1 62 ? 1.232 26.188 13.055 1 98.25 62 ARG B O 1
ATOM 3218 N N . ALA B 1 63 ? 0.469 27.984 11.953 1 98.75 63 ALA B N 1
ATOM 3219 C CA . ALA B 1 63 ? -0.429 27.172 11.125 1 98.75 63 ALA B CA 1
ATOM 3220 C C . ALA B 1 63 ? -0.4 27.641 9.672 1 98.75 63 ALA B C 1
ATOM 3222 O O . ALA B 1 63 ? -0.25 28.844 9.406 1 98.75 63 ALA B O 1
ATOM 3223 N N . ILE B 1 64 ? -0.557 26.703 8.805 1 98.94 64 ILE B N 1
ATOM 3224 C CA . ILE B 1 64 ? -0.615 26.922 7.363 1 98.94 64 ILE B CA 1
ATOM 3225 C C . ILE B 1 64 ? -1.834 26.219 6.781 1 98.94 64 ILE B C 1
ATOM 3227 O O . ILE B 1 64 ? -2.131 25.078 7.152 1 98.94 64 ILE B O 1
ATOM 3231 N N . LEU B 1 65 ? -2.578 26.891 5.961 1 98.94 65 LEU B N 1
ATOM 3232 C CA . LEU B 1 65 ? -3.646 26.281 5.176 1 98.94 65 LEU B CA 1
ATOM 3233 C C . LEU B 1 65 ? -3.195 26.031 3.74 1 98.94 65 LEU B C 1
ATOM 3235 O O . LEU B 1 65 ? -2.779 26.969 3.051 1 98.94 65 LEU B O 1
ATOM 3239 N N . PHE B 1 66 ? -3.242 24.781 3.361 1 98.81 66 PHE B N 1
ATOM 3240 C CA . PHE B 1 66 ? -2.705 24.344 2.08 1 98.81 66 PHE B CA 1
ATOM 3241 C C . PHE B 1 66 ? -3.803 23.75 1.211 1 98.81 66 PHE B C 1
ATOM 3243 O O . PHE B 1 66 ? -4.641 22.984 1.698 1 98.81 66 PHE B O 1
ATOM 3250 N N . GLY B 1 67 ? -3.916 24.125 -0.069 1 98.06 67 GLY B N 1
ATOM 3251 C CA . GLY B 1 67 ? -4.91 23.609 -0.995 1 98.06 67 GLY B CA 1
ATOM 3252 C C . GLY B 1 67 ? -4.488 22.297 -1.649 1 98.06 67 GLY B C 1
ATOM 3253 O O . GLY B 1 67 ? -4.629 21.234 -1.059 1 98.06 67 GLY B O 1
ATOM 3254 N N . ALA B 1 68 ? -3.984 22.344 -2.811 1 96.44 68 ALA B N 1
ATOM 3255 C CA . ALA B 1 68 ? -3.496 21.188 -3.568 1 96.44 68 ALA B CA 1
ATOM 3256 C C . ALA B 1 68 ? -2.404 21.609 -4.551 1 96.44 68 ALA B C 1
ATOM 3258 O O . ALA B 1 68 ? -2.385 22.75 -5.023 1 96.44 68 ALA B O 1
ATOM 3259 N N . ILE B 1 69 ? -1.546 20.703 -4.797 1 96.19 69 ILE B N 1
ATOM 3260 C CA . ILE B 1 69 ? -0.482 20.969 -5.762 1 96.19 69 ILE B CA 1
ATOM 3261 C C . ILE B 1 69 ? -0.449 19.844 -6.801 1 96.19 69 ILE B C 1
ATOM 3263 O O . ILE B 1 69 ? -0.492 18.656 -6.457 1 96.19 69 ILE B O 1
ATOM 3267 N N . GLY B 1 70 ? -0.34 20.203 -8.039 1 94.25 70 GLY B N 1
ATOM 3268 C CA . GLY B 1 70 ? -0.208 19.25 -9.133 1 94.25 70 GLY B CA 1
ATOM 3269 C C . GLY B 1 70 ? -0.719 19.781 -10.453 1 94.25 70 GLY B C 1
ATOM 3270 O O . GLY B 1 70 ? -1.724 20.5 -10.492 1 94.25 70 GLY B O 1
ATOM 3271 N N . ASP B 1 71 ? -0.066 19.516 -11.492 1 94.56 71 ASP B N 1
ATOM 3272 C CA . ASP B 1 71 ? -0.408 19.922 -12.859 1 94.56 71 ASP B CA 1
ATOM 3273 C C . ASP B 1 71 ? 0.116 18.906 -13.875 1 94.56 71 ASP B C 1
ATOM 3275 O O . ASP B 1 71 ? 1.293 18.547 -13.844 1 94.56 71 ASP B O 1
ATOM 3279 N N . PHE B 1 72 ? -0.771 18.469 -14.75 1 90.38 72 PHE B N 1
ATOM 3280 C CA . PHE B 1 72 ? -0.439 17.406 -15.703 1 90.38 72 PHE B CA 1
ATOM 3281 C C . PHE B 1 72 ? 0.658 17.859 -16.656 1 90.38 72 PHE B C 1
ATOM 3283 O O . PHE B 1 72 ? 1.314 17.031 -17.297 1 90.38 72 PHE B O 1
ATOM 3290 N N . ARG B 1 73 ? 0.916 19.234 -16.797 1 93.88 73 ARG B N 1
ATOM 3291 C CA . ARG B 1 73 ? 1.945 19.766 -17.688 1 93.88 73 ARG B CA 1
ATOM 3292 C C . ARG B 1 73 ? 3.338 19.547 -17.109 1 93.88 73 ARG B C 1
ATOM 3294 O O . ARG B 1 73 ? 4.34 19.688 -17.812 1 93.88 73 ARG B O 1
ATOM 3301 N N . ILE B 1 74 ? 3.436 19.094 -15.875 1 95.88 74 ILE B N 1
ATOM 3302 C CA . ILE B 1 74 ? 4.715 18.953 -15.195 1 95.88 74 ILE B CA 1
ATOM 3303 C C . ILE B 1 74 ? 5.02 17.469 -14.969 1 95.88 74 ILE B C 1
ATOM 3305 O O . ILE B 1 74 ? 4.133 16.688 -14.602 1 95.88 74 ILE B O 1
ATOM 3309 N N . LYS B 1 75 ? 6.289 17.125 -15.18 1 92.88 75 LYS B N 1
ATOM 3310 C CA . LYS B 1 75 ? 6.727 15.758 -14.961 1 92.88 75 LYS B CA 1
ATOM 3311 C C . LYS B 1 75 ? 6.375 15.289 -13.547 1 92.88 75 LYS B C 1
ATOM 3313 O O . LYS B 1 75 ? 6.539 16.031 -12.578 1 92.88 75 LYS B O 1
ATOM 3318 N N . PRO B 1 76 ? 5.898 14.008 -13.469 1 91.5 76 PRO B N 1
ATOM 3319 C CA . PRO B 1 76 ? 5.551 13.5 -12.141 1 91.5 76 PRO B CA 1
ATOM 3320 C C . PRO B 1 76 ? 6.711 13.578 -11.156 1 91.5 76 PRO B C 1
ATOM 3322 O O . PRO B 1 76 ? 7.855 13.289 -11.508 1 91.5 76 PRO B O 1
ATOM 3325 N N . GLY B 1 77 ? 6.301 14.016 -9.953 1 93.38 77 GLY B N 1
ATOM 3326 C CA . GLY B 1 77 ? 7.285 13.984 -8.883 1 93.38 77 GLY B CA 1
ATOM 3327 C C . GLY B 1 77 ? 7.895 15.336 -8.586 1 93.38 77 GLY B C 1
ATOM 3328 O O . GLY B 1 77 ? 8.336 15.594 -7.461 1 93.38 77 GLY B O 1
ATOM 3329 N N . ILE B 1 78 ? 7.918 16.203 -9.602 1 95.62 78 ILE B N 1
ATOM 3330 C CA . ILE B 1 78 ? 8.586 17.484 -9.398 1 95.62 78 ILE B CA 1
ATOM 3331 C C . ILE B 1 78 ? 7.859 18.281 -8.328 1 95.62 78 ILE B C 1
ATOM 3333 O O . ILE B 1 78 ? 8.43 18.594 -7.277 1 95.62 78 ILE B O 1
ATOM 3337 N N . MET B 1 79 ? 6.598 18.562 -8.531 1 96.19 79 MET B N 1
ATOM 3338 C CA . MET B 1 79 ? 5.867 19.391 -7.582 1 96.19 79 MET B CA 1
ATOM 3339 C C . MET B 1 79 ? 5.625 18.641 -6.273 1 96.19 79 MET B C 1
ATOM 3341 O O . MET B 1 79 ? 5.668 19.234 -5.195 1 96.19 79 MET B O 1
ATOM 3345 N N . GLU B 1 80 ? 5.355 17.328 -6.32 1 95 80 GLU B N 1
ATOM 3346 C CA . GLU B 1 80 ? 5.117 16.516 -5.125 1 95 80 GLU B CA 1
ATOM 3347 C C . GLU B 1 80 ? 6.352 16.484 -4.23 1 95 80 GLU B C 1
ATOM 3349 O O . GLU B 1 80 ? 6.254 16.656 -3.014 1 95 80 GLU B O 1
ATOM 3354 N N . GLN B 1 81 ? 7.488 16.328 -4.82 1 95.19 81 GLN B N 1
ATOM 3355 C CA . GLN B 1 81 ? 8.711 16.156 -4.039 1 95.19 81 GLN B CA 1
ATOM 3356 C C . GLN B 1 81 ? 9.32 17.5 -3.68 1 95.19 81 GLN B C 1
ATOM 3358 O O . GLN B 1 81 ? 9.805 17.703 -2.561 1 95.19 81 GLN B O 1
ATOM 3363 N N . GLU B 1 82 ? 9.25 18.469 -4.598 1 96.31 82 GLU B N 1
ATOM 3364 C CA . GLU B 1 82 ? 9.953 19.719 -4.402 1 96.31 82 GLU B CA 1
ATOM 3365 C C . GLU B 1 82 ? 9.086 20.734 -3.668 1 96.31 82 GLU B C 1
ATOM 3367 O O . GLU B 1 82 ? 9.57 21.797 -3.248 1 96.31 82 GLU B O 1
ATOM 3372 N N . VAL B 1 83 ? 7.812 20.438 -3.539 1 97.5 83 VAL B N 1
ATOM 3373 C CA . VAL B 1 83 ? 6.961 21.328 -2.768 1 97.5 83 VAL B CA 1
ATOM 3374 C C . VAL B 1 83 ? 6.383 20.594 -1.563 1 97.5 83 VAL B C 1
ATOM 3376 O O . VAL B 1 83 ? 6.773 20.859 -0.422 1 97.5 83 VAL B O 1
ATOM 3379 N N . ILE B 1 84 ? 5.562 19.562 -1.785 1 97.19 84 ILE B N 1
ATOM 3380 C CA . ILE B 1 84 ? 4.805 18.922 -0.72 1 97.19 84 ILE B CA 1
ATOM 3381 C C . ILE B 1 84 ? 5.762 18.234 0.253 1 97.19 84 ILE B C 1
ATOM 3383 O O . ILE B 1 84 ? 5.77 18.547 1.446 1 97.19 84 ILE B O 1
ATOM 3387 N N . LEU B 1 85 ? 6.59 17.328 -0.279 1 96.56 85 LEU B N 1
ATOM 3388 C CA . LEU B 1 85 ? 7.508 16.594 0.596 1 96.56 85 LEU B CA 1
ATOM 3389 C C . LEU B 1 85 ? 8.523 17.547 1.226 1 96.56 85 LEU B C 1
ATOM 3391 O O . LEU B 1 85 ? 8.891 17.391 2.389 1 96.56 85 LEU B O 1
ATOM 3395 N N . ARG B 1 86 ? 8.945 18.516 0.456 1 96.25 86 ARG B N 1
ATOM 3396 C CA . ARG B 1 86 ? 9.898 19.484 0.978 1 96.25 86 ARG B CA 1
ATOM 3397 C C . ARG B 1 86 ? 9.297 20.281 2.133 1 96.25 86 ARG B C 1
ATOM 3399 O O . ARG B 1 86 ? 9.945 20.469 3.162 1 96.25 86 ARG B O 1
ATOM 3406 N N . LEU B 1 87 ? 8.062 20.75 1.969 1 97.81 87 LEU B N 1
ATOM 3407 C CA . LEU B 1 87 ? 7.395 21.484 3.041 1 97.81 87 LEU B CA 1
ATOM 3408 C C . LEU B 1 87 ? 7.289 20.625 4.297 1 97.81 87 LEU B C 1
ATOM 3410 O O . LEU B 1 87 ? 7.578 21.078 5.398 1 97.81 87 LEU B O 1
ATOM 3414 N N . ARG B 1 88 ? 6.863 19.391 4.148 1 97.69 88 ARG B N 1
ATOM 3415 C CA . ARG B 1 88 ? 6.703 18.484 5.285 1 97.69 88 ARG B CA 1
ATOM 3416 C C . ARG B 1 88 ? 8.031 18.266 5.996 1 97.69 88 ARG B C 1
ATOM 3418 O O . ARG B 1 88 ? 8.094 18.266 7.227 1 97.69 88 ARG B O 1
ATOM 3425 N N . LYS B 1 89 ? 9.078 18.062 5.199 1 95.88 89 LYS B N 1
ATOM 3426 C CA . LYS B 1 89 ? 10.406 17.828 5.758 1 95.88 89 LYS B CA 1
ATOM 3427 C C . LYS B 1 89 ? 10.969 19.078 6.426 1 95.88 89 LYS B C 1
ATOM 3429 O O . LYS B 1 89 ? 11.383 19.031 7.586 1 95.88 89 LYS B O 1
ATOM 3434 N N . ASP B 1 90 ? 10.945 20.188 5.723 1 96.19 90 ASP B N 1
ATOM 3435 C CA . ASP B 1 90 ? 11.617 21.406 6.184 1 96.19 90 ASP B CA 1
ATOM 3436 C C . ASP B 1 90 ? 10.852 22.062 7.332 1 96.19 90 ASP B C 1
ATOM 3438 O O . ASP B 1 90 ? 11.445 22.688 8.203 1 96.19 90 ASP B O 1
ATOM 3442 N N . LEU B 1 91 ? 9.531 21.922 7.348 1 97.81 91 LEU B N 1
ATOM 3443 C CA . LEU B 1 91 ? 8.727 22.438 8.461 1 97.81 91 LEU B CA 1
ATOM 3444 C C . LEU B 1 91 ? 8.672 21.422 9.594 1 97.81 91 LEU B C 1
ATOM 3446 O O . LEU B 1 91 ? 8.086 21.688 10.648 1 97.81 91 LEU B O 1
ATOM 3450 N N . ASP B 1 92 ? 9.25 20.297 9.375 1 97.69 92 ASP B N 1
ATOM 3451 C CA . ASP B 1 92 ? 9.352 19.203 10.336 1 97.69 92 ASP B CA 1
ATOM 3452 C C . ASP B 1 92 ? 7.965 18.734 10.773 1 97.69 92 ASP B C 1
ATOM 3454 O O . ASP B 1 92 ? 7.688 18.656 11.977 1 97.69 92 ASP B O 1
ATOM 3458 N N . LEU B 1 93 ? 7.105 18.547 9.812 1 98.62 93 LEU B N 1
ATOM 3459 C CA . LEU B 1 93 ? 5.754 18.047 10.039 1 98.62 93 LEU B CA 1
ATOM 3460 C C . LEU B 1 93 ? 5.73 16.516 9.977 1 98.62 93 LEU B C 1
ATOM 3462 O O . LEU B 1 93 ? 5.348 15.938 8.961 1 98.62 93 LEU B O 1
ATOM 3466 N N . TYR B 1 94 ? 5.988 15.844 11.086 1 98.56 94 TYR B N 1
ATOM 3467 C CA . TYR B 1 94 ? 6.355 14.438 11.062 1 98.56 94 TYR B CA 1
ATOM 3468 C C . TYR B 1 94 ? 5.125 13.555 11.227 1 98.56 94 TYR B C 1
ATOM 3470 O O . TYR B 1 94 ? 5.219 12.32 11.141 1 98.56 94 TYR B O 1
ATOM 3478 N N . MET B 1 95 ? 3.945 14.125 11.406 1 98.88 95 MET B N 1
ATOM 3479 C CA . MET B 1 95 ? 2.723 13.336 11.531 1 98.88 95 MET B CA 1
ATOM 3480 C C . MET B 1 95 ? 1.61 13.922 10.664 1 98.88 95 MET B C 1
ATOM 3482 O O . MET B 1 95 ? 1.352 15.125 10.703 1 98.88 95 MET B O 1
ATOM 3486 N N . ASN B 1 96 ? 1.043 13.148 9.891 1 98.88 96 ASN B N 1
ATOM 3487 C CA . ASN B 1 96 ? -0.168 13.492 9.148 1 98.88 96 ASN B CA 1
ATOM 3488 C C . ASN B 1 96 ? -1.399 12.812 9.75 1 98.88 96 ASN B C 1
ATOM 3490 O O . ASN B 1 96 ? -1.479 11.586 9.797 1 98.88 96 ASN B O 1
ATOM 3494 N N . ILE B 1 97 ? -2.305 13.578 10.312 1 98.94 97 ILE B N 1
ATOM 3495 C CA . ILE B 1 97 ? -3.541 13.078 10.898 1 98.94 97 ILE B CA 1
ATOM 3496 C C . ILE B 1 97 ? -4.664 13.125 9.859 1 98.94 97 ILE B C 1
ATOM 3498 O O . ILE B 1 97 ? -5 14.203 9.352 1 98.94 97 ILE B O 1
ATOM 3502 N N . ARG B 1 98 ? -5.246 11.969 9.57 1 98.81 98 ARG B N 1
ATOM 3503 C CA . ARG B 1 98 ? -6.289 11.875 8.555 1 98.81 98 ARG B CA 1
ATOM 3504 C C . ARG B 1 98 ? -7.543 11.211 9.117 1 98.81 98 ARG B C 1
ATOM 3506 O O . ARG B 1 98 ? -7.699 9.992 9.039 1 98.81 98 ARG B O 1
ATOM 3513 N N . PRO B 1 99 ? -8.469 12 9.633 1 98.31 99 PRO B N 1
ATOM 3514 C CA . PRO B 1 99 ? -9.734 11.438 10.086 1 98.31 99 PRO B CA 1
ATOM 3515 C C . PRO B 1 99 ? -10.656 11.047 8.938 1 98.31 99 PRO B C 1
ATOM 3517 O O . PRO B 1 99 ? -10.727 11.75 7.926 1 98.31 99 PRO B O 1
ATOM 3520 N N . VAL B 1 100 ? -11.266 9.945 9.031 1 97.12 100 VAL B N 1
ATOM 3521 C CA . VAL B 1 100 ? -12.273 9.461 8.102 1 97.12 100 VAL B CA 1
ATOM 3522 C C . VAL B 1 100 ? -13.57 9.164 8.852 1 97.12 100 VAL B C 1
ATOM 3524 O O . VAL B 1 100 ? -13.633 8.227 9.648 1 97.12 100 VAL B O 1
ATOM 3527 N N . MET B 1 101 ? -14.555 9.922 8.562 1 95.19 101 MET B N 1
ATOM 3528 C CA . MET B 1 101 ? -15.82 9.781 9.281 1 95.19 101 MET B CA 1
ATOM 3529 C C . MET B 1 101 ? -16.984 9.672 8.305 1 95.19 101 MET B C 1
ATOM 3531 O O . MET B 1 101 ? -16.953 10.266 7.223 1 95.19 101 MET B O 1
ATOM 3535 N N . SER B 1 102 ? -17.969 8.938 8.688 1 94.5 102 SER B N 1
ATOM 3536 C CA . SER B 1 102 ? -19.203 8.867 7.902 1 94.5 102 SER B CA 1
ATOM 3537 C C . SER B 1 102 ? -19.891 10.219 7.852 1 94.5 102 SER B C 1
ATOM 3539 O O . SER B 1 102 ? -19.906 10.953 8.844 1 94.5 102 SER B O 1
ATOM 3541 N N . MET B 1 103 ? -20.406 10.523 6.73 1 93.62 103 MET B N 1
ATOM 3542 C CA . MET B 1 103 ? -21.188 11.734 6.492 1 93.62 103 MET B CA 1
ATOM 3543 C C . MET B 1 103 ? -22.641 11.391 6.203 1 93.62 103 MET B C 1
ATOM 3545 O O . MET B 1 103 ? -22.938 10.469 5.438 1 93.62 103 MET B O 1
ATOM 3549 N N . PRO B 1 104 ? -23.516 12.109 6.871 1 93.94 104 PRO B N 1
ATOM 3550 C CA . PRO B 1 104 ? -24.938 11.828 6.645 1 93.94 104 PRO B CA 1
ATOM 3551 C C . PRO B 1 104 ? -25.344 11.945 5.176 1 93.94 104 PRO B C 1
ATOM 3553 O O . PRO B 1 104 ? -24.922 12.875 4.492 1 93.94 104 PRO B O 1
ATOM 3556 N N . ASN B 1 105 ? -26.125 10.961 4.707 1 93.75 105 ASN B N 1
ATOM 3557 C CA . ASN B 1 105 ? -26.719 10.945 3.377 1 93.75 105 ASN B CA 1
ATOM 3558 C C . ASN B 1 105 ? -25.672 10.773 2.287 1 93.75 105 ASN B C 1
ATOM 3560 O O . ASN B 1 105 ? -25.984 10.852 1.098 1 93.75 105 ASN B O 1
ATOM 3564 N N . VAL B 1 106 ? -24.422 10.594 2.674 1 93 106 VAL B N 1
ATOM 3565 C CA . VAL B 1 106 ? -23.359 10.492 1.685 1 93 106 VAL B CA 1
ATOM 3566 C C . VAL B 1 106 ? -22.656 9.148 1.823 1 93 106 VAL B C 1
ATOM 3568 O O . VAL B 1 106 ? -22.422 8.453 0.829 1 93 106 VAL B O 1
ATOM 3571 N N . SER B 1 107 ? -22.312 8.758 3.002 1 91.25 107 SER B N 1
ATOM 3572 C CA . SER B 1 107 ? -21.516 7.559 3.26 1 91.25 107 SER B CA 1
ATOM 3573 C C . SER B 1 107 ? -22.391 6.301 3.205 1 91.25 107 SER B C 1
ATOM 3575 O O . SER B 1 107 ? -23.531 6.305 3.67 1 91.25 107 SER B O 1
ATOM 3577 N N . LYS B 1 108 ? -21.781 5.289 2.613 1 83.06 108 LYS B N 1
ATOM 3578 C CA . LYS B 1 108 ? -22.453 3.994 2.584 1 83.06 108 LYS B CA 1
ATOM 3579 C C . LYS B 1 108 ? -22.516 3.375 3.979 1 83.06 108 LYS B C 1
ATOM 3581 O O . LYS B 1 108 ? -23.516 2.734 4.336 1 83.06 108 LYS B O 1
ATOM 3586 N N . TYR B 1 109 ? -21.438 3.652 4.723 1 86.75 109 TYR B N 1
ATOM 3587 C CA . TYR B 1 109 ? -21.359 3.139 6.086 1 86.75 109 TYR B CA 1
ATOM 3588 C C . TYR B 1 109 ? -21.812 4.195 7.094 1 86.75 109 TYR B C 1
ATOM 3590 O O . TYR B 1 109 ? -21.422 5.359 6.988 1 86.75 109 TYR B O 1
ATOM 3598 N N . ASN B 1 110 ? -22.609 3.898 8.047 1 85.06 110 ASN B N 1
ATOM 3599 C CA . ASN B 1 110 ? -23.203 4.891 8.938 1 85.06 110 ASN B CA 1
ATOM 3600 C C . ASN B 1 110 ? -22.328 5.137 10.164 1 85.06 110 ASN B C 1
ATOM 3602 O O . ASN B 1 110 ? -22.453 6.18 10.812 1 85.06 110 ASN B O 1
ATOM 3606 N N . ASN B 1 111 ? -21.375 4.371 10.5 1 88.44 111 ASN B N 1
ATOM 3607 C CA . ASN B 1 111 ? -20.672 4.586 11.766 1 88.44 111 ASN B CA 1
ATOM 3608 C C . ASN B 1 111 ? -19.172 4.461 11.602 1 88.44 111 ASN B C 1
ATOM 3610 O O . ASN B 1 111 ? -18.484 3.918 12.477 1 88.44 111 ASN B O 1
ATOM 3614 N N . LEU B 1 112 ? -18.766 5.016 10.5 1 94.62 112 LEU B N 1
ATOM 3615 C CA . LEU B 1 112 ? -17.312 5.023 10.32 1 94.62 112 LEU B CA 1
ATOM 3616 C C . LEU B 1 112 ? -16.672 6.137 11.133 1 94.62 112 LEU B C 1
ATOM 3618 O O . LEU B 1 112 ? -17.141 7.277 11.117 1 94.62 112 LEU B O 1
ATOM 3622 N N . ASN B 1 113 ? -15.742 5.934 11.961 1 96.06 113 ASN B N 1
ATOM 3623 C CA . ASN B 1 113 ? -14.906 6.871 12.703 1 96.06 113 ASN B CA 1
ATOM 3624 C C . ASN B 1 113 ? -13.484 6.344 12.875 1 96.06 113 ASN B C 1
ATOM 3626 O O . ASN B 1 113 ? -13.117 5.867 13.953 1 96.06 113 ASN B O 1
ATOM 3630 N N . ILE B 1 114 ? -12.734 6.453 11.82 1 98.12 114 ILE B N 1
ATOM 3631 C CA . ILE B 1 114 ? -11.375 5.941 11.789 1 98.12 114 ILE B CA 1
ATOM 3632 C C . ILE B 1 114 ? -10.391 7.094 11.609 1 98.12 114 ILE B C 1
ATOM 3634 O O . ILE B 1 114 ? -10.57 7.938 10.727 1 98.12 114 ILE B O 1
ATOM 3638 N N . THR B 1 115 ? -9.422 7.238 12.398 1 98.69 115 THR B N 1
ATOM 3639 C CA . THR B 1 115 ? -8.352 8.203 12.203 1 98.69 115 THR B CA 1
ATOM 3640 C C . THR B 1 115 ? -7.027 7.492 11.93 1 98.69 115 THR B C 1
ATOM 3642 O O . THR B 1 115 ? -6.625 6.609 12.688 1 98.69 115 THR B O 1
ATOM 3645 N N . ILE B 1 116 ? -6.418 7.84 10.906 1 98.88 116 ILE B N 1
ATOM 3646 C CA . ILE B 1 116 ? -5.105 7.305 10.555 1 98.88 116 ILE B CA 1
ATOM 3647 C C . ILE B 1 116 ? -4.023 8.328 10.891 1 98.88 116 ILE B C 1
ATOM 3649 O O . ILE B 1 116 ? -4.102 9.484 10.461 1 98.88 116 ILE B O 1
ATOM 3653 N N . TYR B 1 117 ? -3.113 7.949 11.734 1 98.94 117 TYR B N 1
ATOM 3654 C CA . TYR B 1 117 ? -1.922 8.719 12.078 1 98.94 117 TYR B CA 1
ATOM 3655 C C . TYR B 1 117 ? -0.713 8.234 11.281 1 98.94 117 TYR B C 1
ATOM 3657 O O . TYR B 1 117 ? -0.114 7.207 11.617 1 98.94 117 TYR B O 1
ATOM 3665 N N . ARG B 1 118 ? -0.352 8.977 10.312 1 98.94 118 ARG B N 1
ATOM 3666 C CA . ARG B 1 118 ? 0.648 8.617 9.312 1 98.94 118 ARG B CA 1
ATOM 3667 C C . ARG B 1 118 ? 1.982 9.297 9.602 1 98.94 118 ARG B C 1
ATOM 3669 O O . ARG B 1 118 ? 2.043 10.516 9.75 1 98.94 118 ARG B O 1
ATOM 3676 N N . GLU B 1 119 ? 3.064 8.484 9.719 1 98.88 119 GLU B N 1
ATOM 3677 C CA . GLU B 1 119 ? 4.395 9.078 9.703 1 98.88 119 GLU B CA 1
ATOM 3678 C C . GLU B 1 119 ? 4.648 9.836 8.398 1 98.88 119 GLU B C 1
ATOM 3680 O O . GLU B 1 119 ? 4.227 9.391 7.324 1 98.88 119 GLU B O 1
ATOM 3685 N N . ASN B 1 120 ? 5.363 10.93 8.422 1 98.25 120 ASN B N 1
ATOM 3686 C CA . ASN B 1 120 ? 5.199 11.867 7.309 1 98.25 120 ASN B CA 1
ATOM 3687 C C . ASN B 1 120 ? 6.547 12.359 6.789 1 98.25 120 ASN B C 1
ATOM 3689 O O . ASN B 1 120 ? 6.602 13.211 5.902 1 98.25 120 ASN B O 1
ATOM 3693 N N . LYS B 1 121 ? 7.652 11.812 7.281 1 97.31 121 LYS B N 1
ATOM 3694 C CA . LYS B 1 121 ? 8.938 12.398 6.93 1 97.31 121 LYS B CA 1
ATOM 3695 C C . LYS B 1 121 ? 9.898 11.344 6.395 1 97.31 121 LYS B C 1
ATOM 3697 O O . LYS B 1 121 ? 10.805 11.656 5.617 1 97.31 121 LYS B O 1
ATOM 3702 N N . GLU B 1 122 ? 9.789 10.172 6.867 1 98.19 122 GLU B N 1
ATOM 3703 C CA . GLU B 1 122 ? 10.75 9.125 6.551 1 98.19 122 GLU B CA 1
ATOM 3704 C C . GLU B 1 122 ? 10.086 7.98 5.789 1 98.19 122 GLU B C 1
ATOM 3706 O O . GLU B 1 122 ? 9.227 8.211 4.934 1 98.19 122 GLU B O 1
ATOM 3711 N N . ASP B 1 123 ? 10.594 6.742 5.957 1 98.5 123 ASP B N 1
ATOM 3712 C CA . ASP B 1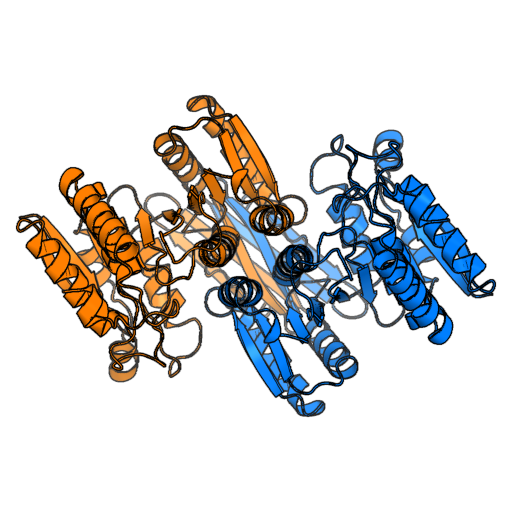 123 ? 10.125 5.578 5.215 1 98.5 123 ASP B CA 1
ATOM 3713 C C . ASP B 1 123 ? 10.609 5.617 3.766 1 98.5 123 ASP B C 1
ATOM 3715 O O . ASP B 1 123 ? 11.75 6.004 3.498 1 98.5 123 ASP B O 1
ATOM 3719 N N . PHE B 1 124 ? 9.859 5.25 2.82 1 98.44 124 PHE B N 1
ATOM 3720 C CA . PHE B 1 124 ? 10.32 5.133 1.442 1 98.44 124 PHE B CA 1
ATOM 3721 C C . PHE B 1 124 ? 10.195 6.465 0.713 1 98.44 124 PHE B C 1
ATOM 3723 O O . PHE B 1 124 ? 10.578 6.582 -0.453 1 98.44 124 PHE B O 1
ATOM 3730 N N . TYR B 1 125 ? 9.672 7.5 1.376 1 97.25 125 TYR B N 1
ATOM 3731 C CA . TYR B 1 125 ? 9.594 8.844 0.817 1 97.25 125 TYR B CA 1
ATOM 3732 C C . TYR B 1 125 ? 10.82 9.664 1.194 1 97.25 125 TYR B C 1
ATOM 3734 O O . TYR B 1 125 ? 10.711 10.859 1.49 1 97.25 125 TYR B O 1
ATOM 3742 N N . SER B 1 126 ? 12 9.047 1.269 1 94.38 126 SER B N 1
ATOM 3743 C CA . SER B 1 126 ? 13.25 9.617 1.774 1 94.38 126 SER B CA 1
ATOM 3744 C C . SER B 1 126 ? 13.961 10.422 0.699 1 94.38 126 SER B C 1
ATOM 3746 O O . SER B 1 126 ? 14.875 11.195 1 1 94.38 126 SER B O 1
ATOM 3748 N N . LEU B 1 127 ? 13.656 10.266 -0.553 1 93.25 127 LEU B N 1
ATOM 3749 C CA . LEU B 1 127 ? 14.289 10.906 -1.702 1 93.25 127 LEU B CA 1
ATOM 3750 C C . LEU B 1 127 ? 15.703 10.375 -1.917 1 93.25 127 LEU B C 1
ATOM 3752 O O . LEU B 1 127 ? 16.5 10.977 -2.645 1 93.25 127 LEU B O 1
ATOM 3756 N N . ILE B 1 128 ? 16.094 9.305 -1.237 1 96.94 128 ILE B N 1
ATOM 3757 C CA . ILE B 1 128 ? 17.375 8.641 -1.445 1 96.94 128 ILE B CA 1
ATOM 3758 C C . ILE B 1 128 ? 17.234 7.586 -2.543 1 96.94 128 ILE B C 1
ATOM 3760 O O . ILE B 1 128 ? 16.75 6.48 -2.293 1 96.94 128 ILE B O 1
ATOM 3764 N N . ASN B 1 129 ? 17.641 7.973 -3.711 1 97.25 129 ASN B N 1
ATOM 3765 C CA . ASN B 1 129 ? 17.438 7.113 -4.875 1 97.25 129 ASN B CA 1
ATOM 3766 C C . ASN B 1 129 ? 18.484 7.387 -5.961 1 97.25 129 ASN B C 1
ATOM 3768 O O . ASN B 1 129 ? 19.219 8.375 -5.895 1 97.25 129 ASN B O 1
ATOM 3772 N N . GLY B 1 130 ? 18.578 6.508 -6.941 1 97.06 130 GLY B N 1
ATOM 3773 C CA . GLY B 1 130 ? 19.5 6.684 -8.055 1 97.06 130 GLY B CA 1
ATOM 3774 C C . GLY B 1 130 ? 19.641 5.441 -8.906 1 97.06 130 GLY B C 1
ATOM 3775 O O . GLY B 1 130 ? 18.797 4.551 -8.867 1 97.06 130 GLY B O 1
ATOM 3776 N N . THR B 1 131 ? 20.609 5.508 -9.758 1 97.06 131 THR B N 1
ATOM 3777 C CA . THR B 1 131 ? 21.047 4.363 -10.555 1 97.06 131 THR B CA 1
ATOM 3778 C C . THR B 1 131 ? 22.359 3.797 -10.008 1 97.06 131 THR B C 1
ATOM 3780 O O . THR B 1 131 ? 23.25 4.551 -9.602 1 97.06 131 THR B O 1
ATOM 3783 N N . LEU B 1 132 ? 22.547 2.494 -9.953 1 95.5 132 LEU B N 1
ATOM 3784 C CA . LEU B 1 132 ? 23.703 1.866 -9.32 1 95.5 132 LEU B CA 1
ATOM 3785 C C . LEU B 1 132 ? 24.984 2.164 -10.102 1 95.5 132 LEU B C 1
ATOM 3787 O O . LEU B 1 132 ? 26.078 2.07 -9.555 1 95.5 132 LEU B O 1
ATOM 3791 N N . ASP B 1 133 ? 25.031 2.639 -11.273 1 88.25 133 ASP B N 1
ATOM 3792 C CA . ASP B 1 133 ? 26.25 2.961 -12.023 1 88.25 133 ASP B CA 1
ATOM 3793 C C . ASP B 1 133 ? 26.844 4.285 -11.555 1 88.25 133 ASP B C 1
ATOM 3795 O O . ASP B 1 133 ? 27.938 4.66 -11.977 1 88.25 133 ASP B O 1
ATOM 3799 N N . ASN B 1 134 ? 26.219 4.957 -10.688 1 88.19 134 ASN B N 1
ATOM 3800 C CA . ASN B 1 134 ? 26.672 6.211 -10.102 1 88.19 134 ASN B CA 1
ATOM 3801 C C . ASN B 1 134 ? 26.828 6.098 -8.586 1 88.19 134 ASN B C 1
ATOM 3803 O O . ASN B 1 134 ? 25.844 5.957 -7.867 1 88.19 134 ASN B O 1
ATOM 3807 N N . ASP B 1 135 ? 28.109 6.078 -8.172 1 92.62 135 ASP B N 1
ATOM 3808 C CA . ASP B 1 135 ? 28.281 6.137 -6.727 1 92.62 135 ASP B CA 1
ATOM 3809 C C . ASP B 1 135 ? 27.688 7.426 -6.156 1 92.62 135 ASP B C 1
ATOM 3811 O O . ASP B 1 135 ? 28.047 8.523 -6.594 1 92.62 135 ASP B O 1
ATOM 3815 N N . MET B 1 136 ? 26.766 7.234 -5.258 1 96.56 136 MET B N 1
ATOM 3816 C CA . MET B 1 136 ? 26.062 8.414 -4.75 1 96.56 136 MET B CA 1
ATOM 3817 C C . MET B 1 136 ? 26.234 8.531 -3.24 1 96.56 136 MET B C 1
ATOM 3819 O O . MET B 1 136 ? 26.297 7.523 -2.537 1 96.56 136 MET B O 1
ATOM 3823 N N . GLU B 1 137 ? 26.328 9.719 -2.838 1 97.25 137 GLU B N 1
ATOM 3824 C CA . GLU B 1 137 ? 26.344 10.07 -1.422 1 97.25 137 GLU B CA 1
ATOM 3825 C C . GLU B 1 137 ? 25.188 11.008 -1.082 1 97.25 137 GLU B C 1
ATOM 3827 O O . GLU B 1 137 ? 24.938 11.984 -1.796 1 97.25 137 GLU B O 1
ATOM 3832 N N . PHE B 1 138 ? 24.469 10.648 -0.051 1 97.5 138 PHE B N 1
ATOM 3833 C CA . PHE B 1 138 ? 23.344 11.445 0.43 1 97.5 138 PHE B CA 1
ATOM 3834 C C . PHE B 1 138 ? 23.609 11.969 1.837 1 97.5 138 PHE B C 1
ATOM 3836 O O . PHE B 1 138 ? 23.828 11.188 2.762 1 97.5 138 PHE B O 1
ATOM 3843 N N . ARG B 1 139 ? 23.594 13.242 1.95 1 96.75 139 ARG B N 1
ATOM 3844 C CA . ARG B 1 139 ? 23.859 13.875 3.24 1 96.75 139 ARG B CA 1
ATOM 3845 C C . ARG B 1 139 ? 22.609 14.555 3.779 1 96.75 139 ARG B C 1
ATOM 3847 O O . ARG B 1 139 ? 21.844 15.141 3.018 1 96.75 139 ARG B O 1
ATOM 3854 N N . HIS B 1 140 ? 22.328 14.352 5.012 1 96.31 140 HIS B N 1
ATOM 3855 C CA . HIS B 1 140 ? 21.234 15.008 5.723 1 96.31 140 HIS B CA 1
ATOM 3856 C C . HIS B 1 140 ? 21.703 15.586 7.051 1 96.31 140 HIS B C 1
ATOM 3858 O O . HIS B 1 140 ? 22.484 14.945 7.773 1 96.31 140 HIS B O 1
ATOM 3864 N N . SER B 1 141 ? 21.344 16.859 7.297 1 95.31 141 SER B N 1
ATOM 3865 C CA . SER B 1 141 ? 21.641 17.5 8.578 1 95.31 141 SER B CA 1
ATOM 3866 C C . SER B 1 141 ? 20.5 18.422 9.016 1 95.31 141 SER B C 1
ATOM 3868 O O . SER B 1 141 ? 20.141 19.344 8.289 1 95.31 141 SER B O 1
ATOM 3870 N N . ASP B 1 142 ? 19.906 18.125 10.086 1 92.06 142 ASP B N 1
ATOM 3871 C CA . ASP B 1 142 ? 18.953 19.016 10.742 1 92.06 142 ASP B CA 1
ATOM 3872 C C . ASP B 1 142 ? 19.078 18.938 12.258 1 92.06 142 ASP B C 1
ATOM 3874 O O . ASP B 1 142 ? 20.078 18.438 12.781 1 92.06 142 ASP B O 1
ATOM 3878 N N . ALA B 1 143 ? 18.219 19.578 12.984 1 89.81 143 ALA B N 1
ATOM 3879 C CA . ALA B 1 143 ? 18.328 19.656 14.438 1 89.81 143 ALA B CA 1
ATOM 3880 C C . ALA B 1 143 ? 18.203 18.281 15.078 1 89.81 143 ALA B C 1
ATOM 3882 O O . ALA B 1 143 ? 18.766 18.047 16.156 1 89.81 143 ALA B O 1
ATOM 3883 N N . LEU B 1 144 ? 17.625 17.375 14.406 1 94.12 144 LEU B N 1
ATOM 3884 C CA . LEU B 1 144 ? 17.312 16.078 14.992 1 94.12 144 LEU B CA 1
ATOM 3885 C C . LEU B 1 144 ? 18.328 15.023 14.555 1 94.12 144 LEU B C 1
ATOM 3887 O O . LEU B 1 144 ? 18.781 14.219 15.375 1 94.12 144 LEU B O 1
ATOM 3891 N N . ASN B 1 145 ? 18.609 15.047 13.305 1 94.88 145 ASN B N 1
ATOM 3892 C CA . ASN B 1 145 ? 19.422 13.969 12.75 1 94.88 145 ASN B CA 1
ATOM 3893 C C . ASN B 1 145 ? 20.531 14.508 11.852 1 94.88 145 ASN B C 1
ATOM 3895 O O . ASN B 1 145 ? 20.344 15.508 11.148 1 94.88 145 ASN B O 1
ATOM 3899 N N . ASN B 1 146 ? 21.641 13.875 11.859 1 96.94 146 ASN B N 1
ATOM 3900 C CA . ASN B 1 146 ? 22.766 14.031 10.938 1 96.94 146 ASN B CA 1
ATOM 3901 C C . ASN B 1 146 ? 23.266 12.688 10.43 1 96.94 146 ASN B C 1
ATOM 3903 O O . ASN B 1 146 ? 23.656 11.828 11.211 1 96.94 146 ASN B O 1
ATOM 3907 N N . TYR B 1 147 ? 23.203 12.492 9.109 1 97.38 147 TYR B N 1
ATOM 3908 C CA . TYR B 1 147 ? 23.703 11.234 8.57 1 97.38 147 TYR B CA 1
ATOM 3909 C C . TYR B 1 147 ? 24.219 11.43 7.148 1 97.38 147 TYR B C 1
ATOM 3911 O O . TYR B 1 147 ? 23.844 12.383 6.465 1 97.38 147 TYR B O 1
ATOM 3919 N N . ASP B 1 148 ? 25.094 10.633 6.805 1 97.25 148 ASP B N 1
ATOM 3920 C CA . ASP B 1 148 ? 25.594 10.438 5.441 1 97.25 148 ASP B CA 1
ATOM 3921 C C . ASP B 1 148 ? 25.438 8.984 5.008 1 97.25 148 ASP B C 1
ATOM 3923 O O . ASP B 1 148 ? 25.766 8.062 5.762 1 97.25 148 ASP B O 1
ATOM 3927 N N . ILE B 1 149 ? 24.891 8.727 3.875 1 98.19 149 ILE B N 1
ATOM 3928 C CA . ILE B 1 149 ? 24.688 7.387 3.326 1 98.19 149 ILE B CA 1
ATOM 3929 C C . ILE B 1 149 ? 25.344 7.297 1.948 1 98.19 149 ILE B C 1
ATOM 3931 O O . ILE B 1 149 ? 25.094 8.133 1.079 1 98.19 149 ILE B O 1
ATOM 3935 N N . LYS B 1 150 ? 26.156 6.406 1.771 1 98 150 LYS B N 1
ATOM 3936 C CA . LYS B 1 150 ? 26.812 6.145 0.49 1 98 150 LYS B CA 1
ATOM 3937 C C . LYS B 1 150 ? 26.312 4.836 -0.121 1 98 150 LYS B C 1
ATOM 3939 O O . LYS B 1 150 ? 26.234 3.814 0.563 1 98 150 LYS B O 1
ATOM 3944 N N . ILE B 1 151 ? 25.906 4.848 -1.318 1 98.25 151 ILE B N 1
ATOM 3945 C CA . ILE B 1 151 ? 25.5 3.672 -2.072 1 98.25 151 ILE B CA 1
ATOM 3946 C C . ILE B 1 151 ? 26.359 3.525 -3.322 1 98.25 151 ILE B C 1
ATOM 3948 O O . ILE B 1 151 ? 26.469 4.457 -4.121 1 98.25 151 ILE B O 1
ATOM 3952 N N . SER B 1 152 ? 26.969 2.502 -3.408 1 97.31 152 SER B N 1
ATOM 3953 C CA . SER B 1 152 ? 27.844 2.205 -4.535 1 97.31 152 SER B CA 1
ATOM 3954 C C . SER B 1 152 ? 27.734 0.742 -4.949 1 97.31 152 SER B C 1
ATOM 3956 O O . SER B 1 152 ? 27.078 -0.051 -4.285 1 97.31 152 SER B O 1
ATOM 3958 N N . GLY B 1 153 ? 28.297 0.435 -6.07 1 96.5 153 GLY B N 1
ATOM 3959 C CA . GLY B 1 153 ? 28.281 -0.948 -6.52 1 96.5 153 GLY B CA 1
ATOM 3960 C C . GLY B 1 153 ? 28.391 -1.088 -8.023 1 96.5 153 GLY B C 1
ATOM 3961 O O . GLY B 1 153 ? 28.75 -0.134 -8.719 1 96.5 153 GLY B O 1
ATOM 3962 N N . THR B 1 154 ? 28.266 -2.309 -8.5 1 95.94 154 THR B N 1
ATOM 3963 C CA . THR B 1 154 ? 28.297 -2.629 -9.922 1 95.94 154 THR B CA 1
ATOM 3964 C C . THR B 1 154 ? 27.125 -3.537 -10.297 1 95.94 154 THR B C 1
ATOM 3966 O O . THR B 1 154 ? 26.578 -4.242 -9.453 1 95.94 154 THR B O 1
ATOM 3969 N N . SER B 1 155 ? 26.734 -3.41 -11.461 1 97.19 155 SER B N 1
ATOM 3970 C CA . SER B 1 155 ? 25.688 -4.258 -12.016 1 97.19 155 SER B CA 1
ATOM 3971 C C . SER B 1 155 ? 25.922 -4.52 -13.5 1 97.19 155 SER B C 1
ATOM 3973 O O . SER B 1 155 ? 26.375 -3.633 -14.227 1 97.19 155 SER B O 1
ATOM 3975 N N . ASN B 1 156 ? 25.656 -5.723 -13.945 1 96.88 156 ASN B N 1
ATOM 3976 C CA . ASN B 1 156 ? 25.734 -6.027 -15.367 1 96.88 156 ASN B CA 1
ATOM 3977 C C . ASN B 1 156 ? 24.453 -5.613 -16.094 1 96.88 156 ASN B C 1
ATOM 3979 O O . ASN B 1 156 ? 24.266 -5.938 -17.266 1 96.88 156 ASN B O 1
ATOM 3983 N N . ASP B 1 157 ? 23.547 -4.98 -15.375 1 97.44 157 ASP B N 1
ATOM 3984 C CA . ASP B 1 157 ? 22.25 -4.5 -15.852 1 97.44 157 ASP B CA 1
ATOM 3985 C C . ASP B 1 157 ? 21.953 -3.094 -15.336 1 97.44 157 ASP B C 1
ATOM 3987 O O . ASP B 1 157 ? 22.578 -2.643 -14.367 1 97.44 157 ASP B O 1
ATOM 3991 N N . LYS B 1 158 ? 21.141 -2.332 -16.094 1 97.81 158 LYS B N 1
ATOM 3992 C CA . LYS B 1 158 ? 20.656 -1.091 -15.508 1 97.81 158 LYS B CA 1
ATOM 3993 C C . LYS B 1 158 ? 19.828 -1.367 -14.258 1 97.81 158 LYS B C 1
ATOM 3995 O O . LYS B 1 158 ? 18.922 -2.207 -14.273 1 97.81 158 LYS B O 1
ATOM 4000 N N . LEU B 1 159 ? 20.188 -0.817 -13.188 1 98.19 159 LEU B N 1
ATOM 4001 C CA . LEU B 1 159 ? 19.531 -1.034 -11.898 1 98.19 159 LEU B CA 1
ATOM 4002 C C . LEU B 1 159 ? 19.234 0.294 -11.211 1 98.19 159 LEU B C 1
ATOM 4004 O O . LEU B 1 159 ? 20.125 1.125 -11.031 1 98.19 159 LEU B O 1
ATOM 4008 N N . ASN B 1 160 ? 17.969 0.598 -10.977 1 9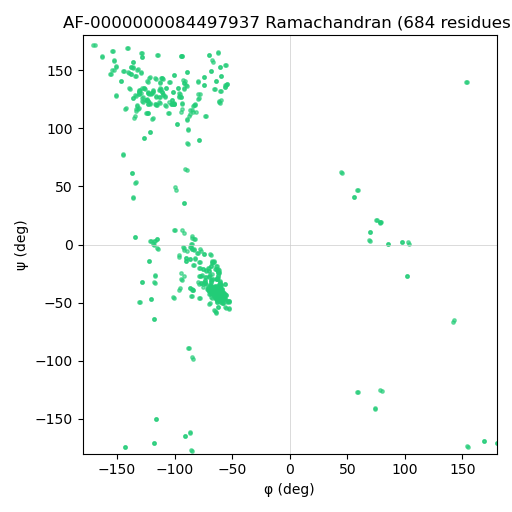8.31 160 ASN B N 1
ATOM 4009 C CA . ASN B 1 160 ? 17.531 1.75 -10.195 1 98.31 160 ASN B CA 1
ATOM 4010 C C . ASN B 1 160 ? 17.141 1.351 -8.773 1 98.31 160 ASN B C 1
ATOM 4012 O O . ASN B 1 160 ? 16.672 0.234 -8.547 1 98.31 160 ASN B O 1
ATOM 4016 N N . TYR B 1 161 ? 17.406 2.24 -7.836 1 98.56 161 TYR B N 1
ATOM 4017 C CA . TYR B 1 161 ? 17.125 1.912 -6.441 1 98.56 161 TYR B CA 1
ATOM 4018 C C . TYR B 1 161 ? 16.453 3.082 -5.727 1 98.56 161 TYR B C 1
ATOM 4020 O O . TYR B 1 161 ? 16.516 4.219 -6.199 1 98.56 161 TYR B O 1
ATOM 4028 N N . ASN B 1 162 ? 15.758 2.828 -4.703 1 98.62 162 ASN B N 1
ATOM 4029 C CA . ASN B 1 162 ? 15.219 3.76 -3.719 1 98.62 162 ASN B CA 1
ATOM 4030 C C . ASN B 1 162 ? 15.406 3.246 -2.295 1 98.62 162 ASN B C 1
ATOM 4032 O O . ASN B 1 162 ? 15.055 2.102 -1.994 1 98.62 162 ASN B O 1
ATOM 4036 N N . LEU B 1 163 ? 16 4.023 -1.461 1 98.62 163 LEU B N 1
ATOM 4037 C CA . LEU B 1 163 ? 16.281 3.623 -0.087 1 98.62 163 LEU B CA 1
ATOM 4038 C C . LEU B 1 163 ? 15.258 4.211 0.874 1 98.62 163 LEU B C 1
ATOM 4040 O O . LEU B 1 163 ? 15.023 5.422 0.873 1 98.62 163 LEU B O 1
ATOM 4044 N N . GLY B 1 164 ? 14.578 3.33 1.604 1 98.56 164 GLY B N 1
ATOM 4045 C CA . GLY B 1 164 ? 13.797 3.773 2.75 1 98.56 164 GLY B CA 1
ATOM 4046 C C . GLY B 1 164 ? 14.602 3.803 4.039 1 98.56 164 GLY B C 1
ATOM 4047 O O . GLY B 1 164 ? 15.461 2.953 4.258 1 98.56 164 GLY B O 1
ATOM 4048 N N . ILE B 1 165 ? 14.266 4.723 4.926 1 98.69 165 ILE B N 1
ATOM 4049 C CA . ILE B 1 165 ? 14.977 4.797 6.199 1 98.69 165 ILE B CA 1
ATOM 4050 C C . ILE B 1 165 ? 13.984 5.039 7.332 1 98.69 165 ILE B C 1
ATOM 4052 O O . ILE B 1 165 ? 12.906 5.602 7.109 1 98.69 165 ILE B O 1
ATOM 4056 N N . LEU B 1 166 ? 14.305 4.605 8.5 1 98.75 166 LEU B N 1
ATOM 4057 C CA . LEU B 1 166 ? 13.68 4.941 9.781 1 98.75 166 LEU B CA 1
ATOM 4058 C C . LEU B 1 166 ? 14.742 5.32 10.812 1 98.75 166 LEU B C 1
ATOM 4060 O O . LEU B 1 166 ? 15.719 4.594 11 1 98.75 166 LEU B O 1
ATOM 4064 N N . THR B 1 167 ? 14.57 6.422 11.445 1 98.56 167 THR B N 1
ATOM 4065 C CA . THR B 1 167 ? 15.5 6.848 12.484 1 98.56 167 THR B CA 1
ATOM 4066 C C . THR B 1 167 ? 14.844 6.789 13.859 1 98.56 167 THR B C 1
ATOM 4068 O O . THR B 1 167 ? 13.656 7.086 14 1 98.56 167 THR B O 1
ATOM 4071 N N . GLU B 1 168 ? 15.578 6.434 14.805 1 98.56 168 GLU B N 1
ATOM 4072 C CA . GLU B 1 168 ? 15.047 6.219 16.141 1 98.56 168 GLU B CA 1
ATOM 4073 C C . GLU B 1 168 ? 14.43 7.496 16.703 1 98.56 168 GLU B C 1
ATOM 4075 O O . GLU B 1 168 ? 13.312 7.477 17.234 1 98.56 168 GLU B O 1
ATOM 4080 N N . LYS B 1 169 ? 15.156 8.609 16.609 1 98.62 169 LYS B N 1
ATOM 4081 C CA . LYS B 1 169 ? 14.68 9.852 17.203 1 98.62 169 LYS B CA 1
ATOM 4082 C C . LYS B 1 169 ? 13.352 10.289 16.578 1 98.62 169 LYS B C 1
ATOM 4084 O O . LYS B 1 169 ? 12.422 10.664 17.297 1 98.62 169 LYS B O 1
ATOM 4089 N N . ASN B 1 170 ? 13.25 10.227 15.258 1 98.56 170 ASN B N 1
ATOM 4090 C CA . ASN B 1 170 ? 12.023 10.656 14.586 1 98.56 170 ASN B CA 1
ATOM 4091 C C . ASN B 1 170 ? 10.859 9.711 14.891 1 98.56 170 ASN B C 1
ATOM 4093 O O . ASN B 1 170 ? 9.758 10.164 15.195 1 98.56 170 ASN B O 1
ATOM 4097 N N . ILE B 1 171 ? 11.07 8.391 14.828 1 98.81 171 ILE B N 1
ATOM 4098 C CA . ILE B 1 171 ? 10 7.426 15.047 1 98.81 171 ILE B CA 1
ATOM 4099 C C . ILE B 1 171 ? 9.562 7.453 16.5 1 98.81 171 ILE B C 1
ATOM 4101 O O . ILE B 1 171 ? 8.375 7.293 16.812 1 98.81 171 ILE B O 1
ATOM 4105 N N . THR B 1 172 ? 10.5 7.66 17.391 1 98.75 172 THR B N 1
ATOM 4106 C CA . THR B 1 172 ? 10.164 7.75 18.812 1 98.75 172 THR B CA 1
ATOM 4107 C C . THR B 1 172 ? 9.234 8.938 19.062 1 98.75 172 THR B C 1
ATOM 4109 O O . THR B 1 172 ? 8.18 8.781 19.688 1 98.75 172 THR B O 1
ATOM 4112 N N . ARG B 1 173 ? 9.594 10.125 18.641 1 98.44 173 ARG B N 1
ATOM 4113 C CA . ARG B 1 173 ? 8.742 11.289 18.891 1 98.44 173 ARG B CA 1
ATOM 4114 C C . ARG B 1 173 ? 7.395 11.133 18.188 1 98.44 173 ARG B C 1
ATOM 4116 O O . ARG B 1 173 ? 6.367 11.562 18.719 1 98.44 173 ARG B O 1
ATOM 4123 N N . PHE B 1 174 ? 7.426 10.562 17.016 1 98.81 174 PHE B N 1
ATOM 4124 C CA . PHE B 1 174 ? 6.191 10.297 16.281 1 98.81 174 PHE B CA 1
ATOM 4125 C C . PHE B 1 174 ? 5.23 9.461 17.125 1 98.81 174 PHE B C 1
ATOM 4127 O O . PHE B 1 174 ? 4.066 9.82 17.281 1 98.81 174 PHE B O 1
ATOM 4134 N N . PHE B 1 175 ? 5.703 8.32 17.594 1 98.88 175 PHE B N 1
ATOM 4135 C CA . PHE B 1 175 ? 4.848 7.441 18.391 1 98.88 175 PHE B CA 1
ATOM 4136 C C . PHE B 1 175 ? 4.422 8.125 19.688 1 98.88 175 PHE B C 1
ATOM 4138 O O . PHE B 1 175 ? 3.273 7.988 20.109 1 98.88 175 PHE B O 1
ATOM 4145 N N . ARG B 1 176 ? 5.301 8.859 20.312 1 98.44 176 ARG B N 1
ATOM 4146 C CA . ARG B 1 176 ? 4.938 9.578 21.531 1 98.44 176 ARG B CA 1
ATOM 4147 C C . ARG B 1 176 ? 3.793 10.555 21.266 1 98.44 176 ARG B C 1
ATOM 4149 O O . ARG B 1 176 ? 2.818 10.594 22.016 1 98.44 176 ARG B O 1
ATOM 4156 N N . LYS B 1 177 ? 3.982 11.289 20.203 1 98.19 177 LYS B N 1
ATOM 4157 C CA . LYS B 1 177 ? 2.934 12.234 19.844 1 98.19 177 LYS B CA 1
ATOM 4158 C C . LYS B 1 177 ? 1.612 11.523 19.578 1 98.19 177 LYS B C 1
ATOM 4160 O O . LYS B 1 177 ? 0.556 11.977 20.016 1 98.19 177 LYS B O 1
ATOM 4165 N N . ALA B 1 178 ? 1.645 10.43 18.828 1 98.62 178 ALA B N 1
ATOM 4166 C CA . ALA B 1 178 ? 0.435 9.664 18.531 1 98.62 178 ALA B CA 1
ATOM 4167 C C . ALA B 1 178 ? -0.239 9.188 19.812 1 98.62 178 ALA B C 1
ATOM 4169 O O . ALA B 1 178 ? -1.452 9.336 19.984 1 98.62 178 ALA B O 1
ATOM 4170 N N . TYR B 1 179 ? 0.549 8.633 20.719 1 98.38 179 TYR B N 1
ATOM 4171 C CA . TYR B 1 179 ? 0.003 8.086 21.969 1 98.38 179 TYR B CA 1
ATOM 4172 C C . TYR B 1 179 ? -0.532 9.195 22.859 1 98.38 179 TYR B C 1
ATOM 4174 O O . TYR B 1 179 ? -1.455 8.977 23.641 1 98.38 179 TYR B O 1
ATOM 4182 N N . GLU B 1 180 ? 0.06 10.359 22.766 1 96.94 180 GLU B N 1
ATOM 4183 C CA . GLU B 1 180 ? -0.457 11.508 23.5 1 96.94 180 GLU B CA 1
ATOM 4184 C C . GLU B 1 180 ? -1.812 11.945 22.953 1 96.94 180 GLU B C 1
ATOM 4186 O O . GLU B 1 180 ? -2.713 12.297 23.719 1 96.94 180 GLU B O 1
ATOM 4191 N N . LEU B 1 181 ? -1.944 11.938 21.672 1 96.81 181 LEU B N 1
ATOM 4192 C CA . LEU B 1 181 ? -3.135 12.445 21 1 96.81 181 LEU B CA 1
ATOM 4193 C C . LEU B 1 181 ? -4.297 11.469 21.141 1 96.81 181 LEU B C 1
ATOM 4195 O O . LEU B 1 181 ? -5.457 11.875 21.188 1 96.81 181 LEU B O 1
ATOM 4199 N N . ILE B 1 182 ? -3.996 10.172 21.109 1 97.69 182 ILE B N 1
ATOM 4200 C CA . ILE B 1 182 ? -5.027 9.141 21.094 1 97.69 182 ILE B CA 1
ATOM 4201 C C . ILE B 1 182 ? -5.469 8.836 22.531 1 97.69 182 ILE B C 1
ATOM 4203 O O . ILE B 1 182 ? -4.691 8.312 23.328 1 97.69 182 ILE B O 1
ATOM 4207 N N . GLU B 1 183 ? -6.688 9.117 22.844 1 94 183 GLU B N 1
ATOM 4208 C CA . GLU B 1 183 ? -7.215 8.891 24.188 1 94 183 GLU B CA 1
ATOM 4209 C C . GLU B 1 183 ? -7.559 7.422 24.406 1 94 183 GLU B C 1
ATOM 4211 O O . GLU B 1 183 ? -7.422 6.906 25.516 1 94 183 GLU B O 1
ATOM 4216 N N . ASP B 1 184 ? -7.984 6.773 23.422 1 92.5 184 ASP B N 1
ATOM 4217 C CA . ASP B 1 184 ? -8.359 5.363 23.516 1 92.5 184 ASP B CA 1
ATOM 4218 C C . ASP B 1 184 ? -7.145 4.492 23.797 1 92.5 184 ASP B C 1
ATOM 4220 O O . ASP B 1 184 ? -6.023 4.832 23.422 1 92.5 184 ASP B O 1
ATOM 4224 N N . ASP B 1 185 ? -7.438 3.385 24.328 1 90.38 185 ASP B N 1
ATOM 4225 C CA . ASP B 1 185 ? -6.34 2.492 24.688 1 90.38 185 ASP B CA 1
ATOM 4226 C C . ASP B 1 185 ? -6.023 1.525 23.547 1 90.38 185 ASP B C 1
ATOM 4228 O O . ASP B 1 185 ? -4.902 1.026 23.453 1 90.38 185 ASP B O 1
ATOM 4232 N N . ASN B 1 186 ? -6.996 1.237 22.75 1 94.62 186 ASN B N 1
ATOM 4233 C CA . ASN B 1 186 ? -6.801 0.246 21.703 1 94.62 186 ASN B CA 1
ATOM 4234 C C . ASN B 1 186 ? -6.379 0.898 20.391 1 94.62 186 ASN B C 1
ATOM 4236 O O . ASN B 1 186 ? -7.113 1.713 19.828 1 94.62 186 ASN B O 1
ATOM 4240 N N . ILE B 1 187 ? -5.172 0.577 19.922 1 98.38 187 ILE B N 1
ATOM 4241 C CA . ILE B 1 187 ? -4.594 1.174 18.734 1 98.38 187 ILE B CA 1
ATOM 4242 C C . ILE B 1 187 ? -4.062 0.075 17.812 1 98.38 187 ILE B C 1
ATOM 4244 O O . ILE B 1 187 ? -3.43 -0.876 18.266 1 98.38 187 ILE B O 1
ATOM 4248 N N . VAL B 1 188 ? -4.398 0.137 16.594 1 98.81 188 VAL B N 1
ATOM 4249 C CA . VAL B 1 188 ? -3.822 -0.763 15.602 1 98.81 188 VAL B CA 1
ATOM 4250 C C . VAL B 1 188 ? -2.629 -0.09 14.922 1 98.81 188 VAL B C 1
ATOM 4252 O O . VAL B 1 188 ? -2.719 1.062 14.492 1 98.81 188 VAL B O 1
ATOM 4255 N N . ILE B 1 189 ? -1.504 -0.738 14.898 1 98.88 189 ILE B N 1
ATOM 4256 C CA . ILE B 1 189 ? -0.298 -0.269 14.227 1 98.88 189 ILE B CA 1
ATOM 4257 C C . ILE B 1 189 ? -0.002 -1.158 13.016 1 98.88 189 ILE B C 1
ATOM 4259 O O . ILE B 1 189 ? 0.001 -2.387 13.133 1 98.88 189 ILE B O 1
ATOM 4263 N N . THR B 1 190 ? 0.243 -0.549 11.883 1 98.88 190 THR B N 1
ATOM 4264 C CA . THR B 1 190 ? 0.415 -1.341 10.672 1 98.88 190 THR B CA 1
ATOM 4265 C C . THR B 1 190 ? 1.844 -1.223 10.141 1 98.88 190 THR B C 1
ATOM 4267 O O . THR B 1 190 ? 2.588 -0.33 10.555 1 98.88 190 THR B O 1
ATOM 4270 N N . ASP B 1 191 ? 2.207 -2.152 9.281 1 98.62 191 ASP B N 1
ATOM 4271 C CA . ASP B 1 191 ? 3.51 -2.264 8.633 1 98.62 191 ASP B CA 1
ATOM 4272 C C . ASP B 1 191 ? 3.559 -3.473 7.703 1 98.62 191 ASP B C 1
ATOM 4274 O O . ASP B 1 191 ? 2.518 -4.035 7.352 1 98.62 191 ASP B O 1
ATOM 4278 N N . LYS B 1 192 ? 4.707 -3.779 7.219 1 98.38 192 LYS B N 1
ATOM 4279 C CA . LYS B 1 192 ? 4.957 -5.02 6.496 1 98.38 192 LYS B CA 1
ATOM 4280 C C . LYS B 1 192 ? 6.246 -5.688 6.973 1 98.38 192 LYS B C 1
ATOM 4282 O O . LYS B 1 192 ? 7.105 -6.043 6.164 1 98.38 192 LYS B O 1
ATOM 4287 N N . ALA B 1 193 ? 6.363 -5.898 8.242 1 97.31 193 ALA B N 1
ATOM 4288 C CA . ALA B 1 193 ? 7.594 -6.398 8.844 1 97.31 193 ALA B CA 1
ATOM 4289 C C . ALA B 1 193 ? 7.859 -7.844 8.438 1 97.31 193 ALA B C 1
ATOM 4291 O O . ALA B 1 193 ? 8.992 -8.328 8.539 1 97.31 193 ALA B O 1
ATOM 4292 N N . ASN B 1 194 ? 6.852 -8.531 7.961 1 95.5 194 ASN B N 1
ATOM 4293 C CA . ASN B 1 194 ? 7.043 -9.914 7.523 1 95.5 194 ASN B CA 1
ATOM 4294 C C . ASN B 1 194 ? 7.82 -9.977 6.215 1 95.5 194 ASN B C 1
ATOM 4296 O O . ASN B 1 194 ? 8.453 -10.992 5.914 1 95.5 194 ASN B O 1
ATOM 4300 N N . ALA B 1 195 ? 7.832 -8.922 5.441 1 96.25 195 ALA B N 1
ATOM 4301 C CA . ALA B 1 195 ? 8.508 -8.922 4.148 1 96.25 195 ALA B CA 1
ATOM 4302 C C . ALA B 1 195 ? 9.648 -7.902 4.125 1 96.25 195 ALA B C 1
ATOM 4304 O O . ALA B 1 195 ? 10.594 -8.039 3.35 1 96.25 195 ALA B O 1
ATOM 4305 N N . ILE B 1 196 ? 9.516 -6.855 4.938 1 97.75 196 ILE B N 1
ATOM 4306 C CA . ILE B 1 196 ? 10.469 -5.75 4.938 1 97.75 196 ILE B CA 1
ATOM 4307 C C . ILE B 1 196 ? 11.023 -5.551 6.344 1 97.75 196 ILE B C 1
ATOM 4309 O O . ILE B 1 196 ? 10.344 -5.023 7.223 1 97.75 196 ILE B O 1
ATOM 4313 N N . SER B 1 197 ? 12.211 -5.789 6.543 1 95.94 197 SER B N 1
ATOM 4314 C CA . SER B 1 197 ? 12.82 -5.992 7.852 1 95.94 197 SER B CA 1
ATOM 4315 C C . SER B 1 197 ? 12.93 -4.68 8.617 1 95.94 197 SER B C 1
ATOM 4317 O O . SER B 1 197 ? 12.938 -4.672 9.852 1 95.94 197 SER B O 1
ATOM 4319 N N . MET B 1 198 ? 13.039 -3.57 7.902 1 97.06 198 MET B N 1
ATOM 4320 C CA . MET B 1 198 ? 13.211 -2.309 8.609 1 97.06 198 MET B CA 1
ATOM 4321 C C . MET B 1 198 ? 12.016 -2.016 9.516 1 97.06 198 MET B C 1
ATOM 4323 O O . MET B 1 198 ? 12.141 -1.286 10.5 1 97.06 198 MET B O 1
ATOM 4327 N N . TYR B 1 199 ? 10.906 -2.609 9.234 1 98.44 199 TYR B N 1
ATOM 4328 C CA . TYR B 1 199 ? 9.703 -2.352 10.016 1 98.44 199 TYR B CA 1
ATOM 4329 C C . TYR B 1 199 ? 9.734 -3.117 11.336 1 98.44 199 TYR B C 1
ATOM 4331 O O . TYR B 1 199 ? 8.898 -2.889 12.211 1 98.44 199 TYR B O 1
ATOM 4339 N N . LEU B 1 200 ? 10.648 -4.121 11.445 1 97.88 200 LEU B N 1
ATOM 4340 C CA . LEU B 1 200 ? 10.867 -4.676 12.781 1 97.88 200 LEU B CA 1
ATOM 4341 C C . LEU B 1 200 ? 11.32 -3.592 13.75 1 97.88 200 LEU B C 1
ATOM 4343 O O . LEU B 1 200 ? 10.945 -3.607 14.93 1 97.88 200 LEU B O 1
ATOM 4347 N N . PHE B 1 201 ? 12.141 -2.691 13.25 1 98.31 201 PHE B N 1
ATOM 4348 C CA . PHE B 1 201 ? 12.586 -1.536 14.016 1 98.31 201 PHE B CA 1
ATOM 4349 C C . PHE B 1 201 ? 11.414 -0.64 14.383 1 98.31 201 PHE B C 1
ATOM 4351 O O . PHE B 1 201 ? 11.305 -0.175 15.523 1 98.31 201 PHE B O 1
ATOM 4358 N N . TRP B 1 202 ? 10.531 -0.387 13.477 1 98.81 202 TRP B N 1
ATOM 4359 C CA . TRP B 1 202 ? 9.281 0.332 13.672 1 98.81 202 TRP B CA 1
ATOM 4360 C C . TRP B 1 202 ? 8.477 -0.282 14.812 1 98.81 202 TRP B C 1
ATOM 4362 O O . TRP B 1 202 ? 8.023 0.427 15.711 1 98.81 202 TRP B O 1
ATOM 4372 N N . ARG B 1 203 ? 8.312 -1.572 14.828 1 98.5 203 ARG B N 1
ATOM 4373 C CA . ARG B 1 203 ? 7.531 -2.285 15.836 1 98.5 203 ARG B CA 1
ATOM 4374 C C . ARG B 1 203 ? 8.195 -2.189 17.203 1 98.5 203 ARG B C 1
ATOM 4376 O O . ARG B 1 203 ? 7.516 -2.049 18.219 1 98.5 203 ARG B O 1
ATOM 4383 N N . GLU B 1 204 ? 9.492 -2.318 17.188 1 98.12 204 GLU B N 1
ATOM 4384 C CA . GLU B 1 204 ? 10.234 -2.225 18.438 1 98.12 204 GLU B CA 1
ATOM 4385 C C . GLU B 1 204 ? 9.992 -0.885 19.125 1 98.12 204 GLU B C 1
ATOM 4387 O O . GLU B 1 204 ? 9.695 -0.839 20.328 1 98.12 204 GLU B O 1
ATOM 4392 N N . ILE B 1 205 ? 10.133 0.179 18.406 1 98.62 205 ILE B N 1
ATOM 4393 C CA . ILE B 1 205 ? 9.961 1.518 18.953 1 98.62 205 ILE B CA 1
ATOM 4394 C C . ILE B 1 205 ? 8.508 1.709 19.375 1 98.62 205 ILE B C 1
ATOM 4396 O O . ILE B 1 205 ? 8.234 2.279 20.438 1 98.62 205 ILE B O 1
ATOM 4400 N N . ALA B 1 206 ? 7.559 1.276 18.531 1 98.81 206 ALA B N 1
ATOM 4401 C CA . ALA B 1 206 ? 6.141 1.357 18.859 1 98.81 206 ALA B CA 1
ATOM 4402 C C . ALA B 1 206 ? 5.863 0.72 20.219 1 98.81 206 ALA B C 1
ATOM 4404 O O . ALA B 1 206 ? 5.168 1.305 21.062 1 98.81 206 ALA B O 1
ATOM 4405 N N . LYS B 1 207 ? 6.359 -0.496 20.453 1 97.94 207 LYS B N 1
ATOM 4406 C CA . LYS B 1 207 ? 6.152 -1.235 21.703 1 97.94 207 LYS B CA 1
ATOM 4407 C C . LYS B 1 207 ? 6.785 -0.508 22.891 1 97.94 207 LYS B C 1
ATOM 4409 O O . LYS B 1 207 ? 6.168 -0.378 23.938 1 97.94 207 LYS B O 1
ATOM 4414 N N . ASN B 1 208 ? 8.008 -0.084 22.688 1 97.75 208 ASN B N 1
ATOM 4415 C CA . ASN B 1 208 ? 8.727 0.605 23.766 1 97.75 208 ASN B CA 1
ATOM 4416 C C . ASN B 1 208 ? 7.973 1.849 24.219 1 97.75 208 ASN B C 1
ATOM 4418 O O . ASN B 1 208 ? 7.867 2.105 25.422 1 97.75 208 ASN B O 1
ATOM 4422 N N . GLU B 1 209 ? 7.492 2.627 23.312 1 97.81 209 GLU B N 1
ATOM 4423 C CA . GLU B 1 209 ? 6.82 3.879 23.641 1 97.81 209 GLU B CA 1
ATOM 4424 C C . GLU B 1 209 ? 5.43 3.623 24.219 1 97.81 209 GLU B C 1
ATOM 4426 O O . GLU B 1 209 ? 4.926 4.41 25.016 1 97.81 209 GLU B O 1
ATOM 4431 N N . SER B 1 210 ? 4.75 2.514 23.734 1 97.12 210 SER B N 1
ATOM 4432 C CA . SER B 1 210 ? 3.379 2.252 24.172 1 97.12 210 SER B CA 1
ATOM 4433 C C . SER B 1 210 ? 3.303 2.029 25.672 1 97.12 210 SER B C 1
ATOM 4435 O O . SER B 1 210 ? 2.305 2.377 26.312 1 97.12 210 SER B O 1
ATOM 4437 N N . SER B 1 211 ? 4.312 1.438 26.266 1 93.5 211 SER B N 1
ATOM 4438 C CA . SER B 1 211 ? 4.344 1.127 27.688 1 93.5 211 SER B CA 1
ATOM 4439 C C . SER B 1 211 ? 4.309 2.396 28.531 1 93.5 211 SER B C 1
ATOM 4441 O O . SER B 1 211 ? 3.777 2.396 29.641 1 93.5 211 SER B O 1
ATOM 4443 N N . LYS B 1 212 ? 4.816 3.469 28.047 1 95.06 212 LYS B N 1
ATOM 4444 C CA . LYS B 1 212 ? 4.879 4.738 28.766 1 95.06 212 LYS B CA 1
ATOM 4445 C C . LYS B 1 212 ? 3.508 5.41 28.812 1 95.06 212 LYS B C 1
ATOM 4447 O O . LYS B 1 212 ? 3.264 6.273 29.656 1 95.06 212 LYS B O 1
ATOM 4452 N N . PHE B 1 213 ? 2.65 5.07 27.953 1 96.12 213 PHE B N 1
ATOM 4453 C CA . PHE B 1 213 ? 1.347 5.719 27.844 1 96.12 213 PHE B CA 1
ATOM 4454 C C . PHE B 1 213 ? 0.228 4.734 28.172 1 96.12 213 PHE B C 1
ATOM 4456 O O . PHE B 1 213 ? -0.952 5.055 28.016 1 96.12 213 PHE B O 1
ATOM 4463 N N . ASN B 1 214 ? 0.488 3.498 28.594 1 94.31 214 ASN B N 1
ATOM 4464 C CA . ASN B 1 214 ? -0.474 2.455 28.938 1 94.31 214 ASN B CA 1
ATOM 4465 C C . ASN B 1 214 ? -1.428 2.174 27.781 1 94.31 214 ASN B C 1
ATOM 4467 O O . ASN B 1 214 ? -2.645 2.135 27.969 1 94.31 214 ASN B O 1
ATOM 4471 N N . LYS B 1 215 ? -0.872 2.156 26.547 1 96.25 215 LYS B N 1
ATOM 4472 C CA . LYS B 1 215 ? -1.653 1.839 25.344 1 96.25 215 LYS B CA 1
ATOM 4473 C C . LYS B 1 215 ? -1.599 0.346 25.031 1 96.25 215 LYS B C 1
ATOM 4475 O O . LYS B 1 215 ? -0.551 -0.287 25.188 1 96.25 215 LYS B O 1
ATOM 4480 N N . ASN B 1 216 ? -2.734 -0.192 24.734 1 96.69 216 ASN B N 1
ATOM 4481 C CA . ASN B 1 216 ? -2.811 -1.533 24.172 1 96.69 216 ASN B CA 1
ATOM 4482 C C . ASN B 1 216 ? -2.701 -1.502 22.641 1 96.69 216 ASN B C 1
ATOM 4484 O O . ASN B 1 216 ? -3.617 -1.038 21.969 1 96.69 216 ASN B O 1
ATOM 4488 N N . ILE B 1 217 ? -1.562 -2.023 22.156 1 97.75 217 ILE B N 1
ATOM 4489 C CA . ILE B 1 217 ? -1.327 -1.917 20.719 1 97.75 217 ILE B CA 1
ATOM 4490 C C . ILE B 1 217 ? -1.438 -3.297 20.078 1 97.75 217 ILE B C 1
ATOM 4492 O O . ILE B 1 217 ? -1.1 -4.309 20.703 1 97.75 217 ILE B O 1
ATOM 4496 N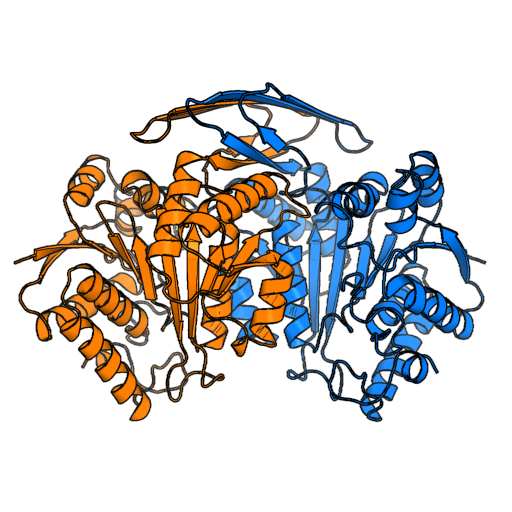 N . LYS B 1 218 ? -1.979 -3.383 18.906 1 97.81 218 LYS B N 1
ATOM 4497 C CA . LYS B 1 218 ? -2.031 -4.555 18.031 1 97.81 218 LYS B CA 1
ATOM 4498 C C . LYS B 1 218 ? -1.392 -4.262 16.688 1 97.81 218 LYS B C 1
ATOM 4500 O O . LYS B 1 218 ? -1.676 -3.232 16.062 1 97.81 218 LYS B O 1
ATOM 4505 N N . PHE B 1 219 ? -0.499 -5.164 16.312 1 98 219 PHE B N 1
ATOM 4506 C CA . PHE B 1 219 ? 0.099 -5.035 15 1 98 219 PHE B CA 1
ATOM 4507 C C . PHE B 1 219 ? -0.729 -5.773 13.953 1 98 219 PHE B C 1
ATOM 4509 O O . PHE B 1 219 ? -1.227 -6.875 14.211 1 98 219 PHE B O 1
ATOM 4516 N N . GLU B 1 220 ? -0.924 -5.199 12.875 1 98.19 220 GLU B N 1
ATOM 4517 C CA . GLU B 1 220 ? -1.561 -5.82 11.711 1 98.19 220 GLU B CA 1
ATOM 4518 C C . GLU B 1 220 ? -0.855 -5.43 10.422 1 98.19 220 GLU B C 1
ATOM 4520 O O . GLU B 1 220 ? -0.521 -4.262 10.219 1 98.19 220 GLU B O 1
ATOM 4525 N N . TYR B 1 221 ? -0.602 -6.383 9.578 1 98 221 TYR B N 1
ATOM 4526 C CA . TYR B 1 221 ? 0.1 -6.105 8.328 1 98 221 TYR B CA 1
ATOM 4527 C C . TYR B 1 221 ? -0.762 -5.266 7.395 1 98 221 TYR B C 1
ATOM 4529 O O . TYR B 1 221 ? -1.986 -5.414 7.367 1 98 221 TYR B O 1
ATOM 4537 N N . ALA B 1 222 ? -0.115 -4.465 6.602 1 98.69 222 ALA B N 1
ATOM 4538 C CA . ALA B 1 222 ? -0.778 -3.447 5.785 1 98.69 222 ALA B CA 1
ATOM 4539 C C . ALA B 1 222 ? -1.748 -4.086 4.797 1 98.69 222 ALA B C 1
ATOM 4541 O O . ALA B 1 222 ? -2.844 -3.566 4.57 1 98.69 222 ALA B O 1
ATOM 4542 N N . ASP B 1 223 ? -1.323 -5.184 4.148 1 98.06 223 ASP B N 1
ATOM 4543 C CA . ASP B 1 223 ? -2.201 -5.859 3.201 1 98.06 223 ASP B CA 1
ATOM 4544 C C . ASP B 1 223 ? -3.436 -6.426 3.9 1 98.06 223 ASP B C 1
ATOM 4546 O O . ASP B 1 223 ? -4.559 -6.277 3.41 1 98.06 223 ASP B O 1
ATOM 4550 N N . SER B 1 224 ? -3.25 -7.047 5.059 1 97.56 224 SER B N 1
ATOM 4551 C CA . SER B 1 224 ? -4.355 -7.566 5.859 1 97.56 224 SER B CA 1
ATOM 4552 C C . SER B 1 224 ? -5.262 -6.441 6.348 1 97.56 224 SER B C 1
ATOM 4554 O O . SER B 1 224 ? -6.484 -6.594 6.379 1 97.56 224 SER B O 1
ATOM 4556 N N . LEU B 1 225 ? -4.648 -5.383 6.77 1 98.62 225 LEU B N 1
ATOM 4557 C CA . LEU B 1 225 ? -5.414 -4.238 7.25 1 98.62 225 LEU B CA 1
ATOM 4558 C C . LEU B 1 225 ? -6.266 -3.648 6.133 1 98.62 225 LEU B C 1
ATOM 4560 O O . LEU B 1 225 ? -7.434 -3.32 6.344 1 98.62 225 LEU B O 1
ATOM 4564 N N . ALA B 1 226 ? -5.664 -3.461 4.938 1 98.62 226 ALA B N 1
ATOM 4565 C CA . ALA B 1 226 ? -6.414 -2.957 3.789 1 98.62 226 ALA B CA 1
ATOM 4566 C C . ALA B 1 226 ? -7.629 -3.832 3.5 1 98.62 226 ALA B C 1
ATOM 4568 O O . ALA B 1 226 ? -8.719 -3.32 3.232 1 98.62 226 ALA B O 1
ATOM 4569 N N . TYR B 1 227 ? -7.422 -5.113 3.561 1 98.06 227 TYR B N 1
ATOM 4570 C CA . TYR B 1 227 ? -8.469 -6.113 3.373 1 98.06 227 TYR B CA 1
ATOM 4571 C C . TYR B 1 227 ? -9.547 -5.984 4.445 1 98.06 227 TYR B C 1
ATOM 4573 O O . TYR B 1 227 ? -10.734 -5.887 4.137 1 98.06 227 TYR B O 1
ATOM 4581 N N . ASN B 1 228 ? -9.188 -5.863 5.688 1 97.75 228 ASN B N 1
ATOM 4582 C CA . ASN B 1 228 ? -10.102 -5.914 6.824 1 97.75 228 ASN B CA 1
ATOM 4583 C C . ASN B 1 228 ? -10.875 -4.602 6.984 1 97.75 228 ASN B C 1
ATOM 4585 O O . ASN B 1 228 ? -12.023 -4.602 7.426 1 97.75 228 ASN B O 1
ATOM 4589 N N . ILE B 1 229 ? -10.242 -3.484 6.637 1 97.25 229 ILE B N 1
ATOM 4590 C CA . ILE B 1 229 ? -10.93 -2.199 6.715 1 97.25 229 ILE B CA 1
ATOM 4591 C C . ILE B 1 229 ? -12.148 -2.211 5.797 1 97.25 229 ILE B C 1
ATOM 4593 O O . ILE B 1 229 ? -13.188 -1.64 6.133 1 97.25 229 ILE B O 1
ATOM 4597 N N . ILE B 1 230 ? -12.031 -2.859 4.633 1 95.19 230 ILE B N 1
ATOM 4598 C CA . ILE B 1 230 ? -13.133 -2.902 3.67 1 95.19 230 ILE B CA 1
ATOM 4599 C C . ILE B 1 230 ? -14.258 -3.783 4.211 1 95.19 230 ILE B C 1
ATOM 4601 O O . ILE B 1 230 ? -15.43 -3.414 4.137 1 95.19 230 ILE B O 1
ATOM 4605 N N . LEU B 1 231 ? -13.93 -4.883 4.836 1 93.88 231 LEU B N 1
ATOM 4606 C CA . LEU B 1 231 ? -14.922 -5.863 5.254 1 93.88 231 LEU B CA 1
ATOM 4607 C C . LEU B 1 231 ? -15.531 -5.48 6.598 1 93.88 231 LEU B C 1
ATOM 4609 O O . LEU B 1 231 ? -16.734 -5.68 6.82 1 93.88 231 LEU B O 1
ATOM 4613 N N . HIS B 1 232 ? -14.594 -4.953 7.492 1 93.94 232 HIS B N 1
ATOM 4614 C CA . HIS B 1 232 ? -15 -4.723 8.875 1 93.94 232 HIS B CA 1
ATOM 4615 C C . HIS B 1 232 ? -14.484 -3.383 9.383 1 93.94 232 HIS B C 1
ATOM 4617 O O . HIS B 1 232 ? -13.766 -3.334 10.391 1 93.94 232 HIS B O 1
ATOM 4623 N N . PRO B 1 233 ? -14.906 -2.318 8.75 1 95.25 233 PRO B N 1
ATOM 4624 C CA . PRO B 1 233 ? -14.375 -1.016 9.148 1 95.25 233 PRO B CA 1
ATOM 4625 C C . PRO B 1 233 ? -14.703 -0.669 10.602 1 95.25 233 PRO B C 1
ATOM 4627 O O . PRO B 1 233 ? -13.977 0.101 11.234 1 95.25 233 PRO B O 1
ATOM 4630 N N . GLU B 1 234 ? -15.766 -1.244 11.188 1 93.94 234 GLU B N 1
ATOM 4631 C CA . GLU B 1 234 ? -16.219 -0.945 12.547 1 93.94 234 GLU B CA 1
ATOM 4632 C C . GLU B 1 234 ? -15.195 -1.423 13.578 1 93.94 234 GLU B C 1
ATOM 4634 O O . GLU B 1 234 ? -15.234 -0.997 14.734 1 93.94 234 GLU B O 1
ATOM 4639 N N . LYS B 1 235 ? -14.273 -2.27 13.164 1 95.44 235 LYS B N 1
ATOM 4640 C CA . LYS B 1 235 ? -13.289 -2.832 14.086 1 95.44 235 LYS B CA 1
ATOM 4641 C C . LYS B 1 235 ? -12.148 -1.848 14.344 1 95.44 235 LYS B C 1
ATOM 4643 O O . LYS B 1 235 ? -11.344 -2.049 15.258 1 95.44 235 LYS B O 1
ATOM 4648 N N . TYR B 1 236 ? -12.164 -0.789 13.625 1 97.12 236 TYR B N 1
ATOM 4649 C CA . TYR B 1 236 ? -11.016 0.105 13.695 1 97.12 236 TYR B CA 1
ATOM 4650 C C . TYR B 1 236 ? -11.445 1.515 14.086 1 97.12 236 TYR B C 1
ATOM 4652 O O . TYR B 1 236 ? -12.5 1.99 13.664 1 97.12 236 TYR B O 1
ATOM 4660 N N . LYS B 1 237 ? -10.641 2.113 14.891 1 97.88 237 LYS B N 1
ATOM 4661 C CA . LYS B 1 237 ? -10.883 3.502 15.266 1 97.88 237 LYS B CA 1
ATOM 4662 C C . LYS B 1 237 ? -9.625 4.348 15.109 1 97.88 237 LYS B C 1
ATOM 4664 O O . LYS B 1 237 ? -9.672 5.453 14.57 1 97.88 237 LYS B O 1
ATOM 4669 N N . HIS B 1 238 ? -8.516 3.908 15.633 1 98.69 238 HIS B N 1
ATOM 4670 C CA . HIS B 1 238 ? -7.223 4.578 15.562 1 98.69 238 HIS B CA 1
ATOM 4671 C C . HIS B 1 238 ? -6.168 3.676 14.93 1 98.69 238 HIS B C 1
ATOM 4673 O O . HIS B 1 238 ? -5.863 2.605 15.461 1 98.69 238 HIS B O 1
ATOM 4679 N N . ILE B 1 239 ? -5.574 4.086 13.844 1 98.88 239 ILE B N 1
ATOM 4680 C CA . ILE B 1 239 ? -4.562 3.334 13.109 1 98.88 239 ILE B CA 1
ATOM 4681 C C . ILE B 1 239 ? -3.287 4.168 12.984 1 98.88 239 ILE B C 1
ATOM 4683 O O . ILE B 1 239 ? -3.338 5.328 12.578 1 98.88 239 ILE B O 1
ATOM 4687 N N . ILE B 1 240 ? -2.17 3.668 13.43 1 98.94 240 ILE B N 1
ATOM 4688 C CA . ILE B 1 240 ? -0.866 4.293 13.234 1 98.94 240 ILE B CA 1
ATOM 4689 C C . ILE B 1 240 ? -0.122 3.596 12.102 1 98.94 240 ILE B C 1
ATOM 4691 O O . ILE B 1 240 ? -0.055 2.365 12.055 1 98.94 240 ILE B O 1
ATOM 4695 N N . ALA B 1 241 ? 0.428 4.375 11.164 1 98.94 241 ALA B N 1
ATOM 4696 C CA . ALA B 1 241 ? 1 3.775 9.961 1 98.94 241 ALA B CA 1
ATOM 4697 C C . ALA B 1 241 ? 2.297 4.473 9.562 1 98.94 241 ALA B C 1
ATOM 4699 O O . ALA B 1 241 ? 2.436 5.688 9.742 1 98.94 241 ALA B O 1
ATOM 4700 N N . PRO B 1 242 ? 3.256 3.709 8.961 1 98.88 242 PRO B N 1
ATOM 4701 C CA . PRO B 1 242 ? 4.371 4.348 8.25 1 98.88 242 PRO B CA 1
ATOM 4702 C C . PRO B 1 242 ? 3.91 5.184 7.059 1 98.88 242 PRO B C 1
ATOM 4704 O O . PRO B 1 242 ? 2.771 5.047 6.605 1 98.88 242 PRO B O 1
ATOM 4707 N N . ASN B 1 243 ? 4.781 6.004 6.57 1 98.75 243 ASN B N 1
ATOM 4708 C CA . ASN B 1 243 ? 4.496 7 5.547 1 98.75 243 ASN B CA 1
ATOM 4709 C C . ASN B 1 243 ? 3.828 6.379 4.324 1 98.75 243 ASN B C 1
ATOM 4711 O O . ASN B 1 243 ? 2.707 6.75 3.967 1 98.75 243 ASN B O 1
ATOM 4715 N N . LEU B 1 244 ? 4.461 5.383 3.77 1 98.69 244 LEU B N 1
ATOM 4716 C CA . LEU B 1 244 ? 3.975 4.773 2.537 1 98.69 244 LEU B CA 1
ATOM 4717 C C . LEU B 1 244 ? 2.607 4.133 2.75 1 98.69 244 LEU B C 1
ATOM 4719 O O . LEU B 1 244 ? 1.687 4.348 1.959 1 98.69 244 LEU B O 1
ATOM 4723 N N . TYR B 1 245 ? 2.486 3.365 3.764 1 98.81 245 TYR B N 1
ATOM 4724 C CA . TYR B 1 245 ? 1.259 2.613 3.998 1 98.81 245 TYR B CA 1
ATOM 4725 C C . TYR B 1 245 ? 0.123 3.543 4.41 1 98.81 245 TYR B C 1
ATOM 4727 O O . TYR B 1 245 ? -1.021 3.359 3.99 1 98.81 245 TYR B O 1
ATOM 4735 N N . GLY B 1 246 ? 0.468 4.543 5.227 1 98.75 246 GLY B N 1
ATOM 4736 C CA . GLY B 1 246 ? -0.543 5.523 5.586 1 98.75 246 GLY B CA 1
ATOM 4737 C C . GLY B 1 246 ? -1.112 6.262 4.387 1 98.75 246 GLY B C 1
ATOM 4738 O O . GLY B 1 246 ? -2.295 6.609 4.371 1 98.75 246 GLY B O 1
ATOM 4739 N N . ASP B 1 247 ? -0.272 6.5 3.416 1 98.31 247 ASP B N 1
ATOM 4740 C CA . ASP B 1 247 ? -0.667 7.164 2.178 1 98.31 247 ASP B CA 1
ATOM 4741 C C . ASP B 1 247 ? -1.752 6.375 1.45 1 98.31 247 ASP B C 1
ATOM 4743 O O . ASP B 1 247 ? -2.795 6.926 1.095 1 98.31 247 ASP B O 1
ATOM 4747 N N . ILE B 1 248 ? -1.597 5.137 1.339 1 98.62 248 ILE B N 1
ATOM 4748 C CA . ILE B 1 248 ? -2.5 4.277 0.586 1 98.62 248 ILE B CA 1
ATOM 4749 C C . ILE B 1 248 ? -3.754 3.996 1.412 1 98.62 248 ILE B C 1
ATOM 4751 O O . ILE B 1 248 ? -4.875 4.145 0.919 1 98.62 248 ILE B O 1
ATOM 4755 N N . LEU B 1 249 ? -3.607 3.654 2.693 1 98.69 249 LEU B N 1
ATOM 4756 C CA . LEU B 1 249 ? -4.707 3.219 3.549 1 98.69 249 LEU B CA 1
ATOM 4757 C C . LEU B 1 249 ? -5.668 4.367 3.826 1 98.69 249 LEU B C 1
ATOM 4759 O O . LEU B 1 249 ? -6.879 4.16 3.922 1 98.69 249 LEU B O 1
ATOM 4763 N N . SER B 1 250 ? -5.105 5.566 3.986 1 98.44 250 SER B N 1
ATOM 4764 C CA . SER B 1 250 ? -5.984 6.691 4.281 1 98.44 250 SER B CA 1
ATOM 4765 C C . SER B 1 250 ? -6.859 7.035 3.084 1 98.44 250 SER B C 1
ATOM 4767 O O . SER B 1 250 ? -8.047 7.332 3.24 1 98.44 250 SER B O 1
ATOM 4769 N N . ASP B 1 251 ? -6.32 7.031 1.859 1 98.12 251 ASP B N 1
ATOM 4770 C CA . ASP B 1 251 ? -7.125 7.289 0.667 1 98.12 251 ASP B CA 1
ATOM 4771 C C . ASP B 1 251 ? -8.195 6.215 0.483 1 98.12 251 ASP B C 1
ATOM 4773 O O . ASP B 1 251 ? -9.352 6.523 0.21 1 98.12 251 ASP B O 1
ATOM 4777 N N . MET B 1 252 ? -7.746 4.973 0.601 1 97.31 252 MET B N 1
ATOM 4778 C CA . MET B 1 252 ? -8.703 3.887 0.428 1 97.31 252 MET B CA 1
ATOM 4779 C C . MET B 1 252 ? -9.82 3.975 1.466 1 97.31 252 MET B C 1
ATOM 4781 O O . MET B 1 252 ? -10.984 3.738 1.15 1 97.31 252 MET B O 1
ATOM 4785 N N . THR B 1 253 ? -9.523 4.297 2.748 1 97.25 253 THR B N 1
ATOM 4786 C CA . THR B 1 253 ? -10.516 4.391 3.811 1 97.25 253 THR B CA 1
ATOM 4787 C C . THR B 1 253 ? -11.5 5.523 3.531 1 97.25 253 THR B C 1
ATOM 4789 O O . THR B 1 253 ? -12.688 5.402 3.83 1 97.25 253 THR B O 1
ATOM 4792 N N . SER B 1 254 ? -11.016 6.598 2.951 1 97.06 254 SER B N 1
ATOM 4793 C CA . SER B 1 254 ? -11.875 7.734 2.623 1 97.06 254 SER B CA 1
ATOM 4794 C C . SER B 1 254 ? -12.945 7.34 1.613 1 97.06 254 SER B C 1
ATOM 4796 O O . SER B 1 254 ? -14.023 7.938 1.582 1 97.06 254 SER B O 1
ATOM 4798 N N . ALA B 1 255 ? -12.641 6.359 0.745 1 95.88 255 ALA B N 1
ATOM 4799 C CA . ALA B 1 255 ? -13.633 5.875 -0.209 1 95.88 255 ALA B CA 1
ATOM 4800 C C . ALA B 1 255 ? -14.852 5.301 0.512 1 95.88 255 ALA B C 1
ATOM 4802 O O . ALA B 1 255 ? -15.984 5.441 0.04 1 95.88 255 ALA B O 1
ATOM 4803 N N . LEU B 1 256 ? -14.648 4.688 1.683 1 94.06 256 LEU B N 1
ATOM 4804 C CA . LEU B 1 256 ? -15.734 4.098 2.461 1 94.06 256 LEU B CA 1
ATOM 4805 C C . LEU B 1 256 ? -16.625 5.184 3.062 1 94.06 256 LEU B C 1
ATOM 4807 O O . LEU B 1 256 ? -17.797 4.945 3.336 1 94.06 256 LEU B O 1
ATOM 4811 N N . ALA B 1 257 ? -16.047 6.359 3.301 1 92.94 257 ALA B N 1
ATOM 4812 C CA . ALA B 1 257 ? -16.781 7.453 3.928 1 92.94 257 ALA B CA 1
ATOM 4813 C C . ALA B 1 257 ? -17.531 8.273 2.887 1 92.94 257 ALA B C 1
ATOM 4815 O O . ALA B 1 257 ? -18.391 9.078 3.232 1 92.94 257 ALA B O 1
ATOM 4816 N N . GLY B 1 258 ? -17.25 8.086 1.672 1 91.25 258 GLY B N 1
ATOM 4817 C CA . GLY B 1 258 ? -17.906 8.82 0.601 1 91.25 258 GLY B CA 1
ATOM 4818 C C . GLY B 1 258 ? -16.969 9.172 -0.54 1 91.25 258 GLY B C 1
ATOM 4819 O O . GLY B 1 258 ? -17.172 8.727 -1.674 1 91.25 258 GLY B O 1
ATOM 4820 N N . SER B 1 259 ? -16.047 9.984 -0.213 1 94.25 259 SER B N 1
ATOM 4821 C CA . SER B 1 259 ? -15.055 10.383 -1.203 1 94.25 259 SER B CA 1
ATOM 4822 C C . SER B 1 259 ? -13.914 11.172 -0.56 1 94.25 259 SER B C 1
ATOM 4824 O O . SER B 1 259 ? -13.984 11.516 0.621 1 94.25 259 SER B O 1
ATOM 4826 N N . LEU B 1 260 ? -12.906 11.406 -1.353 1 96.19 260 LEU B N 1
ATOM 4827 C CA . LEU B 1 260 ? -11.805 12.258 -0.916 1 96.19 260 LEU B CA 1
ATOM 4828 C C . LEU B 1 260 ? -12.266 13.695 -0.72 1 96.19 260 LEU B C 1
ATOM 4830 O O . LEU B 1 260 ? -11.578 14.492 -0.079 1 96.19 260 LEU B O 1
ATOM 4834 N N . GLY B 1 261 ? -13.422 14.008 -1.227 1 96.5 261 GLY B N 1
ATOM 4835 C CA . GLY B 1 261 ? -13.969 15.344 -1.091 1 96.5 261 GLY B CA 1
ATOM 4836 C C . GLY B 1 261 ? -14.375 15.688 0.333 1 96.5 261 GLY B C 1
ATOM 4837 O O . GLY B 1 261 ? -14.625 16.844 0.651 1 96.5 261 GLY B O 1
ATOM 4838 N N . TYR B 1 262 ? -14.352 14.742 1.197 1 97 262 TYR B N 1
ATOM 4839 C CA . TYR B 1 262 ? -14.703 14.945 2.598 1 97 262 TYR B CA 1
ATOM 4840 C C . TYR B 1 262 ? -13.5 14.711 3.504 1 97 262 TYR B C 1
ATOM 4842 O O . TYR B 1 262 ? -13.609 14.82 4.727 1 97 262 TYR B O 1
ATOM 4850 N N . ALA B 1 263 ? -12.398 14.328 2.943 1 98 263 ALA B N 1
ATOM 4851 C CA . ALA B 1 263 ? -11.227 13.898 3.703 1 98 263 ALA B CA 1
ATOM 4852 C C . ALA B 1 263 ? -10.32 15.078 4.023 1 98 263 ALA B C 1
ATOM 4854 O O . ALA B 1 263 ? -9.625 15.594 3.145 1 98 263 ALA B O 1
ATOM 4855 N N . ALA B 1 264 ? -10.312 15.492 5.281 1 98.5 264 ALA B N 1
ATOM 4856 C CA . ALA B 1 264 ? -9.414 16.531 5.777 1 98.5 264 ALA B CA 1
ATOM 4857 C C . ALA B 1 264 ? -8.148 15.93 6.371 1 98.5 264 ALA B C 1
ATOM 4859 O O . ALA B 1 264 ? -8.102 14.734 6.676 1 98.5 264 ALA B O 1
ATOM 4860 N N . SER B 1 265 ? -7.152 16.719 6.516 1 98.81 265 SER B N 1
ATOM 4861 C CA . SER B 1 265 ? -5.93 16.234 7.152 1 98.81 265 SER B CA 1
ATOM 4862 C C . SER B 1 265 ? -5.176 17.375 7.824 1 98.81 265 SER B C 1
ATOM 4864 O O . SER B 1 265 ? -5.418 18.547 7.531 1 98.81 265 SER B O 1
ATOM 4866 N N . GLY B 1 266 ? -4.375 17.094 8.727 1 98.88 266 GLY B N 1
ATOM 4867 C CA . GLY B 1 266 ? -3.438 17.984 9.391 1 98.88 266 GLY B CA 1
ATOM 4868 C C . GLY B 1 266 ? -2.045 17.391 9.516 1 98.88 266 GLY B C 1
ATOM 4869 O O . GLY B 1 266 ? -1.865 16.328 10.109 1 98.88 266 GLY B O 1
ATOM 4870 N N . ASN B 1 267 ? -1.101 18.031 8.867 1 98.88 267 ASN B N 1
ATOM 4871 C CA . ASN B 1 267 ? 0.31 17.719 9.078 1 98.88 267 ASN B CA 1
ATOM 4872 C C . ASN B 1 267 ? 0.873 18.453 10.289 1 98.88 267 ASN B C 1
ATOM 4874 O O . ASN B 1 267 ? 0.929 19.688 10.297 1 98.88 267 ASN B O 1
ATOM 4878 N N . ILE B 1 268 ? 1.329 17.688 11.234 1 98.44 268 ILE B N 1
ATOM 4879 C CA . ILE B 1 268 ? 1.621 18.266 12.539 1 98.44 268 ILE B CA 1
ATOM 4880 C C . ILE B 1 268 ? 3.102 18.094 12.867 1 98.44 268 ILE B C 1
ATOM 4882 O O . ILE B 1 268 ? 3.66 17 12.656 1 98.44 268 ILE B O 1
ATOM 4886 N N . GLY B 1 269 ? 3.762 19.125 13.281 1 98.06 269 GLY B N 1
ATOM 4887 C CA . GLY B 1 269 ? 5.066 19.125 13.922 1 98.06 269 GLY B CA 1
ATOM 4888 C C . GLY B 1 269 ? 5.039 19.672 15.336 1 98.06 269 GLY B C 1
ATOM 4889 O O . GLY B 1 269 ? 3.977 19.75 15.953 1 98.06 269 GLY B O 1
ATOM 4890 N N . ASP B 1 270 ? 6.168 19.875 15.898 1 97 270 ASP B N 1
ATOM 4891 C CA . ASP B 1 270 ? 6.238 20.406 17.266 1 97 270 ASP B CA 1
ATOM 4892 C C . ASP B 1 270 ? 5.953 21.906 17.281 1 97 270 ASP B C 1
ATOM 4894 O O . ASP B 1 270 ? 5.438 22.438 18.266 1 97 270 ASP B O 1
ATOM 4898 N N . LYS B 1 271 ? 6.246 22.594 16.141 1 96.12 271 LYS B N 1
ATOM 4899 C CA . LYS B 1 271 ? 6.184 24.062 16.125 1 96.12 271 LYS B CA 1
ATOM 4900 C C . LYS B 1 271 ? 5.133 24.562 15.148 1 96.12 271 LYS B C 1
ATOM 4902 O O . LYS B 1 271 ? 4.598 25.656 15.305 1 96.12 271 LYS B O 1
ATOM 4907 N N . ASN B 1 272 ? 4.977 23.844 14.117 1 97.25 272 ASN B N 1
ATOM 4908 C CA . ASN B 1 272 ? 4.098 24.234 13.023 1 97.25 272 ASN B CA 1
ATOM 4909 C C . ASN B 1 272 ? 3.117 23.125 12.664 1 97.25 272 ASN B C 1
ATOM 4911 O O . ASN B 1 272 ? 3.318 21.969 13.047 1 97.25 272 ASN B O 1
ATOM 4915 N N . ALA B 1 273 ? 2.088 23.5 11.984 1 98.81 273 ALA B N 1
ATOM 4916 C CA . ALA B 1 273 ? 1.161 22.547 11.391 1 98.81 273 ALA B CA 1
ATOM 4917 C C . ALA B 1 273 ? 0.637 23.047 10.047 1 98.81 273 ALA B C 1
ATOM 4919 O O . ALA B 1 273 ? 0.586 24.25 9.805 1 98.81 273 ALA B O 1
ATOM 4920 N N . MET B 1 274 ? 0.36 22.188 9.203 1 98.94 274 MET B N 1
ATOM 4921 C CA . MET B 1 274 ? -0.213 22.469 7.891 1 98.94 274 MET B CA 1
ATOM 4922 C C . MET B 1 274 ? -1.467 21.641 7.648 1 98.94 274 MET B C 1
ATOM 4924 O O . MET B 1 274 ? -1.441 20.406 7.793 1 98.94 274 MET B O 1
ATOM 4928 N N . PHE B 1 275 ? -2.529 22.297 7.387 1 98.94 275 PHE B N 1
ATOM 4929 C CA . PHE B 1 275 ? -3.822 21.656 7.188 1 98.94 275 PHE B CA 1
ATOM 4930 C C . PHE B 1 275 ? -4.223 21.688 5.719 1 98.94 275 PHE B C 1
ATOM 4932 O O . PHE B 1 275 ? -4.055 22.703 5.047 1 98.94 275 PHE B O 1
ATOM 4939 N N . GLU B 1 276 ? -4.691 20.578 5.254 1 98.75 276 GLU B N 1
ATOM 4940 C CA . GLU B 1 276 ? -5.008 20.484 3.834 1 98.75 276 GLU B CA 1
ATOM 4941 C C . GLU B 1 276 ? -6.043 19.406 3.568 1 98.75 276 GLU B C 1
ATOM 4943 O O . GLU B 1 276 ? -6.074 18.375 4.262 1 98.75 276 GLU B O 1
ATOM 4948 N N . PRO B 1 277 ? -6.938 19.609 2.549 1 98.44 277 PRO B N 1
ATOM 4949 C CA . PRO B 1 277 ? -7.699 18.453 2.061 1 98.44 277 PRO B CA 1
ATOM 4950 C C . PRO B 1 277 ? -6.801 17.344 1.505 1 98.44 277 PRO B C 1
ATOM 4952 O O . PRO B 1 277 ? -5.707 17.625 1.013 1 98.44 277 PRO B O 1
ATOM 4955 N N . VAL B 1 278 ? -7.246 16.109 1.544 1 97.69 278 VAL B N 1
ATOM 4956 C CA . VAL B 1 278 ? -6.457 14.961 1.108 1 97.69 278 VAL B CA 1
ATOM 4957 C C . VAL B 1 278 ? -6.469 14.867 -0.416 1 97.69 278 VAL B C 1
ATOM 4959 O O . VAL B 1 278 ? -5.516 14.367 -1.022 1 97.69 278 VAL B O 1
ATOM 4962 N N . HIS B 1 279 ? -7.574 15.406 -1.066 1 95.75 279 HIS B N 1
ATOM 4963 C CA . HIS B 1 279 ? -7.715 15.273 -2.512 1 95.75 279 HIS B CA 1
ATOM 4964 C C . HIS B 1 279 ? -6.691 16.125 -3.248 1 95.75 279 HIS B C 1
ATOM 4966 O O . HIS B 1 279 ? -6.098 17.031 -2.662 1 95.75 279 HIS B O 1
ATOM 4972 N N . GLY B 1 280 ? -6.484 15.836 -4.512 1 94.44 280 GLY B N 1
ATOM 4973 C CA . GLY B 1 280 ? -5.531 16.562 -5.336 1 94.44 280 GLY B CA 1
ATOM 4974 C C . GLY B 1 280 ? -6.121 17.797 -5.98 1 94.44 280 GLY B C 1
ATOM 4975 O O . GLY B 1 280 ? -7.152 18.312 -5.531 1 94.44 280 GLY B O 1
ATOM 4976 N N . SER B 1 281 ? -5.395 18.25 -7.016 1 96.62 281 SER B N 1
ATOM 4977 C CA . SER B 1 281 ? -5.73 19.516 -7.633 1 96.62 281 SER B CA 1
ATOM 4978 C C . SER B 1 281 ? -6.926 19.391 -8.57 1 96.62 281 SER B C 1
ATOM 4980 O O . SER B 1 281 ? -7.52 20.391 -8.977 1 96.62 281 SER B O 1
ATOM 4982 N N . ALA B 1 282 ? -7.211 18.172 -9 1 94.81 282 ALA B N 1
ATOM 4983 C CA . ALA B 1 282 ? -8.375 17.875 -9.836 1 94.81 282 ALA B CA 1
ATOM 4984 C C . ALA B 1 282 ? -8.523 18.891 -10.953 1 94.81 282 ALA B C 1
ATOM 4986 O O . ALA B 1 282 ? -9.57 19.531 -11.078 1 94.81 282 ALA B O 1
ATOM 4987 N N . PRO B 1 283 ? -7.539 18.953 -11.805 1 93.25 283 PRO B N 1
ATOM 4988 C CA . PRO B 1 283 ? -7.566 19.984 -12.852 1 93.25 283 PRO B CA 1
ATOM 4989 C C . PRO B 1 283 ? -8.758 19.844 -13.797 1 93.25 283 PRO B C 1
ATOM 4991 O O . PRO B 1 283 ? -9.234 20.828 -14.352 1 93.25 283 PRO B O 1
ATOM 4994 N N . ASP B 1 284 ? -9.312 18.672 -13.906 1 92.25 284 ASP B N 1
ATOM 4995 C CA . ASP B 1 284 ? -10.375 18.375 -14.859 1 92.25 284 ASP B CA 1
ATOM 4996 C C . ASP B 1 284 ? -11.68 19.062 -14.461 1 92.25 284 ASP B C 1
ATOM 4998 O O . ASP B 1 284 ? -12.539 19.312 -15.305 1 92.25 284 ASP B O 1
ATOM 5002 N N . ILE B 1 285 ? -11.836 19.391 -13.219 1 95.31 285 ILE B N 1
ATOM 5003 C CA . ILE B 1 285 ? -13.086 20 -12.797 1 95.31 285 ILE B CA 1
ATOM 5004 C C . ILE B 1 285 ? -12.82 21.406 -12.266 1 95.31 285 ILE B C 1
ATOM 5006 O O . ILE B 1 285 ? -13.742 22.094 -11.805 1 95.31 285 ILE B O 1
ATOM 5010 N N . ALA B 1 286 ? -11.57 21.844 -12.336 1 95.44 286 ALA B N 1
ATOM 5011 C CA . ALA B 1 286 ? -11.227 23.188 -11.883 1 95.44 286 ALA B CA 1
ATOM 5012 C C . ALA B 1 286 ? -11.984 24.25 -12.672 1 95.44 286 ALA B C 1
ATOM 5014 O O . ALA B 1 286 ? -12.078 24.172 -13.898 1 95.44 286 ALA B O 1
ATOM 5015 N N . GLY B 1 287 ? -12.586 25.203 -11.961 1 95.38 287 GLY B N 1
ATOM 5016 C CA . GLY B 1 287 ? -13.258 26.312 -12.602 1 95.38 287 GLY B CA 1
ATOM 5017 C C . GLY B 1 287 ? -14.688 26 -12.992 1 95.38 287 GLY B C 1
ATOM 5018 O O . GLY B 1 287 ? -15.414 26.875 -13.469 1 95.38 287 GLY B O 1
ATOM 5019 N N . LYS B 1 288 ? -15.156 24.844 -12.734 1 96.75 288 LYS B N 1
ATOM 5020 C CA . LYS B 1 288 ? -16.484 24.422 -13.188 1 96.75 288 LYS B CA 1
ATOM 5021 C C . LYS B 1 288 ? -17.531 24.625 -12.094 1 96.75 288 LYS B C 1
ATOM 5023 O O . LYS B 1 288 ? -18.719 24.453 -12.336 1 96.75 288 LYS B O 1
ATOM 5028 N N . GLY B 1 289 ? -17.078 24.906 -10.922 1 96.25 289 GLY B N 1
ATOM 5029 C CA . GLY B 1 289 ? -18 25.219 -9.836 1 96.25 289 GLY B CA 1
ATOM 5030 C C . GLY B 1 289 ? -18.625 23.984 -9.227 1 96.25 289 GLY B C 1
ATOM 5031 O O . GLY B 1 289 ? -19.672 24.062 -8.578 1 96.25 289 GLY B O 1
ATOM 5032 N N . ILE B 1 290 ? -17.969 22.844 -9.469 1 97.19 290 ILE B N 1
ATOM 5033 C CA . ILE B 1 290 ? -18.594 21.625 -8.984 1 97.19 290 ILE B CA 1
ATOM 5034 C C . ILE B 1 290 ? -17.688 20.953 -7.965 1 97.19 290 ILE B C 1
ATOM 5036 O O . ILE B 1 290 ? -18.016 19.891 -7.434 1 97.19 290 ILE B O 1
ATOM 5040 N N . ALA B 1 291 ? -16.484 21.531 -7.652 1 97.44 291 ALA B N 1
ATOM 5041 C CA . ALA B 1 291 ? -15.562 20.953 -6.68 1 97.44 291 ALA B CA 1
ATOM 5042 C C . ALA B 1 291 ? -16.172 20.953 -5.281 1 97.44 291 ALA B C 1
ATOM 5044 O O . ALA B 1 291 ? -16.812 21.922 -4.879 1 97.44 291 ALA B O 1
ATOM 5045 N N . ASN B 1 292 ? -16.094 19.859 -4.547 1 97.69 292 ASN B N 1
ATOM 5046 C CA . ASN B 1 292 ? -16.547 19.734 -3.168 1 97.69 292 ASN B CA 1
ATOM 5047 C C . ASN B 1 292 ? -15.617 20.453 -2.197 1 97.69 292 ASN B C 1
ATOM 5049 O O . ASN B 1 292 ? -14.492 20.016 -1.977 1 97.69 292 ASN B O 1
ATOM 5053 N N . PRO B 1 293 ? -16.047 21.562 -1.58 1 98.19 293 PRO B N 1
ATOM 5054 C CA . PRO B 1 293 ? -15.148 22.312 -0.71 1 98.19 293 PRO B CA 1
ATOM 5055 C C . PRO B 1 293 ? -15.109 21.766 0.716 1 98.19 293 PRO B C 1
ATOM 5057 O O . PRO B 1 293 ? -14.367 22.281 1.557 1 98.19 293 PRO B O 1
ATOM 5060 N N . ILE B 1 294 ? -15.82 20.734 1.036 1 98.31 294 ILE B N 1
ATOM 5061 C CA . ILE B 1 294 ? -16.062 20.297 2.404 1 98.31 294 ILE B CA 1
ATOM 5062 C C . ILE B 1 294 ? -14.75 19.844 3.041 1 98.31 294 ILE B C 1
ATOM 5064 O O . ILE B 1 294 ? -14.469 20.156 4.195 1 98.31 294 ILE B O 1
ATOM 5068 N N . ALA B 1 295 ? -13.93 19.062 2.301 1 98.56 295 ALA B N 1
ATOM 5069 C CA . ALA B 1 295 ? -12.641 18.641 2.848 1 98.56 295 ALA B CA 1
ATOM 5070 C C . ALA B 1 295 ? -11.797 19.844 3.26 1 98.56 295 ALA B C 1
ATOM 5072 O O . ALA B 1 295 ? -11.117 19.812 4.293 1 98.56 295 ALA B O 1
ATOM 5073 N N . GLY B 1 296 ? -11.789 20.875 2.416 1 98.62 296 GLY B N 1
ATOM 5074 C CA . GLY B 1 296 ? -11.078 22.094 2.758 1 98.62 296 GLY B CA 1
ATOM 5075 C C . GLY B 1 296 ? -11.609 22.766 4.008 1 98.62 296 GLY B C 1
ATOM 5076 O O . GLY B 1 296 ? -10.844 23.172 4.879 1 98.62 296 GLY B O 1
ATOM 5077 N N . VAL B 1 297 ? -12.938 22.875 4.105 1 98.75 297 VAL B N 1
ATOM 5078 C CA . VAL B 1 297 ? -13.57 23.5 5.254 1 98.75 297 VAL B CA 1
ATOM 5079 C C . VAL B 1 297 ? -13.273 22.703 6.52 1 98.75 297 VAL B C 1
ATOM 5081 O O . VAL B 1 297 ? -12.977 23.266 7.57 1 98.75 297 VAL B O 1
ATOM 5084 N N . LEU B 1 298 ? -13.359 21.391 6.379 1 98.69 298 LEU B N 1
ATOM 5085 C CA . LEU B 1 298 ? -13.047 20.531 7.516 1 98.69 298 LEU B CA 1
ATOM 5086 C C . LEU B 1 298 ? -11.578 20.656 7.906 1 98.69 298 LEU B C 1
ATOM 5088 O O . LEU B 1 298 ? -11.234 20.578 9.086 1 98.69 298 LEU B O 1
ATOM 5092 N N . SER B 1 299 ? -10.664 20.812 6.918 1 98.88 299 SER B N 1
ATOM 5093 C CA . SER B 1 299 ? -9.266 21.109 7.227 1 98.88 299 SER B CA 1
ATOM 5094 C C . SER B 1 299 ? -9.125 22.422 7.988 1 98.88 299 SER B C 1
ATOM 5096 O O . SER B 1 299 ? -8.305 22.531 8.906 1 98.88 299 SER B O 1
ATOM 5098 N N . GLY B 1 300 ? -9.914 23.375 7.578 1 98.81 300 GLY B N 1
ATOM 5099 C CA . GLY B 1 300 ? -9.984 24.625 8.328 1 98.81 300 GLY B CA 1
ATOM 5100 C C . GLY B 1 300 ? -10.445 24.438 9.766 1 98.81 300 GLY B C 1
ATOM 5101 O O . GLY B 1 300 ? -9.938 25.078 10.68 1 98.81 300 GLY B O 1
ATOM 5102 N N . SER B 1 301 ? -11.438 23.578 9.945 1 98.81 301 SER B N 1
ATOM 5103 C CA . SER B 1 301 ? -11.898 23.234 11.289 1 98.81 301 SER B CA 1
ATOM 5104 C C . SER B 1 301 ? -10.758 22.672 12.133 1 98.81 301 SER B C 1
ATOM 5106 O O . SER B 1 301 ? -10.594 23.031 13.297 1 98.81 301 SER B O 1
ATOM 5108 N N . MET B 1 302 ? -9.961 21.797 11.539 1 98.88 302 MET B N 1
ATOM 5109 C CA . MET B 1 302 ? -8.805 21.234 12.234 1 98.88 302 MET B CA 1
ATOM 5110 C C . MET B 1 302 ? -7.805 22.328 12.594 1 98.88 302 MET B C 1
ATOM 5112 O O . MET B 1 302 ? -7.215 22.297 13.68 1 98.88 302 MET B O 1
ATOM 5116 N N . LEU B 1 303 ? -7.613 23.234 11.648 1 98.88 303 LEU B N 1
ATOM 5117 C CA . LEU B 1 303 ? -6.723 24.375 11.867 1 98.88 303 LEU B CA 1
ATOM 5118 C C . LEU B 1 303 ? -7.172 25.188 13.078 1 98.88 303 LEU B C 1
ATOM 5120 O O . LEU B 1 303 ? -6.363 25.484 13.961 1 98.88 303 LEU B O 1
ATOM 5124 N N . LEU B 1 304 ? -8.453 25.484 13.203 1 98.75 304 LEU B N 1
ATOM 5125 C CA . LEU B 1 304 ? -8.992 26.25 14.32 1 98.75 304 LEU B CA 1
ATOM 5126 C C . LEU B 1 304 ? -8.82 25.484 15.633 1 98.75 304 LEU B C 1
ATOM 5128 O O . LEU B 1 304 ? -8.453 26.078 16.656 1 98.75 304 LEU B O 1
ATOM 5132 N N . ASP B 1 305 ? -9.109 24.219 15.57 1 98.62 305 ASP B N 1
ATOM 5133 C CA . ASP B 1 305 ? -8.93 23.406 16.766 1 98.62 305 ASP B CA 1
ATOM 5134 C C . ASP B 1 305 ? -7.484 23.453 17.25 1 98.62 305 ASP B C 1
ATOM 5136 O O . ASP B 1 305 ? -7.23 23.625 18.438 1 98.62 305 ASP B O 1
ATOM 5140 N N . TYR B 1 306 ? -6.578 23.344 16.297 1 98.38 306 TYR B N 1
ATOM 5141 C CA . TYR B 1 306 ? -5.148 23.359 16.594 1 98.38 306 TYR B CA 1
ATOM 5142 C C . TYR B 1 306 ? -4.746 24.688 17.234 1 98.38 306 TYR B C 1
ATOM 5144 O O . TYR B 1 306 ? -3.908 24.719 18.141 1 98.38 306 TYR B O 1
ATOM 5152 N N . LEU B 1 307 ? -5.344 25.75 16.797 1 98.25 307 LEU B N 1
ATOM 5153 C CA . LEU B 1 307 ? -4.996 27.094 17.266 1 98.25 307 LEU B CA 1
ATOM 5154 C C . LEU B 1 307 ? -5.715 27.406 18.578 1 98.25 307 LEU B C 1
ATOM 5156 O O . LEU B 1 307 ? -5.543 28.484 19.141 1 98.25 307 LEU B O 1
ATOM 5160 N N . GLY B 1 308 ? -6.625 26.469 19.047 1 97.69 308 GLY B N 1
ATOM 5161 C CA . GLY B 1 308 ? -7.262 26.625 20.344 1 97.69 308 GLY B CA 1
ATOM 5162 C C . GLY B 1 308 ? -8.695 27.125 20.25 1 97.69 308 GLY B C 1
ATOM 5163 O O . GLY B 1 308 ? -9.344 27.359 21.281 1 97.69 308 GLY B O 1
ATOM 5164 N N . TYR B 1 309 ? -9.141 27.297 19.078 1 98.31 309 TYR B N 1
ATOM 5165 C CA . TYR B 1 309 ? -10.516 27.734 18.891 1 98.31 309 TYR B CA 1
ATOM 5166 C C . TYR B 1 309 ? -11.453 26.547 18.75 1 98.31 309 TYR B C 1
ATOM 5168 O O . TYR B 1 309 ? -12.164 26.406 17.75 1 98.31 309 TYR B O 1
ATOM 5176 N N . LYS B 1 310 ? -11.602 25.781 19.719 1 98.38 310 LYS B N 1
ATOM 5177 C CA . LYS B 1 310 ? -12.289 24.5 19.734 1 98.38 310 LYS B CA 1
ATOM 5178 C C . LYS B 1 310 ? -13.781 24.656 19.438 1 98.38 310 LYS B C 1
ATOM 5180 O O . LYS B 1 310 ? -14.367 23.875 18.703 1 98.38 310 LYS B O 1
ATOM 5185 N N . LYS B 1 311 ? -14.344 25.625 20.016 1 98.5 311 LYS B N 1
ATOM 5186 C CA . LYS B 1 311 ? -15.773 25.859 19.812 1 98.5 311 LYS B CA 1
ATOM 5187 C C . LYS B 1 311 ? -16.062 26.203 18.359 1 98.5 311 LYS B C 1
ATOM 5189 O O . LYS B 1 311 ? -17.047 25.719 17.781 1 98.5 311 LYS B O 1
ATOM 5194 N N . ASP B 1 312 ? -15.203 27.078 17.828 1 98.62 312 ASP B N 1
ATOM 5195 C CA . ASP B 1 312 ? -15.367 27.453 16.422 1 98.62 312 ASP B CA 1
ATOM 5196 C C . ASP B 1 312 ? -15.188 26.234 15.508 1 98.62 312 ASP B C 1
ATOM 5198 O O . ASP B 1 312 ? -15.938 26.062 14.547 1 98.62 312 ASP B O 1
ATOM 5202 N N . ALA B 1 313 ? -14.188 25.438 15.797 1 98.75 313 ALA B N 1
ATOM 5203 C CA . ALA B 1 313 ? -13.945 24.203 15.039 1 98.75 313 ALA B CA 1
ATOM 5204 C C . ALA B 1 313 ? -15.164 23.297 15.062 1 98.75 313 ALA B C 1
ATOM 5206 O O . ALA B 1 313 ? -15.594 22.797 14.016 1 98.75 313 ALA B O 1
ATOM 5207 N N . GLN B 1 314 ? -15.719 23.125 16.219 1 98.44 314 GLN B N 1
ATOM 5208 C CA . GLN B 1 314 ? -16.891 22.266 16.375 1 98.44 314 GLN B CA 1
ATOM 5209 C C . GLN B 1 314 ? -18.094 22.828 15.641 1 98.44 314 GLN B C 1
ATOM 5211 O O . GLN B 1 314 ? -18.906 22.094 15.094 1 98.44 314 GLN B O 1
ATOM 5216 N N . ARG B 1 315 ? -18.219 24.094 15.719 1 98.44 315 ARG B N 1
ATOM 5217 C CA . ARG B 1 315 ? -19.312 24.766 15.031 1 98.44 315 ARG B CA 1
ATOM 5218 C C . ARG B 1 315 ? -19.297 24.469 13.531 1 98.44 315 ARG B C 1
ATOM 5220 O O . ARG B 1 315 ? -20.328 24.188 12.93 1 98.44 315 ARG B O 1
ATOM 5227 N N . ILE B 1 316 ? -18.156 24.5 12.938 1 98.38 316 ILE B N 1
ATOM 5228 C CA . ILE B 1 316 ? -18 24.203 11.516 1 98.38 316 ILE B CA 1
ATOM 5229 C C . ILE B 1 316 ? -18.469 22.781 11.227 1 98.38 316 ILE B C 1
ATOM 5231 O O . ILE B 1 316 ? -19.25 22.562 10.305 1 98.38 316 ILE B O 1
ATOM 5235 N N . LYS B 1 317 ? -18.016 21.828 11.984 1 97.81 317 LYS B N 1
ATOM 5236 C CA . LYS B 1 317 ? -18.406 20.422 11.805 1 97.81 317 LYS B CA 1
ATOM 5237 C C . LYS B 1 317 ? -19.906 20.25 11.922 1 97.81 317 LYS B C 1
ATOM 5239 O O . LYS B 1 317 ? -20.516 19.531 11.133 1 97.81 317 LYS B O 1
ATOM 5244 N N . ASN B 1 318 ? -20.469 20.938 12.891 1 97.94 318 ASN B N 1
ATOM 5245 C CA . ASN B 1 318 ? -21.906 20.875 13.086 1 97.94 318 ASN B CA 1
ATOM 5246 C C . ASN B 1 318 ? -22.672 21.422 11.891 1 97.94 318 ASN B C 1
ATOM 5248 O O . ASN B 1 318 ? -23.688 20.859 11.477 1 97.94 318 ASN B O 1
ATOM 5252 N N . ILE B 1 319 ? -22.219 22.5 11.391 1 98 319 ILE B N 1
ATOM 5253 C CA . ILE B 1 319 ? -22.859 23.141 10.25 1 98 319 ILE B CA 1
ATOM 5254 C C . ILE B 1 319 ? -22.812 22.203 9.047 1 98 319 ILE B C 1
ATOM 5256 O O . ILE B 1 319 ? -23.812 22.031 8.344 1 98 319 ILE B O 1
ATOM 5260 N N . ILE B 1 320 ? -21.688 21.594 8.781 1 97.62 320 ILE B N 1
ATOM 5261 C CA . ILE B 1 320 ? -21.531 20.672 7.664 1 97.62 320 ILE B CA 1
ATOM 5262 C C . ILE B 1 320 ? -22.484 19.484 7.836 1 97.62 320 ILE B C 1
ATOM 5264 O O . ILE B 1 320 ? -23.188 19.094 6.895 1 97.62 320 ILE B O 1
ATOM 5268 N N . ASN B 1 321 ? -22.5 18.938 9.031 1 96.5 321 ASN B N 1
ATOM 5269 C CA . ASN B 1 321 ? -23.391 17.812 9.32 1 96.5 321 ASN B CA 1
ATOM 5270 C C . ASN B 1 321 ? -24.859 18.188 9.078 1 96.5 321 ASN B C 1
ATOM 5272 O O . ASN B 1 321 ? -25.594 17.422 8.469 1 96.5 321 ASN B O 1
ATOM 5276 N N . GLN B 1 322 ? -25.188 19.312 9.57 1 97.56 322 GLN B N 1
ATOM 5277 C CA . GLN B 1 322 ? -26.562 19.766 9.406 1 97.56 322 GLN B CA 1
ATOM 5278 C C . GLN B 1 322 ? -26.906 19.984 7.938 1 97.56 322 GLN B C 1
ATOM 5280 O O . GLN B 1 322 ? -28 19.641 7.488 1 97.56 322 GLN B O 1
ATOM 5285 N N . MET B 1 323 ? -25.984 20.562 7.242 1 97.88 323 MET B N 1
ATOM 5286 C CA . MET B 1 323 ? -26.172 20.812 5.816 1 97.88 323 MET B CA 1
ATOM 5287 C C . MET B 1 323 ? -26.422 19.5 5.07 1 97.88 323 MET B C 1
ATOM 5289 O O . MET B 1 323 ? -27.359 19.406 4.273 1 97.88 323 MET B O 1
ATOM 5293 N N . LEU B 1 324 ? -25.656 18.516 5.328 1 97.12 324 LEU B N 1
ATOM 5294 C CA . LEU B 1 324 ? -25.797 17.219 4.668 1 97.12 324 LEU B CA 1
ATOM 5295 C C . LEU B 1 324 ? -27.078 16.531 5.098 1 97.12 324 LEU B C 1
ATOM 5297 O O . LEU B 1 324 ? -27.734 15.867 4.289 1 97.12 324 LEU B O 1
ATOM 5301 N N . GLN B 1 325 ? -27.391 16.672 6.367 1 96.81 325 GLN B N 1
ATOM 5302 C CA . GLN B 1 325 ? -28.641 16.109 6.855 1 96.81 325 GLN B CA 1
ATOM 5303 C C . GLN B 1 325 ? -29.844 16.734 6.133 1 96.81 325 GLN B C 1
ATOM 5305 O O . GLN B 1 325 ? -30.844 16.062 5.902 1 96.81 325 GLN B O 1
ATOM 5310 N N . ASN B 1 326 ? -29.688 17.969 5.762 1 97.38 326 ASN B N 1
ATOM 5311 C CA . ASN B 1 326 ? -30.734 18.688 5.047 1 97.38 326 ASN B CA 1
ATOM 5312 C C . ASN B 1 326 ? -30.672 18.438 3.545 1 97.38 326 ASN B C 1
ATOM 5314 O O . ASN B 1 326 ? -31.281 19.172 2.76 1 97.38 326 ASN B O 1
ATOM 5318 N N . LYS B 1 327 ? -29.875 17.578 3.09 1 96.88 327 LYS B N 1
ATOM 5319 C CA . LYS B 1 327 ? -29.797 17.031 1.734 1 96.88 327 LYS B CA 1
ATOM 5320 C C . LYS B 1 327 ? -29.172 18.047 0.776 1 96.88 327 LYS B C 1
ATOM 5322 O O . LYS B 1 327 ? -29.5 18.078 -0.408 1 96.88 327 LYS B O 1
ATOM 5327 N N . ILE B 1 328 ? -28.453 18.969 1.312 1 97.75 328 ILE B N 1
ATOM 5328 C CA . ILE B 1 328 ? -27.547 19.75 0.468 1 97.75 328 ILE B CA 1
ATOM 5329 C C . ILE B 1 328 ? -26.297 18.938 0.18 1 97.75 328 ILE B C 1
ATOM 5331 O O . ILE B 1 328 ? -25.312 19.016 0.932 1 97.75 328 ILE B O 1
ATOM 5335 N N . ILE B 1 329 ? -26.375 18.188 -0.913 1 97.56 329 ILE B N 1
ATOM 5336 C CA . ILE B 1 329 ? -25.375 17.156 -1.218 1 97.56 329 ILE B CA 1
ATOM 5337 C C . ILE B 1 329 ? -24.516 17.609 -2.389 1 97.56 329 ILE B C 1
ATOM 5339 O O . ILE B 1 329 ? -25.031 18.047 -3.424 1 97.56 329 ILE B O 1
ATOM 5343 N N . PRO B 1 330 ? -23.172 17.578 -2.219 1 97.5 330 PRO B N 1
ATOM 5344 C CA . PRO B 1 330 ? -22.281 17.953 -3.312 1 97.5 330 PRO B CA 1
ATOM 5345 C C . PRO B 1 330 ? -22.516 17.141 -4.582 1 97.5 330 PRO B C 1
ATOM 5347 O O . PRO B 1 330 ? -22.891 15.977 -4.504 1 97.5 330 PRO B O 1
ATOM 5350 N N . VAL B 1 331 ? -22.172 17.703 -5.734 1 96.56 331 VAL B N 1
ATOM 5351 C CA . VAL B 1 331 ? -22.312 17.094 -7.051 1 96.56 331 VAL B CA 1
ATOM 5352 C C . VAL B 1 331 ? -21.562 15.766 -7.09 1 96.56 331 VAL B C 1
ATOM 5354 O O . VAL B 1 331 ? -22.062 14.773 -7.625 1 96.56 331 VAL B O 1
ATOM 5357 N N . GLU B 1 332 ? -20.422 15.711 -6.547 1 94.06 332 GLU B N 1
ATOM 5358 C CA . GLU B 1 332 ? -19.578 14.523 -6.594 1 94.06 332 GLU B CA 1
ATOM 5359 C C . GLU B 1 332 ? -20.25 13.344 -5.906 1 94.06 332 GLU B C 1
ATOM 5361 O O . GLU B 1 332 ? -19.938 12.188 -6.207 1 94.06 332 GLU B O 1
ATOM 5366 N N . SER B 1 333 ? -21.094 13.617 -4.973 1 94.94 333 SER B N 1
ATOM 5367 C CA . SER B 1 333 ? -21.781 12.578 -4.203 1 94.94 333 SER B CA 1
ATOM 5368 C C . SER B 1 333 ? -23.188 12.336 -4.723 1 94.94 333 SER B C 1
ATOM 5370 O O . SER B 1 333 ? -24.031 11.773 -4.016 1 94.94 333 SER B O 1
ATOM 5372 N N . GLY B 1 334 ? -23.5 12.867 -5.887 1 94.62 334 GLY B N 1
ATOM 5373 C CA . GLY B 1 334 ? -24.766 12.602 -6.531 1 94.62 334 GLY B CA 1
ATOM 5374 C C . GLY B 1 334 ? -25.797 13.688 -6.293 1 94.62 334 GLY B C 1
ATOM 5375 O O . GLY B 1 334 ? -26.953 13.578 -6.734 1 94.62 334 GLY B O 1
ATOM 5376 N N . GLY B 1 335 ? -25.422 14.734 -5.594 1 96.88 335 GLY B N 1
ATOM 5377 C CA . GLY B 1 335 ? -26.328 15.844 -5.363 1 96.88 335 GLY B CA 1
ATOM 5378 C C . GLY B 1 335 ? -26.234 16.922 -6.418 1 96.88 335 GLY B C 1
ATOM 5379 O O . GLY B 1 335 ? -25.734 16.672 -7.523 1 96.88 335 GLY B O 1
ATOM 5380 N N . ASN B 1 336 ? -26.797 18.062 -6.055 1 96.69 336 ASN B N 1
ATOM 5381 C CA . ASN B 1 336 ? -26.844 19.141 -7.02 1 96.69 336 ASN B CA 1
ATOM 5382 C C . ASN B 1 336 ? -26.141 20.391 -6.492 1 96.69 336 ASN B C 1
ATOM 5384 O O . ASN B 1 336 ? -26.062 21.406 -7.188 1 96.69 336 ASN B O 1
ATOM 5388 N N . ALA B 1 337 ? -25.594 20.266 -5.34 1 97.75 337 ALA B N 1
ATOM 5389 C CA . ALA B 1 337 ? -24.953 21.453 -4.75 1 97.75 337 ALA B CA 1
ATOM 5390 C C . ALA B 1 337 ? -23.547 21.641 -5.293 1 97.75 337 ALA B C 1
ATOM 5392 O O . ALA B 1 337 ? -22.672 20.781 -5.109 1 97.75 337 ALA B O 1
ATOM 5393 N N . GLY B 1 338 ? -23.297 22.734 -5.898 1 97.44 338 GLY B N 1
ATOM 5394 C CA . GLY B 1 338 ? -21.953 23.078 -6.352 1 97.44 338 GLY B CA 1
ATOM 5395 C C . GLY B 1 338 ? -21.109 23.75 -5.277 1 97.44 338 GLY B C 1
ATOM 5396 O O . GLY B 1 338 ? -21.562 23.875 -4.133 1 97.44 338 GLY B O 1
ATOM 5397 N N . THR B 1 339 ? -19.938 24.125 -5.672 1 97.38 339 THR B N 1
ATOM 5398 C CA . THR B 1 339 ? -18.969 24.703 -4.742 1 97.38 339 THR B CA 1
ATOM 5399 C C . THR B 1 339 ? -19.562 25.891 -4.004 1 97.38 339 THR B C 1
ATOM 5401 O O . THR B 1 339 ? -19.516 25.953 -2.771 1 97.38 339 THR B O 1
ATOM 5404 N N . HIS B 1 340 ? -20.156 26.781 -4.703 1 96.25 340 HIS B N 1
ATOM 5405 C CA . HIS B 1 340 ? -20.672 28.016 -4.125 1 96.25 340 HIS B CA 1
ATOM 5406 C C . HIS B 1 340 ? -21.906 27.75 -3.281 1 96.25 340 HIS B C 1
ATOM 5408 O O . HIS B 1 340 ? -22.141 28.422 -2.277 1 96.25 340 HIS B O 1
ATOM 5414 N N . ASP B 1 341 ? -22.734 26.844 -3.744 1 97.12 341 ASP B N 1
ATOM 5415 C CA . ASP B 1 341 ? -23.906 26.453 -2.969 1 97.12 341 ASP B CA 1
ATOM 5416 C C . ASP B 1 341 ? -23.516 25.953 -1.579 1 97.12 341 ASP B C 1
ATOM 5418 O O . ASP B 1 341 ? -24.125 26.344 -0.58 1 97.12 341 ASP B O 1
ATOM 5422 N N . ILE B 1 342 ? -22.547 25.188 -1.542 1 97.62 342 ILE B N 1
ATOM 5423 C CA . ILE B 1 342 ? -22.094 24.594 -0.29 1 97.62 342 ILE B CA 1
ATOM 5424 C C . ILE B 1 342 ? -21.484 25.672 0.607 1 97.62 342 ILE B C 1
ATOM 5426 O O . ILE B 1 342 ? -21.781 25.719 1.804 1 97.62 342 ILE B O 1
ATOM 5430 N N . ILE B 1 343 ? -20.688 26.547 0.029 1 97.25 343 ILE B N 1
ATOM 5431 C CA . ILE B 1 343 ? -20.031 27.594 0.788 1 97.25 343 ILE B CA 1
ATOM 5432 C C . ILE B 1 343 ? -21.062 28.547 1.373 1 97.25 343 ILE B C 1
ATOM 5434 O O . ILE B 1 343 ? -20.969 28.953 2.533 1 97.25 343 ILE B O 1
ATOM 5438 N N . LYS B 1 344 ? -22.047 28.797 0.632 1 95.06 344 LYS B N 1
ATOM 5439 C CA . LYS B 1 344 ? -23.109 29.703 1.088 1 95.06 344 LYS B CA 1
ATOM 5440 C C . LYS B 1 344 ? -23.875 29.094 2.254 1 95.06 344 LYS B C 1
ATOM 5442 O O . LYS B 1 344 ? -24.188 29.781 3.23 1 95.06 344 LYS B O 1
#